Protein AF-A0A815JEE1-F1 (afdb_monomer_lite)

pLDDT: mean 70.82, std 14.49, range [29.64, 94.19]

Sequence (709 aa):
MFHNFFTNTNSFESLNITLLASMYLTELCFDNQILTMHIKNNGTNKLSLLDELDLLWNETSKVKKLLTSRVASWITDHLYMLNKLELSQVIQDVSQCLMIDKAGPLEGCKLLNYRTCEGFRFFAHYAALQLIIEGSDIADETEIIDEMLIVDTEFILKPIIEHLISSRLMNSTAVRHLLFALHKNANYCSKIYISIYSEDMLQLCLELEIERIKENVPRSFFSIVNDCSQELQSYLVKHLCTCIIDQIQLENFVKENYLIVIVQWMLMKCTRKATTDNFAVNLYKSILQFFDYHGRSAVQKAIVYVVNSIYIDIRSQAERISMQCARGPQMAKKLARLKESLTLQSDTITCLENVISSRNLYSDDVLVVSLLAYGNYLLVLDNLNMEKNVSDELRNALTILSAEASYSNLIAIRAAFCLNFIEYSNITHNTISSWYKHKSDLTAEMKYKILLQQTLYNTKIGFGLMFDNEVIDHLHKYSSDLMNTFINDLFNYLRSTANCNYLYEPAPDYIKIALAISRRKLNEFRDAVRQGKHGEIEFKRELYRCCMNNQNDNKSLVELYAMFAVFTMELVGMLKLLGYASFDNNESFMTLLKVFDRDIIDHVFDLCNTETYAQIANYVLPILEYFVKIQVVSFLEVHERVLTGKYLVNNFKQERGGNQVFHLLLKVSCFAKDFVETPERMLLFERDIEQEFKKVYKDSKRNDTILIF

Foldseek 3Di:
DVVVVVVPDDDDDPVVVVVVVVVVVVVVVVVVVVVVVVVVVVPPDPDDLVSVLVVVQVVPDPPARAAEPVSLVSCLVCVVVDDPVRLVVVLLSLLRHQYYPPCVLVSLVSLLVCCPPLSRVSSNLSSLLRCQLQVHDDPPLLVSLLVCVVNCPVCSNQVNLQSSLQGPHGDLVSNLSNLVSQLVDLVNLQVAAHEHEDPVSVVSLLVVQLVCVVVLPQDGSLSNYHYYDPVVLVVLLVVLLCLVVDPDPDDPSSSLLSLLVSLLSSLLNCLVDLPPDPSNLSSLVSLLVVLVVQVNQLSLLSNLVSLLVSLLVLLLQLVVLVPPPPPDPVSVVSLVSSVVSVVSCVVVLVSLLCCLLPVVSHDLSSLLSSLLSLLSVLSSCLSSVHQDDDDPSSLVSLVCQLPDPVHDLSSNLSSVSNNLSNPDHPDDPVSQVVVVVPPPDQDLVSVLVNLQVVQSNDDDPHHQPVSLVVNLVSCVVDDLVSLLVLLVVLQVVLQVLLSNRSSDDSGGPSLSSLLSNCVVPVPSNQVSQQVHPQHDVSSLVSLLSNLSRDLPPLPSSLLSSLSVQEQDPSSLVSLVSCQQPDPPDLVSNVSRDDYDDPVSVVSLLVLLQDQSNVRSCRHSLSNVLVCCVNQQDPLVRCVVSNVPRPNCVVCCVPVPNVVVVVVSSVVSVPDDPDDDDDDDDDHNDDPVVVVVVVVVVVVVVVVVPDDDD

Radius of gyration: 32.95 Å; chains: 1; bounding box: 76×97×89 Å

Organism: Adineta ricciae (NCBI:txid249248)

Secondary structure (DSSP, 8-state):
-HHHHHTT-----HHHHHHHHHHHHHHHHHHHHHHHHHHHHTTTT---HHHHHHHHHHHH-SSS--B-HHHHHHHHHHGGG--HHHHHHHHHHHHT---B-TTHHHHHHHHGGGGG-TTTHHHHHHHHHHHHHTT---TTHHHHHHHHHHH-TT-TTHHHHHHHHH-SS--HHHHHHHHHHHHH-HHHHTT--EEE--HHHHHHHHHHHHHHHHHT-SS-GGGTEEEE-HHHHHHHHHHHHHHHHS--SS-HHHHHHHHHHHHHHHHHHHHHS-S--HHHHHHHHHHHGGGG-TT-HHHHHHHHHHHHHHHHHHHHHHHHHHHS---SHHHHHHHHHHHHHHHTTHHHHHHHHHHHHTGGGS-HHHHHHHHHHHHHHHHHHHHTT------HHHHHHHHHHHH-TTS-HHHHHHHHHHHHHHH-SS--HHHHHHHHHTSTT--HHHHHHHHHHHGGG--TTTSHHHHHHHHHHHHHHSHHHHHHHHHHHHHHHHHHHHS--S-------HHHHHHHHHHHHHHHHHHHHHHSTTHHHHHHHHHHHHHHH-GGGHHHHHHHHHTT-EE-HHHHHHHHT-TT-----TTTGGG--EE--HHHHHHHHHHHTSTTHHHHHHHHHHHHHHHHHTTSS-HHHHHHHHHTSTTHHHHTTSHHHHHHHHHHHHHHHS--S-------------HHHHHHHHHHHHHHHHHTS----

Structure (mmCIF, N/CA/C/O backbone):
data_AF-A0A815JEE1-F1
#
_entry.id   AF-A0A815JEE1-F1
#
loop_
_atom_site.group_PDB
_atom_site.id
_atom_site.type_symbol
_atom_site.label_atom_id
_atom_site.label_alt_id
_atom_site.label_comp_id
_atom_site.label_asym_id
_atom_site.label_entity_id
_atom_site.label_seq_id
_atom_site.pdbx_PDB_ins_code
_atom_site.Cartn_x
_atom_site.Cartn_y
_atom_site.Cartn_z
_atom_site.occupancy
_atom_site.B_iso_or_equiv
_atom_site.auth_seq_id
_atom_site.auth_comp_id
_atom_site.auth_asym_id
_atom_site.auth_atom_id
_atom_site.pdbx_PDB_model_num
ATOM 1 N N . MET A 1 1 ? 42.641 -34.528 -50.702 1.00 42.34 1 MET A N 1
ATOM 2 C CA . MET A 1 1 ? 43.170 -35.914 -50.638 1.00 42.34 1 MET A CA 1
ATOM 3 C C . MET A 1 1 ? 42.162 -36.859 -49.976 1.00 42.34 1 MET A C 1
ATOM 5 O O . MET A 1 1 ? 41.790 -37.838 -50.606 1.00 42.34 1 MET A O 1
ATOM 9 N N . PHE A 1 2 ? 41.637 -36.516 -48.791 1.00 41.38 2 PHE A N 1
ATOM 10 C CA . PHE A 1 2 ? 40.634 -37.284 -48.029 1.00 41.38 2 PHE A CA 1
ATOM 11 C C . PHE A 1 2 ? 39.328 -37.582 -48.803 1.00 41.38 2 PHE A C 1
ATOM 13 O O . PHE A 1 2 ? 38.906 -38.731 -48.904 1.00 41.38 2 PHE A O 1
ATOM 20 N N . HIS A 1 3 ? 38.756 -36.580 -49.480 1.00 43.50 3 HIS A N 1
ATOM 21 C CA . HIS A 1 3 ? 37.556 -36.750 -50.318 1.00 43.50 3 HIS A CA 1
ATOM 22 C C . HIS A 1 3 ? 37.769 -37.713 -51.514 1.00 43.50 3 HIS A C 1
ATOM 24 O O . HIS A 1 3 ? 36.854 -38.440 -51.909 1.00 43.50 3 HIS A O 1
ATOM 30 N N . ASN A 1 4 ? 38.985 -37.765 -52.072 1.00 45.47 4 ASN A N 1
ATOM 31 C CA . ASN A 1 4 ? 39.331 -38.676 -53.175 1.00 45.47 4 ASN A CA 1
ATOM 32 C C . ASN A 1 4 ? 39.543 -40.122 -52.707 1.00 45.47 4 ASN A C 1
ATOM 34 O O . ASN A 1 4 ? 39.412 -41.050 -53.497 1.00 45.47 4 ASN A O 1
ATOM 38 N N . PHE A 1 5 ? 39.886 -40.319 -51.435 1.00 47.97 5 PHE A N 1
ATOM 39 C CA . PHE A 1 5 ? 40.011 -41.647 -50.842 1.00 47.97 5 PHE A CA 1
ATOM 40 C C . PHE A 1 5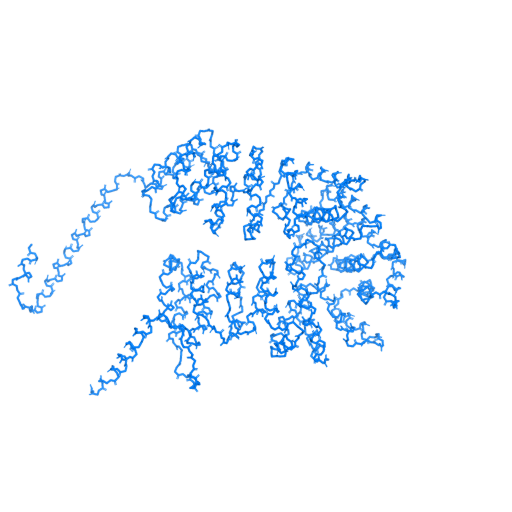 ? 38.622 -42.231 -50.531 1.00 47.97 5 PHE A C 1
ATOM 42 O O . PHE A 1 5 ? 38.343 -43.385 -50.840 1.00 47.97 5 PHE A O 1
ATOM 49 N N . PHE A 1 6 ? 37.700 -41.406 -50.025 1.00 47.56 6 PHE A N 1
ATOM 50 C CA . PHE A 1 6 ? 36.335 -41.825 -49.679 1.00 47.56 6 PHE A CA 1
ATOM 51 C C . PHE A 1 6 ? 35.484 -42.238 -50.887 1.00 47.56 6 PHE A C 1
ATOM 53 O O . PHE A 1 6 ? 34.664 -43.144 -50.802 1.00 47.56 6 PHE A O 1
ATOM 60 N N . THR A 1 7 ? 35.690 -41.581 -52.026 1.00 51.16 7 THR A N 1
ATOM 61 C CA . THR A 1 7 ? 34.935 -41.844 -53.260 1.00 51.16 7 THR A CA 1
ATOM 62 C C . THR A 1 7 ? 35.373 -43.120 -53.982 1.00 51.16 7 THR A C 1
ATOM 64 O O . THR A 1 7 ? 34.624 -43.621 -54.814 1.00 51.16 7 THR A O 1
ATOM 67 N N . ASN A 1 8 ? 36.551 -43.664 -53.653 1.00 48.34 8 ASN A N 1
ATOM 68 C CA . ASN A 1 8 ? 37.167 -44.778 -54.380 1.00 48.34 8 ASN A CA 1
ATOM 69 C C . ASN A 1 8 ? 37.290 -46.082 -53.567 1.00 48.34 8 ASN A C 1
ATOM 71 O O . ASN A 1 8 ? 37.860 -47.048 -54.074 1.00 48.34 8 ASN A O 1
ATOM 75 N N . THR A 1 9 ? 36.764 -46.150 -52.337 1.00 53.00 9 THR A N 1
ATOM 76 C CA . THR A 1 9 ? 36.928 -47.332 -51.466 1.00 53.00 9 THR A CA 1
ATOM 77 C C . THR A 1 9 ? 35.586 -47.787 -50.881 1.00 53.00 9 THR A C 1
ATOM 79 O O . THR A 1 9 ? 34.975 -47.061 -50.107 1.00 53.00 9 THR A O 1
ATOM 82 N N . ASN A 1 10 ? 35.132 -49.000 -51.233 1.00 49.03 10 ASN A N 1
ATOM 83 C CA . ASN A 1 10 ? 33.778 -49.503 -50.927 1.00 49.03 10 ASN A CA 1
ATOM 84 C C . ASN A 1 10 ? 33.700 -50.536 -49.780 1.00 49.03 10 ASN A C 1
ATOM 86 O O . ASN A 1 10 ? 32.643 -51.126 -49.562 1.00 49.03 10 ASN A O 1
ATOM 90 N N . SER A 1 11 ? 34.779 -50.775 -49.027 1.00 49.91 11 SER A N 1
ATOM 91 C CA . SER A 1 11 ? 34.738 -51.640 -47.837 1.00 49.91 11 SER A CA 1
ATOM 92 C C . SER A 1 11 ? 35.819 -51.268 -46.823 1.00 49.91 11 SER A C 1
ATOM 94 O O . SER A 1 11 ? 36.989 -51.135 -47.184 1.00 49.91 11 SER A O 1
ATOM 96 N N . PHE A 1 12 ? 35.438 -51.139 -45.550 1.00 52.53 12 PHE A N 1
ATOM 97 C CA . PHE A 1 12 ? 36.345 -50.817 -44.447 1.00 52.53 12 PHE A CA 1
ATOM 98 C C . PHE A 1 12 ? 36.624 -52.064 -43.596 1.00 52.53 12 PHE A C 1
ATOM 100 O O . PHE A 1 12 ? 35.725 -52.564 -42.925 1.00 52.53 12 PHE A O 1
ATOM 107 N N . GLU A 1 13 ? 37.868 -52.553 -43.583 1.00 54.09 13 GLU A N 1
ATOM 108 C CA . GLU A 1 13 ? 38.346 -53.445 -42.516 1.00 54.09 13 GLU A CA 1
ATOM 109 C C . GLU A 1 13 ? 38.659 -52.628 -41.251 1.00 54.09 13 GLU A C 1
ATOM 111 O O . GLU A 1 13 ? 39.020 -51.453 -41.337 1.00 54.09 13 GLU A O 1
ATOM 116 N N . SER A 1 14 ? 38.529 -53.233 -40.065 1.00 50.72 14 SER A N 1
ATOM 117 C CA . SER A 1 14 ? 38.623 -52.549 -38.760 1.00 50.72 14 SER A CA 1
ATOM 118 C C . SER A 1 14 ? 39.923 -51.760 -38.539 1.00 50.72 14 SER A C 1
ATOM 120 O O . SER A 1 14 ? 39.907 -50.760 -37.821 1.00 50.72 14 SER A O 1
ATOM 122 N N . LEU A 1 15 ? 41.022 -52.132 -39.208 1.00 48.62 15 LEU A N 1
ATOM 123 C CA . LEU A 1 15 ? 42.294 -51.399 -39.181 1.00 48.62 15 LEU A CA 1
ATOM 124 C C . LEU A 1 15 ? 42.211 -50.009 -39.850 1.00 48.62 15 LEU A C 1
ATOM 126 O O . LEU A 1 15 ? 42.940 -49.093 -39.468 1.00 48.62 15 LEU A O 1
ATOM 130 N N . ASN A 1 16 ? 41.287 -49.816 -40.799 1.00 52.59 16 ASN A N 1
ATOM 131 C CA . ASN A 1 16 ? 41.074 -48.536 -41.478 1.00 52.59 16 ASN A CA 1
ATOM 132 C C . ASN A 1 16 ? 40.320 -47.525 -40.608 1.00 52.59 16 ASN A C 1
ATOM 134 O O . ASN A 1 16 ? 40.483 -46.329 -40.821 1.00 52.59 16 ASN A O 1
ATOM 138 N N . ILE A 1 17 ? 39.548 -47.968 -39.606 1.00 53.41 17 ILE A N 1
ATOM 139 C CA . ILE A 1 17 ? 38.830 -47.069 -38.684 1.00 53.41 17 ILE A CA 1
ATOM 140 C C . ILE A 1 17 ? 39.820 -46.347 -37.766 1.00 53.41 17 ILE A C 1
ATOM 142 O O . ILE A 1 17 ? 39.670 -45.153 -37.526 1.00 53.41 17 ILE A O 1
ATOM 146 N N . THR A 1 18 ? 40.867 -47.030 -37.296 1.00 52.03 18 THR A N 1
ATOM 147 C CA . THR A 1 18 ? 41.909 -46.411 -36.462 1.00 52.03 18 THR A CA 1
ATOM 148 C C . THR A 1 18 ? 42.733 -45.396 -37.255 1.00 52.03 18 THR A C 1
ATOM 150 O O . THR A 1 18 ? 43.043 -44.326 -36.736 1.00 52.03 18 THR A O 1
ATOM 153 N N . LEU A 1 19 ? 43.026 -45.690 -38.528 1.00 53.19 19 LEU A N 1
ATOM 154 C CA . LEU A 1 19 ? 43.713 -44.765 -39.434 1.00 53.19 19 LEU A CA 1
ATOM 155 C C . LEU A 1 19 ? 42.831 -43.553 -39.790 1.00 53.19 19 LEU A C 1
ATOM 157 O O . LEU A 1 19 ? 43.312 -42.425 -39.807 1.00 53.19 19 LEU A O 1
ATOM 161 N N . LEU A 1 20 ? 41.527 -43.761 -40.010 1.00 54.75 20 LEU A N 1
ATOM 162 C CA . LEU A 1 20 ? 40.558 -42.681 -40.232 1.00 54.75 20 LEU A CA 1
ATOM 163 C C . LEU A 1 20 ? 40.385 -41.801 -38.995 1.00 54.75 20 LEU A C 1
ATOM 165 O O . LEU A 1 20 ? 40.380 -40.580 -39.115 1.00 54.75 20 LEU A O 1
ATOM 169 N N . ALA A 1 21 ? 40.291 -42.408 -37.812 1.00 55.00 21 ALA A N 1
ATOM 170 C CA . ALA A 1 21 ? 40.220 -41.683 -36.552 1.00 55.00 21 ALA A CA 1
ATOM 171 C C . ALA A 1 21 ? 41.504 -40.879 -36.306 1.00 55.00 21 ALA A C 1
ATOM 173 O O . ALA A 1 21 ? 41.421 -39.727 -35.888 1.00 55.00 21 ALA A O 1
ATOM 174 N N . SER A 1 22 ? 42.685 -41.433 -36.620 1.00 54.59 22 SER A N 1
ATOM 175 C CA . SER A 1 22 ? 43.944 -40.693 -36.487 1.00 54.59 22 SER A CA 1
ATOM 176 C C . SER A 1 22 ? 44.043 -39.557 -37.501 1.00 54.59 22 SER A C 1
ATOM 178 O O . SER A 1 22 ? 44.469 -38.466 -37.139 1.00 54.59 22 SER A O 1
ATOM 180 N N . MET A 1 23 ? 43.624 -39.770 -38.751 1.00 55.97 23 MET A N 1
ATOM 181 C CA . MET A 1 23 ? 43.599 -38.727 -39.780 1.00 55.97 23 MET A CA 1
ATOM 182 C C . MET A 1 23 ? 42.627 -37.597 -39.418 1.00 55.97 23 MET A C 1
ATOM 184 O O . MET A 1 23 ? 43.016 -36.437 -39.498 1.00 55.97 23 MET A O 1
ATOM 188 N N . TYR A 1 24 ? 41.428 -37.921 -38.928 1.00 59.12 24 TYR A N 1
ATOM 189 C CA . TYR A 1 24 ? 40.445 -36.937 -38.464 1.00 59.12 24 TYR A CA 1
ATOM 190 C C . TYR A 1 24 ? 40.926 -36.164 -37.227 1.00 59.12 24 TYR A C 1
ATOM 192 O O . TYR A 1 24 ? 40.809 -34.944 -37.172 1.00 59.12 24 TYR A O 1
ATOM 200 N N . LEU A 1 25 ? 41.554 -36.843 -36.259 1.00 57.44 25 LEU A N 1
ATOM 201 C CA . LEU A 1 25 ? 42.196 -36.186 -35.113 1.00 57.44 25 LEU A CA 1
ATOM 202 C C . LEU A 1 25 ? 43.354 -35.275 -35.541 1.00 57.44 25 LEU A C 1
ATOM 204 O O . LEU A 1 25 ? 43.586 -34.243 -34.918 1.00 57.44 25 LEU A O 1
ATOM 208 N N . THR A 1 26 ? 44.075 -35.637 -36.603 1.00 63.56 26 THR A N 1
ATOM 209 C CA . THR A 1 26 ? 45.165 -34.814 -37.141 1.00 63.56 26 THR A CA 1
ATOM 210 C C . THR A 1 26 ? 44.617 -33.570 -37.845 1.00 63.56 26 THR A C 1
ATOM 212 O O . THR A 1 26 ? 45.172 -32.490 -37.661 1.00 63.56 26 THR A O 1
ATOM 215 N N . GLU A 1 27 ? 43.510 -33.694 -38.583 1.00 61.34 27 GLU A N 1
ATOM 216 C CA . GLU A 1 27 ? 42.797 -32.557 -39.185 1.00 61.34 27 GLU A CA 1
ATOM 217 C C . GLU A 1 27 ? 42.233 -31.620 -38.107 1.00 61.34 27 GLU A C 1
ATOM 219 O O . GLU A 1 27 ? 42.514 -30.427 -38.139 1.00 61.34 27 GLU A O 1
ATOM 224 N N . LEU A 1 28 ? 41.584 -32.160 -37.068 1.00 59.97 28 LEU A N 1
ATOM 225 C CA . LEU A 1 28 ? 41.121 -31.386 -35.908 1.00 59.97 28 LEU A CA 1
ATOM 226 C C . LEU A 1 28 ? 42.264 -30.665 -35.179 1.00 59.97 28 LEU A C 1
ATOM 228 O O . LEU A 1 28 ? 42.102 -29.532 -34.730 1.00 59.97 28 LEU A O 1
ATOM 232 N N . CYS A 1 29 ? 43.434 -31.295 -35.057 1.00 58.34 29 CYS A N 1
ATOM 233 C CA . CYS A 1 29 ? 44.622 -30.648 -34.498 1.00 58.34 29 CYS A CA 1
ATOM 234 C C . CYS A 1 29 ? 45.138 -29.508 -35.391 1.00 58.34 29 CYS A C 1
ATOM 236 O O . CYS A 1 29 ? 45.575 -28.484 -34.862 1.00 58.34 29 CYS A O 1
ATOM 238 N N . PHE A 1 30 ? 45.077 -29.659 -36.717 1.00 59.22 30 PHE A N 1
ATOM 239 C CA . PHE A 1 30 ? 45.430 -28.604 -37.668 1.00 59.22 30 PHE A CA 1
ATOM 240 C C . PHE A 1 30 ? 44.434 -27.441 -37.624 1.00 59.22 30 PHE A C 1
ATOM 242 O O . PHE A 1 30 ? 44.861 -26.292 -37.531 1.00 59.22 30 PHE A O 1
ATOM 249 N N . ASP A 1 31 ? 43.132 -27.721 -37.591 1.00 57.25 31 ASP A N 1
ATOM 250 C CA . ASP A 1 31 ? 42.086 -26.704 -37.449 1.00 57.25 31 ASP A CA 1
ATOM 251 C C . ASP A 1 31 ? 42.215 -25.961 -36.117 1.00 57.25 31 ASP A C 1
ATOM 253 O O . ASP A 1 31 ? 42.142 -24.732 -36.072 1.00 57.25 31 ASP A O 1
ATOM 257 N N . ASN A 1 32 ? 42.511 -26.682 -35.032 1.00 51.97 32 ASN A N 1
ATOM 258 C CA . ASN A 1 32 ? 42.792 -26.071 -33.739 1.00 51.97 32 ASN A CA 1
ATOM 259 C C . ASN A 1 32 ? 44.054 -25.196 -33.800 1.00 51.97 32 ASN A C 1
ATOM 261 O O . ASN A 1 32 ? 44.051 -24.090 -33.271 1.00 51.97 32 ASN A O 1
ATOM 265 N N . GLN A 1 33 ? 45.122 -25.616 -34.486 1.00 56.91 33 GLN A N 1
ATOM 266 C CA . GLN A 1 33 ? 46.312 -24.778 -34.683 1.00 56.91 33 GLN A CA 1
ATOM 267 C C . GLN A 1 33 ? 46.029 -23.531 -35.529 1.00 56.91 33 GLN A C 1
ATOM 269 O O . GLN A 1 33 ? 46.534 -22.462 -35.188 1.00 56.91 33 GLN A O 1
ATOM 274 N N . ILE A 1 34 ? 45.203 -23.630 -36.574 1.00 58.09 34 ILE A N 1
ATOM 275 C CA . ILE A 1 34 ? 44.771 -22.488 -37.394 1.00 58.09 34 ILE A CA 1
ATOM 276 C C . ILE A 1 34 ? 43.926 -21.521 -36.555 1.00 58.09 34 ILE A C 1
ATOM 278 O O . ILE A 1 34 ? 44.178 -20.316 -36.573 1.00 58.09 34 ILE A O 1
ATOM 282 N N . LEU A 1 35 ? 42.995 -22.032 -35.745 1.00 49.78 35 LEU A N 1
ATOM 283 C CA . LEU A 1 35 ? 42.227 -21.239 -34.780 1.00 49.78 35 LEU A CA 1
ATOM 284 C C . LEU A 1 35 ? 43.143 -20.578 -33.743 1.00 49.78 35 LEU A C 1
ATOM 286 O O . LEU A 1 35 ? 43.008 -19.389 -33.469 1.00 49.78 35 LEU A O 1
ATOM 290 N N . THR A 1 36 ? 44.134 -21.304 -33.224 1.00 50.56 36 THR A N 1
ATOM 291 C CA . THR A 1 36 ? 45.111 -20.773 -32.261 1.00 50.56 36 THR A CA 1
ATOM 292 C C . THR A 1 36 ? 46.009 -19.706 -32.902 1.00 50.56 36 THR A C 1
ATOM 294 O O . THR A 1 36 ? 46.364 -18.724 -32.249 1.00 50.56 36 THR A O 1
ATOM 297 N N . MET A 1 37 ? 46.360 -19.853 -34.185 1.00 50.91 37 MET A N 1
ATOM 298 C CA . MET A 1 37 ? 47.068 -18.832 -34.964 1.00 50.91 37 MET A CA 1
ATOM 299 C C . MET A 1 37 ? 46.192 -17.606 -35.232 1.00 50.91 37 MET A C 1
ATOM 301 O O . MET A 1 37 ? 46.697 -16.494 -35.125 1.00 50.91 37 MET A O 1
ATOM 305 N N . HIS A 1 38 ? 44.895 -17.765 -35.506 1.00 50.03 38 HIS A N 1
ATOM 306 C CA . HIS A 1 38 ? 43.958 -16.641 -35.617 1.00 50.03 38 HIS A CA 1
ATOM 307 C C . HIS A 1 38 ? 43.781 -15.903 -34.285 1.00 50.03 38 HIS A C 1
ATOM 309 O O . HIS A 1 38 ? 43.798 -14.674 -34.261 1.00 50.03 38 HIS A O 1
ATOM 315 N N . ILE A 1 39 ? 43.706 -16.632 -33.169 1.00 50.19 39 ILE A N 1
ATOM 316 C CA . ILE A 1 39 ? 43.670 -16.058 -31.817 1.00 50.19 39 ILE A CA 1
ATOM 317 C C . ILE A 1 39 ? 44.971 -15.293 -31.520 1.00 50.19 39 ILE A C 1
ATOM 319 O O . ILE A 1 39 ? 44.925 -14.184 -30.994 1.00 50.19 39 ILE A O 1
ATOM 323 N N . LYS A 1 40 ? 46.137 -15.833 -31.908 1.00 46.38 40 LYS A N 1
ATOM 324 C CA . LYS A 1 40 ? 47.437 -15.155 -31.751 1.00 46.38 40 LYS A CA 1
ATOM 325 C C . LYS A 1 40 ? 47.618 -13.950 -32.679 1.00 46.38 40 LYS A C 1
ATOM 327 O O . LYS A 1 40 ? 48.191 -12.958 -32.242 1.00 46.38 40 LYS A O 1
ATOM 332 N N . ASN A 1 41 ? 47.119 -14.003 -33.913 1.00 45.31 41 ASN A N 1
ATOM 333 C CA . ASN A 1 41 ? 47.194 -12.890 -34.867 1.00 45.31 41 ASN A CA 1
ATOM 334 C C . ASN A 1 41 ? 46.205 -11.759 -34.538 1.00 45.31 41 ASN A C 1
ATOM 336 O O . ASN A 1 41 ? 46.494 -10.607 -34.842 1.00 45.31 41 ASN A O 1
ATOM 340 N N . ASN A 1 42 ? 45.101 -12.048 -33.842 1.00 46.38 42 ASN A N 1
ATOM 341 C CA . ASN A 1 42 ? 44.256 -11.025 -33.210 1.00 46.38 42 ASN A CA 1
ATOM 342 C C . ASN A 1 42 ? 44.865 -10.468 -31.903 1.00 46.38 42 ASN A C 1
ATOM 344 O O . ASN A 1 42 ? 44.364 -9.488 -31.361 1.00 46.38 42 ASN A O 1
ATOM 348 N N . GLY A 1 43 ? 45.956 -11.065 -31.408 1.00 44.34 43 GLY A N 1
ATOM 349 C CA . GLY A 1 43 ? 46.646 -10.700 -30.168 1.00 44.34 43 GLY A CA 1
ATOM 350 C C . GLY A 1 43 ? 47.646 -9.542 -30.275 1.00 44.34 43 GLY A C 1
ATOM 351 O O . GLY A 1 43 ? 48.319 -9.240 -29.293 1.00 44.34 43 GLY A O 1
ATOM 352 N N . THR A 1 44 ? 47.771 -8.865 -31.422 1.00 45.84 44 THR A N 1
ATOM 353 C CA . THR A 1 44 ? 48.476 -7.573 -31.486 1.00 45.84 44 THR A CA 1
ATOM 354 C C . THR A 1 44 ? 47.542 -6.454 -31.028 1.00 45.84 44 THR A C 1
ATOM 356 O O . THR A 1 44 ? 46.894 -5.835 -31.865 1.00 45.84 44 THR A O 1
ATOM 359 N N . ASN A 1 45 ? 47.459 -6.229 -29.710 1.00 48.03 45 ASN A N 1
ATOM 360 C CA . ASN A 1 45 ? 46.928 -5.032 -29.029 1.00 48.03 45 ASN A CA 1
ATOM 361 C C . ASN A 1 45 ? 45.809 -4.252 -29.756 1.00 48.03 45 ASN A C 1
ATOM 363 O O . ASN A 1 45 ? 45.882 -3.028 -29.865 1.00 48.03 45 ASN A O 1
ATOM 367 N N . LYS A 1 46 ? 44.759 -4.920 -30.237 1.00 48.53 46 LYS A N 1
ATOM 368 C CA . LYS A 1 46 ? 43.463 -4.253 -30.365 1.00 48.53 46 LYS A CA 1
ATOM 369 C C . LYS A 1 46 ? 42.778 -4.456 -29.028 1.00 48.53 46 LYS A C 1
ATOM 371 O O . LYS A 1 46 ? 42.475 -5.593 -28.673 1.00 48.53 46 LYS A O 1
ATOM 376 N N . LEU A 1 47 ? 42.633 -3.373 -28.266 1.00 54.50 47 LEU A N 1
ATOM 377 C CA . LEU A 1 47 ? 41.711 -3.364 -27.135 1.00 54.50 47 LEU A CA 1
ATOM 378 C C . LEU A 1 47 ? 40.363 -3.895 -27.635 1.00 54.50 47 LEU A C 1
ATOM 380 O O . LEU A 1 47 ? 39.987 -3.635 -28.783 1.00 54.50 47 LEU A O 1
ATOM 384 N N . SER A 1 48 ? 39.663 -4.693 -26.825 1.00 66.56 48 SER A N 1
ATOM 385 C CA . SER A 1 48 ? 38.292 -5.026 -27.200 1.00 66.56 48 SER A CA 1
ATOM 386 C C . SER A 1 48 ? 37.493 -3.722 -27.298 1.00 66.56 48 SER A C 1
ATOM 388 O O . SER A 1 48 ? 37.820 -2.745 -26.624 1.00 66.56 48 SER A O 1
ATOM 390 N N . LEU A 1 49 ? 36.458 -3.683 -28.141 1.00 66.44 49 LEU A N 1
ATOM 391 C CA . LEU A 1 49 ? 35.625 -2.483 -28.291 1.00 66.44 49 LEU A CA 1
ATOM 392 C C . LEU A 1 49 ? 35.094 -1.998 -26.926 1.00 66.44 49 LEU A C 1
ATOM 394 O O . LEU A 1 49 ? 35.046 -0.799 -26.670 1.00 66.44 49 LEU A O 1
ATOM 398 N N . LEU A 1 50 ? 34.778 -2.923 -26.014 1.00 71.06 50 LEU A N 1
ATOM 399 C CA . LEU A 1 50 ? 34.395 -2.582 -24.645 1.00 71.06 50 LEU A CA 1
ATOM 400 C C . LEU A 1 50 ? 35.549 -1.997 -23.825 1.00 71.06 50 LEU A C 1
ATOM 402 O O . LEU A 1 50 ? 35.329 -1.019 -23.120 1.00 71.06 50 LEU A O 1
ATOM 406 N N . ASP A 1 51 ? 36.770 -2.523 -23.943 1.00 73.75 51 ASP A N 1
ATOM 407 C CA . ASP A 1 51 ? 37.919 -1.960 -23.224 1.00 73.75 51 ASP A CA 1
ATOM 408 C C . ASP A 1 51 ? 38.267 -0.543 -23.725 1.00 73.75 51 ASP A C 1
ATOM 410 O O . ASP A 1 51 ? 38.686 0.309 -22.940 1.00 73.75 51 ASP A O 1
ATOM 414 N N . GLU A 1 52 ? 38.086 -0.259 -25.023 1.00 74.62 52 GLU A N 1
ATOM 415 C CA . GLU A 1 52 ? 38.236 1.096 -25.579 1.00 74.62 52 GLU A CA 1
ATOM 416 C C . GLU A 1 52 ? 37.209 2.065 -24.981 1.00 74.62 52 GLU A C 1
ATOM 418 O O . GLU A 1 52 ? 37.546 3.188 -24.596 1.00 74.62 52 GLU A O 1
ATOM 423 N N . LEU A 1 53 ? 35.960 1.619 -24.868 1.00 77.12 53 LEU A N 1
ATOM 424 C CA . LEU A 1 53 ? 34.878 2.400 -24.287 1.00 77.12 53 LEU A CA 1
ATOM 425 C C . LEU A 1 53 ? 35.062 2.605 -22.769 1.00 77.12 53 LEU A C 1
ATOM 427 O O . LEU A 1 53 ? 34.873 3.716 -22.266 1.00 77.12 53 LEU A O 1
ATOM 431 N N . ASP A 1 54 ? 35.515 1.580 -22.047 1.00 77.06 54 ASP A N 1
ATOM 432 C CA . ASP A 1 54 ? 35.846 1.659 -20.622 1.00 77.06 54 ASP A CA 1
ATOM 433 C C . ASP A 1 54 ? 37.006 2.621 -20.355 1.00 77.06 54 ASP A C 1
ATOM 435 O O . ASP A 1 54 ? 36.977 3.381 -19.382 1.00 77.06 54 ASP A O 1
ATOM 439 N N . LEU A 1 55 ? 38.019 2.653 -21.226 1.00 77.38 55 LEU A N 1
ATOM 440 C CA . LEU A 1 55 ? 39.075 3.662 -21.154 1.00 77.38 55 LEU A CA 1
ATOM 441 C C . LEU A 1 55 ? 38.508 5.077 -21.317 1.00 77.38 55 LEU A C 1
ATOM 443 O O . LEU A 1 55 ? 38.823 5.947 -20.504 1.00 77.38 55 LEU A O 1
ATOM 447 N N . LEU A 1 56 ? 37.625 5.307 -22.295 1.00 74.69 56 LEU A N 1
ATOM 448 C CA . LEU A 1 56 ? 36.993 6.616 -22.511 1.00 74.69 56 LEU A CA 1
ATOM 449 C C . LEU A 1 56 ? 36.150 7.069 -21.305 1.00 74.69 56 LEU A C 1
ATOM 451 O O . LEU A 1 56 ? 36.169 8.249 -20.933 1.00 74.69 56 LEU A O 1
ATOM 455 N N . TRP A 1 57 ? 35.437 6.151 -20.651 1.00 73.88 57 TRP A N 1
ATOM 456 C CA . TRP A 1 57 ? 34.712 6.465 -19.416 1.00 73.88 57 TRP A CA 1
ATOM 457 C C . TRP A 1 57 ? 35.649 6.770 -18.244 1.00 73.88 57 TRP A C 1
ATOM 459 O O . TRP A 1 57 ? 35.429 7.738 -17.513 1.00 73.88 57 TRP A O 1
ATOM 469 N N . ASN A 1 58 ? 36.726 6.001 -18.086 1.00 72.75 58 ASN A N 1
ATOM 470 C CA . ASN A 1 58 ? 37.692 6.190 -17.003 1.00 72.75 58 ASN A CA 1
ATOM 471 C C . ASN A 1 58 ? 38.552 7.458 -17.172 1.00 72.75 58 ASN A C 1
ATOM 473 O O . ASN A 1 58 ? 38.976 8.048 -16.175 1.00 72.75 58 ASN A O 1
ATOM 477 N N . GLU A 1 59 ? 38.778 7.910 -18.410 1.00 65.38 59 GLU A N 1
ATOM 478 C CA . GLU A 1 59 ? 39.434 9.190 -18.715 1.00 65.38 59 GLU A CA 1
ATOM 479 C C . GLU A 1 59 ? 38.584 10.400 -18.303 1.00 65.38 59 GLU A C 1
ATOM 481 O O . GLU A 1 59 ? 39.126 11.443 -17.933 1.00 65.38 59 GLU A O 1
ATOM 486 N N . THR A 1 60 ? 37.256 10.277 -18.361 1.00 58.06 60 THR A N 1
ATOM 487 C CA . THR A 1 60 ? 36.337 11.416 -18.221 1.00 58.06 60 THR A CA 1
ATOM 488 C C . THR A 1 60 ? 35.844 11.633 -16.791 1.00 58.06 60 THR A C 1
ATOM 490 O O . THR A 1 60 ? 35.565 12.774 -16.419 1.00 58.06 60 THR A O 1
ATOM 493 N N . SER A 1 61 ? 35.772 10.595 -15.948 1.00 53.75 61 SER A N 1
ATOM 494 C CA . SER A 1 61 ? 35.390 10.748 -14.537 1.00 53.75 61 SER A CA 1
ATOM 495 C C . SER A 1 61 ? 35.681 9.507 -13.690 1.00 53.75 61 SER A C 1
ATOM 497 O O . SER A 1 61 ? 35.241 8.407 -14.001 1.00 53.75 61 SER A O 1
ATOM 499 N N . LYS A 1 62 ? 36.336 9.695 -12.534 1.00 53.94 62 LYS A N 1
ATOM 500 C CA . LYS A 1 62 ? 36.591 8.620 -11.551 1.00 53.94 62 LYS A CA 1
ATOM 501 C C . LYS A 1 62 ? 35.414 8.331 -10.607 1.00 53.94 62 LYS A C 1
ATOM 503 O O . LYS A 1 62 ? 35.507 7.404 -9.810 1.00 53.94 62 LYS A O 1
ATOM 508 N N . VAL A 1 63 ? 34.356 9.155 -10.617 1.00 50.47 63 VAL A N 1
ATOM 509 C CA . VAL A 1 63 ? 33.323 9.155 -9.552 1.00 50.47 63 VAL A CA 1
ATOM 510 C C . VAL A 1 63 ? 31.883 9.071 -10.085 1.00 50.47 63 VAL A C 1
ATOM 512 O O . VAL A 1 63 ? 31.026 8.518 -9.402 1.00 50.47 63 VAL A O 1
ATOM 515 N N . LYS A 1 64 ? 31.592 9.584 -11.291 1.00 59.94 64 LYS A N 1
ATOM 516 C CA . LYS A 1 64 ? 30.258 9.531 -11.939 1.00 59.94 64 LYS A CA 1
ATOM 517 C C . LYS A 1 64 ? 30.367 9.443 -13.464 1.00 59.94 64 LYS A C 1
ATOM 519 O O . LYS A 1 64 ? 31.025 10.301 -14.044 1.00 59.94 64 LYS A O 1
ATOM 524 N N . LYS A 1 65 ? 29.702 8.479 -14.111 1.00 67.56 65 LYS A N 1
ATOM 525 C CA . LYS A 1 65 ? 29.691 8.352 -15.581 1.00 67.56 65 LYS A CA 1
ATOM 526 C C . LYS A 1 65 ? 29.009 9.580 -16.215 1.00 67.56 65 LYS A C 1
ATOM 528 O O . LYS A 1 65 ? 27.869 9.895 -15.884 1.00 67.56 65 LYS A O 1
ATOM 533 N N . LEU A 1 66 ? 29.740 10.298 -17.069 1.00 72.88 66 LEU A N 1
ATOM 534 C CA . LEU A 1 66 ? 29.284 11.477 -17.817 1.00 72.88 66 LEU A CA 1
ATOM 535 C C . LEU A 1 66 ? 29.247 11.111 -19.302 1.00 72.88 66 LEU A C 1
ATOM 537 O O . LEU A 1 66 ? 30.244 10.602 -19.821 1.00 72.88 66 LEU A O 1
ATOM 541 N N . LEU A 1 67 ? 28.143 11.396 -20.000 1.00 74.69 67 LEU A N 1
ATOM 542 C CA . LEU A 1 67 ? 28.093 11.179 -21.445 1.00 74.69 67 LEU A CA 1
ATOM 543 C C . LEU A 1 67 ? 28.752 12.363 -22.164 1.00 74.69 67 LEU A C 1
ATOM 545 O O . LEU A 1 67 ? 28.150 13.416 -22.373 1.00 74.69 67 LEU A O 1
ATOM 549 N N . THR A 1 68 ? 30.023 12.199 -22.521 1.00 76.25 68 THR A N 1
ATOM 550 C CA . THR A 1 68 ? 30.766 13.191 -23.310 1.00 76.25 68 THR A CA 1
ATOM 551 C C . THR A 1 68 ? 30.519 13.003 -24.804 1.00 76.25 68 THR A C 1
ATOM 553 O O . THR A 1 68 ? 30.128 11.922 -25.244 1.00 76.25 68 THR A O 1
ATOM 556 N N . SER A 1 69 ? 30.810 14.025 -25.613 1.00 73.94 69 SER A N 1
ATOM 557 C CA . SER A 1 69 ? 30.717 13.928 -27.079 1.00 73.94 69 SER A CA 1
ATOM 558 C C . SER A 1 69 ? 31.587 12.806 -27.660 1.00 73.94 69 SER A C 1
ATOM 560 O O . SER A 1 69 ? 31.183 12.156 -28.618 1.00 73.94 69 SER A O 1
ATOM 562 N N . ARG A 1 70 ? 32.748 12.516 -27.050 1.00 74.88 70 ARG A N 1
ATOM 563 C CA . ARG A 1 70 ? 33.638 11.414 -27.461 1.00 74.88 70 ARG A CA 1
ATOM 564 C C . ARG A 1 70 ? 33.007 10.045 -27.211 1.00 74.88 70 ARG A C 1
ATOM 566 O O . ARG A 1 70 ? 33.070 9.188 -28.084 1.00 74.88 70 ARG A O 1
ATOM 573 N N . VAL A 1 71 ? 32.375 9.860 -26.050 1.00 77.56 71 VAL A N 1
ATOM 574 C CA . VAL A 1 71 ? 31.657 8.618 -25.717 1.00 77.56 71 VAL A CA 1
ATOM 575 C C . VAL A 1 71 ? 30.414 8.467 -26.600 1.00 77.56 71 VAL A C 1
ATOM 577 O O . VAL A 1 71 ? 30.186 7.398 -27.153 1.00 77.56 71 VAL A O 1
ATOM 580 N N . ALA A 1 72 ? 29.640 9.540 -26.795 1.00 76.56 72 ALA A N 1
ATOM 581 C CA . ALA A 1 72 ? 28.452 9.523 -27.650 1.00 76.56 72 ALA A CA 1
ATOM 582 C C . ALA A 1 72 ? 28.785 9.223 -29.124 1.00 76.56 72 ALA A C 1
ATOM 584 O O . ALA A 1 72 ? 28.096 8.415 -29.749 1.00 76.56 72 ALA A O 1
ATOM 585 N N . SER A 1 73 ? 29.857 9.816 -29.665 1.00 78.94 73 SER A N 1
ATOM 586 C CA . SER A 1 73 ? 30.348 9.508 -31.018 1.00 78.94 73 SER A CA 1
ATOM 587 C C . SER A 1 73 ? 30.772 8.050 -31.111 1.00 78.94 73 SER A C 1
ATOM 589 O O . SER A 1 73 ? 30.321 7.347 -32.005 1.00 78.94 73 SER A O 1
ATOM 591 N N . TRP A 1 74 ? 31.554 7.562 -30.140 1.00 83.31 74 TRP A N 1
ATOM 592 C CA . TRP A 1 74 ? 31.985 6.167 -30.131 1.00 83.31 74 TRP A CA 1
ATOM 593 C C . TRP A 1 74 ? 30.791 5.207 -30.163 1.00 83.31 74 TRP A C 1
ATOM 595 O O . TRP A 1 74 ? 30.768 4.300 -30.990 1.00 83.31 74 TRP A O 1
ATOM 605 N N . ILE A 1 75 ? 29.777 5.441 -29.320 1.00 79.88 75 ILE A N 1
ATOM 606 C CA . ILE A 1 75 ? 28.553 4.626 -29.296 1.00 79.88 75 ILE A CA 1
ATOM 607 C C . ILE A 1 75 ? 27.887 4.672 -30.673 1.00 79.88 75 ILE A C 1
ATOM 609 O O . ILE A 1 75 ? 27.639 3.631 -31.275 1.00 79.88 75 ILE A O 1
ATOM 613 N N . THR A 1 76 ? 27.663 5.870 -31.209 1.00 78.81 76 THR A N 1
ATOM 614 C CA . THR A 1 76 ? 27.007 6.056 -32.510 1.00 78.81 76 THR A CA 1
ATOM 615 C C . THR A 1 76 ? 27.727 5.311 -33.638 1.00 78.81 76 THR A C 1
ATOM 617 O O . THR A 1 76 ? 27.061 4.712 -34.481 1.00 78.81 76 THR A O 1
ATOM 620 N N . ASP A 1 77 ? 29.060 5.297 -33.621 1.00 80.56 77 ASP A N 1
ATOM 621 C CA . ASP A 1 77 ? 29.895 4.712 -34.673 1.00 80.56 77 ASP A CA 1
ATOM 622 C C . ASP A 1 77 ? 30.015 3.176 -34.577 1.00 80.56 77 ASP A C 1
ATOM 624 O O . ASP A 1 77 ? 30.220 2.512 -35.596 1.00 80.56 77 ASP A O 1
ATOM 628 N N . HIS A 1 78 ? 29.859 2.589 -33.381 1.00 78.94 78 HIS A N 1
ATOM 629 C CA . HIS A 1 78 ? 30.157 1.168 -33.133 1.00 78.94 78 HIS A CA 1
ATOM 630 C C . HIS A 1 78 ? 28.944 0.308 -32.743 1.00 78.94 78 HIS A C 1
ATOM 632 O O . HIS A 1 78 ? 29.074 -0.915 -32.686 1.00 78.94 78 HIS A O 1
ATOM 638 N N . LEU A 1 79 ? 27.754 0.890 -32.536 1.00 77.19 79 LEU A N 1
ATOM 639 C CA . LEU A 1 79 ? 26.541 0.177 -32.090 1.00 77.19 79 LEU A CA 1
ATOM 640 C C . LEU A 1 79 ? 26.196 -1.072 -32.917 1.00 77.19 79 LEU A C 1
ATOM 642 O O . LEU A 1 79 ? 25.834 -2.105 -32.357 1.00 77.19 79 LEU A O 1
ATOM 646 N N . TYR A 1 80 ? 26.338 -1.001 -34.241 1.00 76.88 80 TYR A N 1
ATOM 647 C CA . TYR A 1 80 ? 26.033 -2.11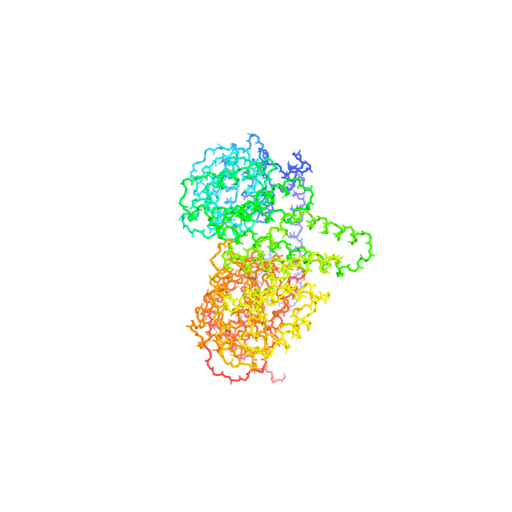7 -35.146 1.00 76.88 80 TYR A CA 1
ATOM 648 C C . TYR A 1 80 ? 27.056 -3.261 -35.096 1.00 76.88 80 TYR A C 1
ATOM 650 O O . TYR A 1 80 ? 26.785 -4.337 -35.627 1.00 76.88 80 TYR A O 1
ATOM 658 N N . MET A 1 81 ? 28.228 -3.035 -34.497 1.00 75.56 81 MET A N 1
ATOM 659 C CA . MET A 1 81 ? 29.297 -4.033 -34.383 1.00 75.56 81 MET A CA 1
ATOM 660 C C . MET A 1 81 ? 29.258 -4.802 -33.058 1.00 75.56 81 MET A C 1
ATOM 662 O O . MET A 1 81 ? 29.963 -5.801 -32.926 1.00 75.56 81 MET A O 1
ATOM 666 N N . LEU A 1 82 ? 28.446 -4.357 -32.095 1.00 73.62 82 LEU A N 1
ATOM 667 C CA . LEU A 1 82 ? 28.325 -4.986 -30.783 1.00 73.62 82 LEU A CA 1
ATOM 668 C C . LEU A 1 82 ? 27.420 -6.217 -30.844 1.00 73.62 82 LEU A C 1
ATOM 670 O O . LEU A 1 82 ? 26.354 -6.211 -31.464 1.00 73.62 82 LEU A O 1
ATOM 674 N N . ASN A 1 83 ? 27.818 -7.276 -30.144 1.00 72.44 83 ASN A N 1
ATOM 675 C CA . ASN A 1 83 ? 26.932 -8.405 -29.906 1.00 72.44 83 ASN A CA 1
ATOM 676 C C . ASN A 1 83 ? 25.892 -8.063 -28.823 1.00 72.44 83 ASN A C 1
ATOM 678 O O . ASN A 1 83 ? 25.979 -7.057 -28.123 1.00 72.44 83 ASN A O 1
ATOM 682 N N . LYS A 1 84 ? 24.890 -8.930 -28.654 1.00 64.81 84 LYS A N 1
ATOM 683 C CA . LYS A 1 84 ? 23.770 -8.668 -27.742 1.00 64.81 84 LYS A CA 1
ATOM 684 C C . LYS A 1 84 ? 24.194 -8.454 -26.277 1.00 64.81 84 LYS A C 1
ATOM 686 O O . LYS A 1 84 ? 23.589 -7.632 -25.603 1.00 64.81 84 LYS A O 1
ATOM 691 N N . LEU A 1 85 ? 25.204 -9.179 -25.785 1.00 66.44 85 LEU A N 1
ATOM 692 C CA . LEU A 1 85 ? 25.687 -9.043 -24.403 1.00 66.44 85 LEU A CA 1
ATOM 693 C C . LEU A 1 85 ? 26.429 -7.718 -24.206 1.00 66.44 85 LEU A C 1
ATOM 695 O O . LEU A 1 85 ? 26.201 -7.023 -23.220 1.00 66.44 85 LEU A O 1
ATOM 699 N N . GLU A 1 86 ? 27.277 -7.358 -25.167 1.00 72.44 86 GLU A N 1
ATOM 700 C CA . GLU A 1 86 ? 28.005 -6.086 -25.174 1.00 72.44 86 GLU A CA 1
ATOM 701 C C . GLU A 1 86 ? 27.032 -4.907 -25.258 1.00 72.44 86 GLU A C 1
ATOM 703 O O . GLU A 1 86 ? 27.164 -3.932 -24.525 1.00 72.44 86 GLU A O 1
ATOM 708 N N . LEU A 1 87 ? 25.994 -5.028 -26.087 1.00 76.38 87 LEU A N 1
ATOM 709 C CA . LEU A 1 87 ? 24.947 -4.023 -26.215 1.00 76.38 87 LEU A CA 1
ATOM 710 C C . LEU A 1 87 ? 24.181 -3.816 -24.901 1.00 76.38 87 LEU A C 1
ATOM 712 O O . LEU A 1 87 ? 23.966 -2.674 -24.500 1.00 76.38 87 LEU A O 1
ATOM 716 N N . SER A 1 88 ? 23.805 -4.894 -24.205 1.00 73.25 88 SER A N 1
ATOM 717 C CA . SER A 1 88 ? 23.162 -4.805 -22.887 1.00 73.25 88 SER A CA 1
ATOM 718 C C . SER A 1 88 ? 24.051 -4.103 -21.857 1.00 73.25 88 SER A C 1
ATOM 720 O O . SER A 1 88 ? 23.553 -3.282 -21.088 1.00 73.25 88 SER A O 1
ATOM 722 N N . GLN A 1 89 ? 25.360 -4.371 -21.872 1.00 75.25 89 GLN A N 1
ATOM 723 C CA . GLN A 1 89 ? 26.322 -3.702 -20.995 1.00 75.25 89 GLN A CA 1
ATOM 724 C C . GLN A 1 89 ? 26.385 -2.193 -21.285 1.00 75.25 89 GLN A C 1
ATOM 726 O O . GLN A 1 89 ? 26.249 -1.381 -20.371 1.00 75.25 89 GLN A O 1
ATOM 731 N N . VAL A 1 90 ? 26.482 -1.807 -22.562 1.00 80.12 90 VAL A N 1
ATOM 732 C CA . VAL A 1 90 ? 26.484 -0.393 -22.974 1.00 80.12 90 VAL A CA 1
ATOM 733 C C . VAL A 1 90 ? 25.172 0.304 -22.603 1.00 80.12 90 VAL A C 1
ATOM 735 O O . VAL A 1 90 ? 25.205 1.425 -22.103 1.00 80.12 90 VAL A O 1
ATOM 738 N N . ILE A 1 91 ? 24.017 -0.345 -22.790 1.00 79.88 91 ILE A N 1
ATOM 739 C CA . ILE A 1 91 ? 22.708 0.188 -22.372 1.00 79.88 91 ILE A CA 1
ATOM 740 C C . ILE A 1 91 ? 22.688 0.439 -20.861 1.00 79.88 91 ILE A C 1
ATOM 742 O O . ILE A 1 91 ? 22.287 1.517 -20.419 1.00 79.88 91 ILE A O 1
ATOM 746 N N . GLN A 1 92 ? 23.157 -0.525 -20.065 1.00 77.75 92 GLN A N 1
ATOM 747 C CA . GLN A 1 92 ? 23.221 -0.387 -18.614 1.00 77.75 92 GLN A CA 1
ATOM 748 C C . GLN A 1 92 ? 24.130 0.777 -18.204 1.00 77.75 92 GLN A C 1
ATOM 750 O O . GLN A 1 92 ? 23.764 1.570 -17.336 1.00 77.75 92 GLN A O 1
ATOM 755 N N . ASP A 1 93 ? 25.276 0.928 -18.858 1.00 77.50 93 ASP A N 1
ATOM 756 C CA . ASP A 1 93 ? 26.225 1.997 -18.567 1.00 77.50 93 ASP A CA 1
ATOM 757 C C . ASP A 1 93 ? 25.693 3.378 -18.959 1.00 77.50 93 ASP A C 1
ATOM 759 O O . ASP A 1 93 ? 25.816 4.329 -18.184 1.00 77.50 93 ASP A O 1
ATOM 763 N N . VAL A 1 94 ? 25.026 3.482 -20.110 1.00 80.94 94 VAL A N 1
ATOM 764 C CA . VAL A 1 94 ? 24.374 4.715 -20.568 1.00 80.94 94 VAL A CA 1
ATOM 765 C C . VAL A 1 94 ? 23.179 5.077 -19.688 1.00 80.94 94 VAL A C 1
ATOM 767 O O . VAL A 1 94 ? 23.008 6.248 -19.368 1.00 80.94 94 VAL A O 1
ATOM 770 N N . SER A 1 95 ? 22.400 4.106 -19.203 1.00 78.12 95 SER A N 1
ATOM 771 C CA . SER A 1 95 ? 21.260 4.367 -18.305 1.00 78.12 95 SER A CA 1
ATOM 772 C C . SER A 1 95 ? 21.651 5.063 -16.991 1.00 78.12 95 SER A C 1
ATOM 774 O O . SER A 1 95 ? 20.827 5.727 -16.363 1.00 78.12 95 SER A O 1
ATOM 776 N N . GLN A 1 96 ? 22.918 4.941 -16.580 1.00 78.56 96 GLN A N 1
ATOM 777 C CA . GLN A 1 96 ? 23.467 5.574 -15.377 1.00 78.56 96 GLN A CA 1
ATOM 778 C C . GLN A 1 96 ? 24.066 6.964 -15.640 1.00 78.56 96 GLN A C 1
ATOM 780 O O . GLN A 1 96 ? 24.414 7.675 -14.692 1.00 78.56 96 GLN A O 1
ATOM 785 N N . CYS A 1 97 ? 24.188 7.373 -16.904 1.00 78.62 97 CYS A N 1
ATOM 786 C CA . CYS A 1 97 ? 24.654 8.699 -17.284 1.00 78.62 97 CYS A CA 1
ATOM 787 C C . CYS A 1 97 ? 23.521 9.715 -17.093 1.00 78.62 97 CYS A C 1
ATOM 789 O O . CYS A 1 97 ? 22.629 9.848 -17.923 1.00 78.62 97 CYS A O 1
ATOM 791 N N . LEU A 1 98 ? 23.553 10.448 -15.978 1.00 72.50 98 LEU A N 1
ATOM 792 C CA . LEU A 1 98 ? 22.532 11.463 -15.688 1.00 72.50 98 LEU A CA 1
ATOM 793 C C . LEU A 1 98 ? 22.803 12.800 -16.384 1.00 72.50 98 LEU A C 1
ATOM 795 O O . LEU A 1 98 ? 21.865 13.538 -16.637 1.00 72.50 98 LEU A O 1
ATOM 799 N N . MET A 1 99 ? 24.065 13.098 -16.704 1.00 70.62 99 MET A N 1
ATOM 800 C CA . MET A 1 99 ? 24.491 14.380 -17.271 1.00 70.62 99 MET A CA 1
ATOM 801 C C . MET A 1 99 ? 25.144 14.177 -18.643 1.00 70.62 99 MET A C 1
ATOM 803 O O . MET A 1 99 ? 25.879 13.201 -18.849 1.00 70.62 99 MET A O 1
ATOM 807 N N . ILE A 1 100 ? 24.939 15.139 -19.542 1.00 71.25 100 ILE A N 1
ATOM 808 C CA . ILE A 1 100 ? 25.620 15.241 -20.836 1.00 71.25 100 ILE A CA 1
ATOM 809 C C . ILE A 1 100 ? 26.524 16.487 -20.832 1.00 71.25 100 ILE A C 1
ATOM 811 O O . ILE A 1 100 ? 26.208 17.501 -20.215 1.00 71.25 100 ILE A O 1
ATOM 815 N N . ASP A 1 101 ? 27.687 16.412 -21.480 1.00 70.12 101 ASP A N 1
ATOM 816 C CA . ASP A 1 101 ? 28.547 17.588 -21.701 1.00 70.12 101 ASP A CA 1
ATOM 817 C C . ASP A 1 101 ? 27.929 18.565 -22.730 1.00 70.12 101 ASP A C 1
ATOM 819 O O . ASP A 1 101 ? 27.147 18.160 -23.581 1.00 70.12 101 ASP A O 1
ATOM 823 N N . LYS A 1 102 ? 28.325 19.844 -22.739 1.00 61.41 102 LYS A N 1
ATOM 824 C CA . LYS A 1 102 ? 27.758 20.917 -23.588 1.00 61.41 102 LYS A CA 1
ATOM 825 C C . LYS A 1 102 ? 27.745 20.622 -25.096 1.00 61.41 102 LYS A C 1
ATOM 827 O O . LYS A 1 102 ? 26.955 21.216 -25.821 1.00 61.41 102 LYS A O 1
ATOM 832 N N . ALA A 1 103 ? 28.624 19.743 -25.580 1.00 59.91 103 ALA A N 1
ATOM 833 C CA . ALA A 1 103 ? 28.675 19.312 -26.982 1.00 59.91 103 ALA A CA 1
ATOM 834 C C . ALA A 1 103 ? 27.902 18.006 -27.263 1.00 59.91 103 ALA A C 1
ATOM 836 O O . ALA A 1 103 ? 27.749 17.621 -28.419 1.00 59.91 103 ALA A O 1
ATOM 837 N N . GLY A 1 104 ? 27.433 17.303 -26.231 1.00 57.69 104 GLY A N 1
ATOM 838 C CA . GLY A 1 104 ? 26.721 16.034 -26.358 1.00 57.69 104 GLY A CA 1
ATOM 839 C C . GLY A 1 104 ? 25.268 16.123 -26.855 1.00 57.69 104 GLY A C 1
ATOM 840 O O . GLY A 1 104 ? 24.871 15.187 -27.544 1.00 57.69 104 GLY A O 1
ATOM 841 N N . PRO A 1 105 ? 24.491 17.209 -26.643 1.00 58.59 105 PRO A N 1
ATOM 842 C CA . PRO A 1 105 ? 23.162 17.363 -27.253 1.00 58.59 105 PRO A CA 1
ATOM 843 C C . PRO A 1 105 ? 23.171 17.277 -28.789 1.00 58.59 105 PRO A C 1
ATOM 845 O O . PRO A 1 105 ? 22.296 16.651 -29.380 1.00 58.59 105 PRO A O 1
ATOM 848 N N . LEU A 1 106 ? 24.207 17.826 -29.441 1.00 62.78 106 LEU A N 1
ATOM 849 C CA . LEU A 1 106 ? 24.384 17.780 -30.902 1.00 62.78 106 LEU A CA 1
ATOM 850 C C . LEU A 1 106 ? 24.576 16.349 -31.436 1.00 62.78 106 LEU A C 1
ATOM 852 O O . LEU A 1 106 ? 24.081 16.019 -32.511 1.00 62.78 106 LEU A O 1
ATOM 856 N N . GLU A 1 107 ? 25.273 15.496 -30.683 1.00 63.44 107 GLU A N 1
ATOM 857 C CA . GLU A 1 107 ? 25.443 14.073 -31.011 1.00 63.44 107 GLU A CA 1
ATOM 858 C C . GLU A 1 107 ? 24.224 13.238 -30.578 1.00 63.44 107 GLU A C 1
ATOM 860 O O . GLU A 1 107 ? 23.839 12.299 -31.272 1.00 63.44 107 GLU A O 1
ATOM 865 N N . GLY A 1 108 ? 23.539 13.628 -29.497 1.00 62.72 108 GLY A N 1
ATOM 866 C CA . GLY A 1 108 ? 22.273 13.036 -29.052 1.00 62.72 108 GLY A CA 1
ATOM 867 C C . GLY A 1 108 ? 21.173 13.101 -30.118 1.00 62.72 108 GLY A C 1
ATOM 868 O O . GLY A 1 108 ? 20.443 12.130 -30.301 1.00 62.72 108 GLY A O 1
ATOM 869 N N . CYS A 1 109 ? 21.122 14.170 -30.919 1.00 66.75 109 CYS A N 1
ATOM 870 C CA . CYS A 1 109 ? 20.220 14.251 -32.072 1.00 66.75 109 CYS A CA 1
ATOM 871 C C . CYS A 1 109 ? 20.439 13.124 -33.095 1.00 66.75 109 CYS A C 1
ATOM 873 O O . CYS A 1 109 ? 19.486 12.689 -33.737 1.00 66.75 109 CYS A O 1
ATOM 875 N N . LYS A 1 110 ? 21.667 12.609 -33.250 1.00 73.31 110 LYS A N 1
ATOM 876 C CA . LYS A 1 110 ? 21.926 11.471 -34.148 1.00 73.31 110 LYS A CA 1
ATOM 877 C C . LYS A 1 110 ? 21.385 10.167 -33.574 1.00 73.31 110 LYS A C 1
ATOM 879 O O . LYS A 1 110 ? 20.951 9.311 -34.342 1.00 73.31 110 LYS A O 1
ATOM 884 N N . LEU A 1 111 ? 21.368 10.035 -32.245 1.00 74.94 111 LEU A N 1
ATOM 885 C CA . LEU A 1 111 ? 20.813 8.868 -31.563 1.00 74.94 111 LEU A CA 1
ATOM 886 C C . LEU A 1 111 ? 19.283 8.781 -31.697 1.00 74.94 111 LEU A C 1
ATOM 888 O O . LEU A 1 111 ? 18.746 7.675 -31.685 1.00 74.94 111 LEU A O 1
ATOM 892 N N . LEU A 1 112 ? 18.580 9.904 -31.908 1.00 77.56 112 LEU A N 1
ATOM 893 C CA . LEU A 1 112 ? 17.132 9.906 -32.183 1.00 77.56 112 LEU A CA 1
ATOM 894 C C . LEU A 1 112 ? 16.764 9.082 -33.429 1.00 77.56 112 LEU A C 1
ATOM 896 O O . LEU A 1 112 ? 15.696 8.470 -33.470 1.00 77.56 112 LEU A O 1
ATOM 900 N N . ASN A 1 113 ? 17.666 8.984 -34.413 1.00 78.69 113 ASN A N 1
ATOM 901 C CA . ASN A 1 113 ? 17.440 8.210 -35.639 1.00 78.69 113 ASN A CA 1
ATOM 902 C C . ASN A 1 113 ? 17.256 6.703 -35.381 1.00 78.69 113 ASN A C 1
ATOM 904 O O . ASN A 1 113 ? 16.751 5.990 -36.246 1.00 78.69 113 ASN A O 1
ATOM 908 N N . TYR A 1 114 ? 17.628 6.203 -34.198 1.00 78.88 114 TYR A N 1
ATOM 909 C CA . TYR A 1 114 ? 17.461 4.797 -33.831 1.00 78.88 114 TYR A CA 1
ATOM 910 C C . TYR A 1 114 ? 16.034 4.426 -33.379 1.00 78.88 114 TYR A C 1
ATOM 912 O O . TYR A 1 114 ? 15.794 3.256 -33.077 1.00 78.88 114 TYR A O 1
ATOM 920 N N . ARG A 1 115 ? 15.066 5.364 -33.379 1.00 74.88 115 ARG A N 1
ATOM 921 C CA . ARG A 1 115 ? 13.657 5.141 -32.968 1.00 74.88 115 ARG A CA 1
ATOM 922 C C . ARG A 1 115 ? 13.001 3.941 -33.672 1.00 74.88 115 ARG A C 1
ATOM 924 O O . ARG A 1 115 ? 12.281 3.164 -33.048 1.00 74.88 115 ARG A O 1
ATOM 931 N N . THR A 1 116 ? 13.294 3.710 -34.953 1.00 75.50 116 THR A N 1
ATOM 932 C CA . THR A 1 116 ? 12.697 2.602 -35.725 1.00 75.50 116 THR A CA 1
ATOM 933 C C . THR A 1 116 ? 13.405 1.253 -35.547 1.00 75.50 116 THR A C 1
ATOM 935 O O . THR A 1 116 ? 12.850 0.223 -35.926 1.00 75.50 116 THR A O 1
ATOM 938 N N . CYS A 1 117 ? 14.602 1.216 -34.955 1.00 74.62 117 CYS A N 1
ATOM 939 C CA . CYS A 1 117 ? 15.420 0.006 -34.849 1.00 74.62 117 CYS A CA 1
ATOM 940 C C . CYS A 1 117 ? 15.152 -0.732 -33.528 1.00 74.62 117 CYS A C 1
ATOM 942 O O . CYS A 1 117 ? 15.625 -0.289 -32.485 1.00 74.62 117 CYS A O 1
ATOM 944 N N . GLU A 1 118 ? 14.452 -1.877 -33.558 1.00 68.56 118 GLU A N 1
ATOM 945 C CA . GLU A 1 118 ? 14.011 -2.619 -32.353 1.00 68.56 118 GLU A CA 1
ATOM 946 C C . GLU A 1 118 ? 15.112 -2.867 -31.305 1.00 68.56 118 GLU A C 1
ATOM 948 O O . GLU A 1 118 ? 14.841 -2.764 -30.113 1.00 68.56 118 GLU A O 1
ATOM 953 N N . GLY A 1 119 ? 16.355 -3.130 -31.724 1.00 67.81 119 GLY A N 1
ATOM 954 C CA . GLY A 1 119 ? 17.485 -3.358 -30.811 1.00 67.81 119 GLY A CA 1
ATOM 955 C C . GLY A 1 119 ? 18.141 -2.095 -30.236 1.00 67.81 119 GLY A C 1
ATOM 956 O O . GLY A 1 119 ? 18.914 -2.197 -29.291 1.00 67.81 119 GLY A O 1
ATOM 957 N N . PHE A 1 120 ? 17.848 -0.911 -30.783 1.00 76.00 120 PHE A N 1
ATOM 958 C CA . PHE A 1 120 ? 18.541 0.343 -30.454 1.00 76.00 120 PHE A CA 1
ATOM 959 C C . PHE A 1 120 ? 17.603 1.468 -29.990 1.00 76.00 120 PHE A C 1
ATOM 961 O O . PHE A 1 120 ? 18.081 2.553 -29.657 1.00 76.00 120 PHE A O 1
ATOM 968 N N . ARG A 1 121 ? 16.285 1.216 -29.904 1.00 80.69 121 ARG A N 1
ATOM 969 C CA . ARG A 1 121 ? 15.279 2.212 -29.478 1.00 80.69 121 ARG A CA 1
ATOM 970 C C . ARG A 1 121 ? 15.617 2.883 -28.146 1.00 80.69 121 ARG A C 1
ATOM 972 O O . ARG A 1 121 ? 15.351 4.069 -27.979 1.00 80.69 121 ARG A O 1
ATOM 979 N N . PHE A 1 122 ? 16.261 2.154 -27.230 1.00 80.75 122 PHE A N 1
ATOM 980 C CA . PHE A 1 122 ? 16.740 2.692 -25.954 1.00 80.75 122 PHE A CA 1
ATOM 981 C C . PHE A 1 122 ? 17.556 3.983 -26.123 1.00 80.75 122 PHE A C 1
ATOM 983 O O . PHE A 1 122 ? 17.310 4.951 -25.411 1.00 80.75 122 PHE A O 1
ATOM 990 N N . PHE A 1 123 ? 18.490 4.026 -27.079 1.00 80.62 123 PHE A N 1
ATOM 991 C CA . PHE A 1 123 ? 19.363 5.187 -27.277 1.00 80.62 123 PHE A CA 1
ATOM 992 C C . PHE A 1 123 ? 18.595 6.404 -27.796 1.00 80.62 123 PHE A C 1
ATOM 994 O O . PHE A 1 123 ? 18.910 7.528 -27.407 1.00 80.62 123 PHE A O 1
ATOM 1001 N N . ALA A 1 124 ? 17.559 6.185 -28.612 1.00 81.19 124 ALA A N 1
ATOM 1002 C CA . ALA A 1 124 ? 16.671 7.249 -29.068 1.00 81.19 124 ALA A CA 1
ATOM 1003 C C . ALA A 1 124 ? 15.844 7.818 -27.905 1.00 81.19 124 ALA A C 1
ATOM 1005 O O . ALA A 1 124 ? 15.798 9.032 -27.725 1.00 81.19 124 ALA A O 1
ATOM 1006 N N . HIS A 1 125 ? 15.259 6.959 -27.064 1.00 85.12 125 HIS A N 1
ATOM 1007 C CA . HIS A 1 125 ? 14.498 7.399 -25.889 1.00 85.12 125 HIS A CA 1
ATOM 1008 C C . HIS A 1 125 ? 15.386 8.108 -24.852 1.00 85.12 125 HIS A C 1
ATOM 1010 O O . HIS A 1 125 ? 15.010 9.151 -24.322 1.00 85.12 125 HIS A O 1
ATOM 1016 N N . TYR A 1 126 ? 16.591 7.581 -24.603 1.00 83.44 126 TYR A N 1
ATOM 1017 C CA . TYR A 1 126 ? 17.598 8.216 -23.749 1.00 83.44 126 TYR A CA 1
ATOM 1018 C C . TYR A 1 126 ? 17.939 9.624 -24.251 1.00 83.44 126 TYR A C 1
ATOM 1020 O O . TYR A 1 126 ? 17.924 10.584 -23.480 1.00 83.44 126 TYR A O 1
ATOM 1028 N N . ALA A 1 127 ? 18.237 9.749 -25.548 1.00 81.50 127 ALA A N 1
ATOM 1029 C CA . ALA A 1 127 ? 18.607 11.021 -26.151 1.00 81.50 127 ALA A CA 1
ATOM 1030 C C . ALA A 1 127 ? 17.460 12.030 -26.099 1.00 81.50 127 ALA A C 1
ATOM 1032 O O . ALA A 1 127 ? 17.704 13.190 -25.777 1.00 81.50 127 ALA A O 1
ATOM 1033 N N . ALA A 1 128 ? 16.224 11.583 -26.343 1.00 82.75 128 ALA A N 1
ATOM 1034 C CA . ALA A 1 128 ? 15.046 12.423 -26.208 1.00 82.75 128 ALA A CA 1
ATOM 1035 C C . ALA A 1 128 ? 14.961 13.005 -24.795 1.00 82.75 128 ALA A C 1
ATOM 1037 O O . ALA A 1 128 ? 15.071 14.215 -24.661 1.00 82.75 128 ALA A O 1
ATOM 1038 N N . LEU A 1 129 ? 14.902 12.175 -23.743 1.00 82.94 129 LEU A N 1
ATOM 1039 C CA . LEU A 1 129 ? 14.804 12.650 -22.353 1.00 82.94 129 LEU A CA 1
ATOM 1040 C C . LEU A 1 129 ? 15.894 13.666 -21.982 1.00 82.94 129 LEU A C 1
ATOM 1042 O O . LEU A 1 129 ? 15.617 14.645 -21.296 1.00 82.94 129 LEU A O 1
ATOM 1046 N N . GLN A 1 130 ? 17.123 13.453 -22.446 1.00 81.62 130 GLN A N 1
ATOM 1047 C CA . GLN A 1 130 ? 18.240 14.355 -22.174 1.00 81.62 130 GLN A CA 1
ATOM 1048 C C . GLN A 1 130 ? 18.123 15.698 -22.908 1.00 81.62 130 GLN A C 1
ATOM 1050 O O . GLN A 1 130 ? 18.446 16.741 -22.347 1.00 81.62 130 GLN A O 1
ATOM 1055 N N . LEU A 1 131 ? 17.597 15.706 -24.132 1.00 78.75 131 LEU A N 1
ATOM 1056 C CA . LEU A 1 131 ? 17.278 16.944 -24.846 1.00 78.75 131 LEU A CA 1
ATOM 1057 C C . LEU A 1 131 ? 16.143 17.731 -24.156 1.00 78.75 131 LEU A C 1
ATOM 1059 O O . LEU A 1 131 ? 16.214 18.961 -24.103 1.00 78.75 131 LEU A O 1
ATOM 1063 N N . ILE A 1 132 ? 15.160 17.041 -23.556 1.00 77.81 132 ILE A N 1
ATOM 1064 C CA . ILE A 1 132 ? 14.100 17.664 -22.732 1.00 77.81 132 ILE A CA 1
ATOM 1065 C C . ILE A 1 132 ? 14.696 18.331 -21.483 1.00 77.81 132 ILE A C 1
ATOM 1067 O O . ILE A 1 132 ? 14.304 19.447 -21.132 1.00 77.81 132 ILE A O 1
ATOM 1071 N N . ILE A 1 133 ? 15.659 17.670 -20.822 1.00 77.62 133 ILE A N 1
ATOM 1072 C CA . ILE A 1 133 ? 16.389 18.215 -19.660 1.00 77.62 133 ILE A CA 1
ATOM 1073 C C . ILE A 1 133 ? 17.108 19.518 -20.026 1.00 77.62 133 ILE A C 1
ATOM 1075 O O . ILE A 1 133 ? 17.102 20.474 -19.257 1.00 77.62 133 ILE A O 1
ATOM 1079 N N . GLU A 1 134 ? 17.707 19.591 -21.210 1.00 75.75 134 GLU A N 1
ATOM 1080 C CA . GLU A 1 134 ? 18.397 20.800 -21.674 1.00 75.75 134 GLU A CA 1
ATOM 1081 C C . GLU A 1 134 ? 17.430 21.893 -22.181 1.00 75.75 134 GLU A C 1
ATOM 1083 O O . GLU A 1 134 ? 17.865 22.985 -22.545 1.00 75.75 134 GLU A O 1
ATOM 1088 N N . GLY A 1 135 ? 16.116 21.631 -22.198 1.00 72.31 135 GLY A N 1
ATOM 1089 C CA . GLY A 1 135 ? 15.091 22.573 -22.658 1.00 72.31 135 GLY A CA 1
ATOM 1090 C C . GLY A 1 135 ? 15.065 22.768 -24.177 1.00 72.31 135 GLY A C 1
ATOM 1091 O O . GLY A 1 135 ? 14.673 23.835 -24.646 1.00 72.31 135 GLY A O 1
ATOM 1092 N N . SER A 1 136 ? 15.516 21.772 -24.945 1.00 74.81 136 SER A N 1
ATOM 1093 C CA . SER A 1 136 ? 15.464 21.802 -26.411 1.00 74.81 136 SER A CA 1
ATOM 1094 C C . SER A 1 136 ? 14.071 21.422 -26.920 1.00 74.81 136 SER A C 1
ATOM 1096 O O . SER A 1 136 ? 13.472 20.480 -26.410 1.00 74.81 136 SER A O 1
ATOM 1098 N N . ASP A 1 137 ? 13.580 22.104 -27.958 1.00 68.62 137 ASP A N 1
ATOM 1099 C CA . ASP A 1 137 ? 12.351 21.705 -28.656 1.00 68.62 137 ASP A CA 1
ATOM 1100 C C . ASP A 1 137 ? 12.634 20.513 -29.580 1.00 68.62 137 ASP A C 1
ATOM 1102 O O . ASP A 1 137 ? 13.447 20.601 -30.506 1.00 68.62 137 ASP A O 1
ATOM 1106 N N . ILE A 1 138 ? 11.946 19.397 -29.338 1.00 72.06 138 ILE A N 1
ATOM 1107 C CA . ILE A 1 138 ? 12.050 18.169 -30.130 1.00 72.06 138 ILE A CA 1
ATOM 1108 C C . ILE A 1 138 ? 10.746 17.992 -30.914 1.00 72.06 138 ILE A C 1
ATOM 1110 O O . ILE A 1 138 ? 9.656 18.084 -30.353 1.00 72.06 138 ILE A O 1
ATOM 1114 N N . ALA A 1 139 ? 10.837 17.713 -32.217 1.00 67.62 139 ALA A N 1
ATOM 1115 C CA . ALA A 1 139 ? 9.667 17.305 -32.994 1.00 67.62 139 ALA A CA 1
ATOM 1116 C C . ALA A 1 139 ? 9.152 15.940 -32.497 1.00 67.62 139 ALA A C 1
ATOM 1118 O O . ALA A 1 139 ? 9.947 15.040 -32.234 1.00 67.62 139 ALA A O 1
ATOM 1119 N N . ASP A 1 140 ? 7.832 15.791 -32.371 1.00 73.38 140 ASP A N 1
ATOM 1120 C CA . ASP A 1 140 ? 7.154 14.558 -31.930 1.00 73.38 140 ASP A CA 1
ATOM 1121 C C . ASP A 1 140 ? 7.500 14.096 -30.497 1.00 73.38 140 ASP A C 1
ATOM 1123 O O . ASP A 1 140 ? 7.373 12.921 -30.155 1.00 73.38 140 ASP A O 1
ATOM 1127 N N . GLU A 1 141 ? 7.905 15.026 -29.626 1.00 74.06 141 GLU A N 1
ATOM 1128 C CA . GLU A 1 141 ? 8.295 14.768 -28.230 1.00 74.06 141 GLU A CA 1
ATOM 1129 C C . GLU A 1 141 ? 7.268 13.932 -27.445 1.00 74.06 141 GLU A C 1
ATOM 1131 O O . GLU A 1 141 ? 7.634 13.002 -26.725 1.00 74.06 141 GLU A O 1
ATOM 1136 N N . THR A 1 142 ? 5.973 14.210 -27.620 1.00 74.94 142 THR A N 1
ATOM 1137 C CA . THR A 1 142 ? 4.890 13.470 -26.956 1.00 74.94 142 THR A CA 1
ATOM 1138 C C . THR A 1 142 ? 4.794 12.023 -27.433 1.00 74.94 142 THR A C 1
ATOM 1140 O O . THR A 1 142 ? 4.616 11.123 -26.618 1.00 74.94 142 THR A O 1
ATOM 1143 N N . GLU A 1 143 ? 4.973 11.775 -28.734 1.00 78.12 143 GLU A N 1
ATOM 1144 C CA . GLU A 1 143 ? 4.943 10.414 -29.281 1.00 78.12 143 GLU A CA 1
ATOM 1145 C C . GLU A 1 143 ? 6.126 9.584 -28.780 1.00 78.12 143 GLU A C 1
ATOM 1147 O O . GLU A 1 143 ? 5.964 8.411 -28.452 1.00 78.12 143 GLU A O 1
ATOM 1152 N N . ILE A 1 144 ? 7.309 10.198 -28.674 1.00 75.69 144 ILE A N 1
ATOM 1153 C CA . ILE A 1 144 ? 8.506 9.524 -28.159 1.00 75.69 144 ILE A CA 1
ATOM 1154 C C . ILE A 1 144 ? 8.315 9.137 -26.684 1.00 75.69 144 ILE A C 1
ATOM 1156 O O . ILE A 1 144 ? 8.709 8.042 -26.279 1.00 75.69 144 ILE A O 1
ATOM 1160 N N . ILE A 1 145 ? 7.689 10.004 -25.879 1.00 76.06 145 ILE A N 1
ATOM 1161 C CA . ILE A 1 145 ? 7.364 9.715 -24.473 1.00 76.06 145 ILE A CA 1
ATOM 1162 C C . ILE A 1 145 ? 6.371 8.548 -24.361 1.00 76.06 145 ILE A C 1
ATOM 1164 O O . ILE A 1 145 ? 6.567 7.656 -23.530 1.00 76.06 145 ILE A O 1
ATOM 1168 N N . ASP A 1 146 ? 5.329 8.527 -25.194 1.00 77.56 146 ASP A N 1
ATOM 1169 C CA . ASP A 1 146 ? 4.336 7.449 -25.196 1.00 77.56 146 ASP A CA 1
ATOM 1170 C C . ASP A 1 146 ? 4.950 6.108 -25.641 1.00 77.56 146 ASP A C 1
ATOM 1172 O O . ASP A 1 146 ? 4.763 5.082 -24.978 1.00 77.56 146 ASP A O 1
ATOM 1176 N N . GLU A 1 147 ? 5.747 6.107 -26.716 1.00 77.69 147 GLU A N 1
ATOM 1177 C CA . GLU A 1 147 ? 6.462 4.920 -27.205 1.00 77.69 147 GLU A CA 1
ATOM 1178 C C . GLU A 1 147 ? 7.431 4.356 -26.164 1.00 77.69 147 GLU A C 1
ATOM 1180 O O . GLU A 1 147 ? 7.489 3.139 -25.958 1.00 77.69 147 GLU A O 1
ATOM 1185 N N . MET A 1 148 ? 8.157 5.229 -25.464 1.00 76.06 148 MET A N 1
ATOM 1186 C CA . MET A 1 148 ? 9.098 4.843 -24.418 1.00 76.06 148 MET A CA 1
ATOM 1187 C C . MET A 1 148 ? 8.432 3.973 -23.349 1.00 76.06 148 MET A C 1
ATOM 1189 O O . MET A 1 148 ? 8.977 2.936 -22.974 1.00 76.06 148 MET A O 1
ATOM 1193 N N . LEU A 1 149 ? 7.244 4.356 -22.876 1.00 69.81 149 LEU A N 1
ATOM 1194 C CA . LEU A 1 149 ? 6.547 3.635 -21.807 1.00 69.81 149 LEU A CA 1
ATOM 1195 C C . LEU A 1 149 ? 5.915 2.320 -22.286 1.00 69.81 149 LEU A C 1
ATOM 1197 O O . LEU A 1 149 ? 5.703 1.409 -21.481 1.00 69.81 149 LEU A O 1
ATOM 1201 N N . ILE A 1 150 ? 5.642 2.191 -23.584 1.00 67.25 150 ILE A N 1
ATOM 1202 C CA . ILE A 1 150 ? 5.164 0.942 -24.190 1.00 67.25 150 ILE A CA 1
ATOM 1203 C C . ILE A 1 150 ? 6.318 -0.058 -24.357 1.00 67.25 150 ILE A C 1
ATOM 1205 O O . ILE A 1 150 ? 6.124 -1.255 -24.149 1.00 67.25 150 ILE A O 1
ATOM 1209 N N . VAL A 1 151 ? 7.512 0.421 -24.720 1.00 62.34 151 VAL A N 1
ATOM 1210 C CA . VAL A 1 151 ? 8.664 -0.425 -25.078 1.00 62.34 151 VAL A CA 1
ATOM 1211 C C . VAL A 1 151 ? 9.545 -0.782 -23.871 1.00 62.34 151 VAL A C 1
ATOM 1213 O O . VAL A 1 151 ? 10.079 -1.888 -23.824 1.00 62.34 151 VAL A O 1
ATOM 1216 N N . ASP A 1 152 ? 9.700 0.105 -22.882 1.00 64.19 152 ASP A N 1
ATOM 1217 C CA . ASP A 1 152 ? 10.599 -0.092 -21.729 1.00 64.19 152 ASP A CA 1
ATOM 1218 C C . ASP A 1 152 ? 9.954 -0.902 -20.587 1.00 64.19 152 ASP A C 1
ATOM 1220 O O . ASP A 1 152 ? 9.731 -0.399 -19.485 1.00 64.19 152 ASP A O 1
ATOM 1224 N N . THR A 1 153 ? 9.670 -2.187 -20.827 1.00 59.62 153 THR A N 1
ATOM 1225 C CA . THR A 1 153 ? 9.013 -3.078 -19.846 1.00 59.62 153 THR A CA 1
ATOM 1226 C C . THR A 1 153 ? 9.764 -3.215 -18.515 1.00 59.62 153 THR A C 1
ATOM 1228 O O . THR A 1 153 ? 9.163 -3.542 -17.486 1.00 59.62 153 THR A O 1
ATOM 1231 N N . GLU A 1 154 ? 11.074 -2.971 -18.519 1.00 61.16 154 GLU A N 1
ATOM 1232 C CA . GLU A 1 154 ? 11.964 -3.101 -17.359 1.00 61.16 154 GLU A CA 1
ATOM 1233 C C . GLU A 1 154 ? 12.176 -1.793 -16.603 1.00 61.16 154 GLU A C 1
ATOM 1235 O O . GLU A 1 154 ? 12.643 -1.807 -15.462 1.00 61.16 154 GLU A O 1
ATOM 1240 N N . PHE A 1 155 ? 11.730 -0.681 -17.185 1.00 71.44 155 PHE A N 1
ATOM 1241 C CA . PHE A 1 155 ? 11.864 0.654 -16.633 1.00 71.44 155 PHE A CA 1
ATOM 1242 C C . PHE A 1 155 ? 13.332 1.083 -16.459 1.00 71.44 155 PHE A C 1
ATOM 1244 O O . PHE A 1 155 ? 13.717 1.672 -15.445 1.00 71.44 155 PHE A O 1
ATOM 1251 N N . ILE A 1 156 ? 14.160 0.770 -17.461 1.00 72.69 156 ILE A N 1
ATOM 1252 C CA . ILE A 1 156 ? 15.604 1.044 -17.506 1.00 72.69 156 ILE A CA 1
ATOM 1253 C C . ILE A 1 156 ? 15.873 2.554 -17.498 1.00 72.69 156 ILE A C 1
ATOM 1255 O O . ILE A 1 156 ? 16.836 3.011 -16.882 1.00 72.69 156 ILE A O 1
ATOM 1259 N N . LEU A 1 157 ? 15.002 3.356 -18.119 1.00 80.19 157 LEU A N 1
ATOM 1260 C CA . LEU A 1 157 ? 15.151 4.817 -18.197 1.00 80.19 157 LEU A CA 1
ATOM 1261 C C . LEU A 1 157 ? 14.768 5.553 -16.904 1.00 80.19 157 LEU A C 1
ATOM 1263 O O . LEU A 1 157 ? 14.894 6.779 -16.828 1.00 80.19 157 LEU A O 1
ATOM 1267 N N . LYS A 1 158 ? 14.357 4.821 -15.860 1.00 82.88 158 LYS A N 1
ATOM 1268 C CA . LYS A 1 158 ? 13.997 5.371 -14.548 1.00 82.88 158 LYS A CA 1
ATOM 1269 C C . LYS A 1 158 ? 14.974 6.438 -14.023 1.00 82.88 158 LYS A C 1
ATOM 1271 O O . LYS A 1 158 ? 14.481 7.495 -13.631 1.00 82.88 158 LYS A O 1
ATOM 1276 N N . PRO A 1 159 ? 16.308 6.223 -13.987 1.00 81.50 159 PRO A N 1
ATOM 1277 C CA . PRO A 1 159 ? 17.224 7.189 -13.374 1.00 81.50 159 PRO A CA 1
ATOM 1278 C C . PRO A 1 159 ? 17.203 8.551 -14.075 1.00 81.50 159 PRO A C 1
ATOM 1280 O O . PRO A 1 159 ? 17.317 9.589 -13.426 1.00 81.50 159 PRO A O 1
ATOM 1283 N N . ILE A 1 160 ? 17.020 8.552 -15.396 1.00 82.81 160 ILE A N 1
ATOM 1284 C CA . ILE A 1 160 ? 16.997 9.766 -16.216 1.00 82.81 160 ILE A CA 1
ATOM 1285 C C . ILE A 1 160 ? 15.651 10.468 -16.079 1.00 82.81 160 ILE A C 1
ATOM 1287 O O . ILE A 1 160 ? 15.622 11.685 -15.971 1.00 82.81 160 ILE A O 1
ATOM 1291 N N . ILE A 1 161 ? 14.547 9.719 -16.008 1.00 83.38 161 ILE A N 1
ATOM 1292 C CA . ILE A 1 161 ? 13.217 10.272 -15.710 1.00 83.38 161 ILE A CA 1
ATOM 1293 C C . ILE A 1 161 ? 13.216 10.953 -14.333 1.00 83.38 161 ILE A C 1
ATOM 1295 O O . ILE A 1 161 ? 12.724 12.072 -14.197 1.00 83.38 161 ILE A O 1
ATOM 1299 N N . GLU A 1 162 ? 13.798 10.313 -13.314 1.00 83.38 162 GLU A N 1
ATOM 1300 C CA . GLU A 1 162 ? 13.946 10.909 -11.980 1.00 83.38 162 GLU A CA 1
ATOM 1301 C C . GLU A 1 162 ? 14.817 12.171 -12.021 1.00 83.38 162 GLU A C 1
ATOM 1303 O O . GLU A 1 162 ? 14.475 13.174 -11.395 1.00 83.38 162 GLU A O 1
ATOM 1308 N N . HIS A 1 163 ? 15.908 12.150 -12.792 1.00 82.31 163 HIS A N 1
ATOM 1309 C CA . HIS A 1 163 ? 16.764 13.317 -12.970 1.00 82.31 163 HIS A CA 1
ATOM 1310 C C . HIS A 1 163 ? 16.062 14.462 -13.705 1.00 82.31 163 HIS A C 1
ATOM 1312 O O . HIS A 1 163 ? 16.158 15.601 -13.248 1.00 82.31 163 HIS A O 1
ATOM 1318 N N . LEU A 1 164 ? 15.319 14.158 -14.775 1.00 81.44 164 LEU A N 1
ATOM 1319 C CA . LEU A 1 164 ? 14.527 15.120 -15.530 1.00 81.44 164 LEU A CA 1
ATOM 1320 C C . LEU A 1 164 ? 13.594 15.856 -14.592 1.00 81.44 164 LEU A C 1
ATOM 1322 O O . LEU A 1 164 ? 13.721 17.061 -14.484 1.00 81.44 164 LEU A O 1
ATOM 1326 N N . ILE A 1 165 ? 12.766 15.151 -13.823 1.00 77.12 165 ILE A N 1
ATOM 1327 C CA . ILE A 1 165 ? 11.778 15.778 -12.935 1.00 77.12 165 ILE A CA 1
ATOM 1328 C C . ILE A 1 165 ? 12.430 16.571 -11.775 1.00 77.12 165 ILE A C 1
ATOM 1330 O O . ILE A 1 165 ? 11.804 17.453 -11.184 1.00 77.12 165 ILE A O 1
ATOM 1334 N N . SER A 1 166 ? 13.694 16.295 -11.444 1.00 75.44 166 SER A N 1
ATOM 1335 C CA . SER A 1 166 ? 14.469 17.036 -10.437 1.00 75.44 166 SER A CA 1
ATOM 1336 C C . SER A 1 166 ? 15.352 18.159 -11.014 1.00 75.44 166 SER A C 1
ATOM 1338 O O . SER A 1 166 ? 15.973 18.885 -10.233 1.00 75.44 166 SER A O 1
ATOM 1340 N N . SER A 1 167 ? 15.434 18.308 -12.340 1.00 74.25 167 SER A N 1
ATOM 1341 C CA . SER A 1 167 ? 16.214 19.349 -13.027 1.00 74.25 167 SER A CA 1
ATOM 1342 C C . SER A 1 167 ? 15.678 20.771 -12.766 1.00 74.25 167 SER A C 1
ATOM 1344 O O . SER A 1 167 ? 14.572 20.983 -12.275 1.00 74.25 167 SER A O 1
ATOM 1346 N N . ARG A 1 168 ? 16.489 21.786 -13.076 1.00 67.75 168 ARG A N 1
ATOM 1347 C CA . ARG A 1 168 ? 16.092 23.205 -13.024 1.00 67.75 168 ARG A CA 1
ATOM 1348 C C . ARG A 1 168 ? 15.731 23.766 -14.401 1.00 67.75 168 ARG A C 1
ATOM 1350 O O . ARG A 1 168 ? 14.947 24.703 -14.484 1.00 67.75 168 ARG A O 1
ATOM 1357 N N . LEU A 1 169 ? 16.330 23.218 -15.454 1.00 63.75 169 LEU A N 1
ATOM 1358 C CA . LEU A 1 169 ? 16.031 23.532 -16.848 1.00 63.75 169 LEU A CA 1
ATOM 1359 C C . LEU A 1 169 ? 15.105 22.422 -17.342 1.00 63.75 169 LEU A C 1
ATOM 1361 O O . LEU A 1 169 ? 15.459 21.254 -17.207 1.00 63.75 169 LEU A O 1
ATOM 1365 N N . MET A 1 170 ? 13.896 22.762 -17.789 1.00 67.88 170 MET A N 1
ATOM 1366 C CA . MET A 1 170 ? 12.930 21.787 -18.298 1.00 67.88 170 MET A CA 1
ATOM 1367 C C . MET A 1 170 ? 11.911 22.435 -19.231 1.00 67.88 170 MET A C 1
ATOM 1369 O O . MET A 1 170 ? 11.455 23.552 -18.979 1.00 67.88 170 MET A O 1
ATOM 1373 N N . ASN A 1 171 ? 11.476 21.684 -20.243 1.00 71.56 171 ASN A N 1
ATOM 1374 C CA . ASN A 1 171 ? 10.255 21.975 -20.991 1.00 71.56 171 ASN A CA 1
ATOM 1375 C C . ASN A 1 171 ? 9.021 21.544 -20.167 1.00 71.56 171 ASN A C 1
ATOM 1377 O O . ASN A 1 171 ? 8.757 20.352 -19.992 1.00 71.56 171 ASN A O 1
ATOM 1381 N N . SER A 1 172 ? 8.254 22.507 -19.644 1.00 72.12 172 SER A N 1
ATOM 1382 C CA . SER A 1 172 ? 7.103 22.241 -18.763 1.00 72.12 172 SER A CA 1
ATOM 1383 C C . SER A 1 172 ? 5.993 21.426 -19.438 1.00 72.12 172 SER A C 1
ATOM 1385 O O . SER A 1 172 ? 5.345 20.613 -18.777 1.00 72.12 172 SER A O 1
ATOM 1387 N N . THR A 1 173 ? 5.803 21.581 -20.751 1.00 79.50 173 THR A N 1
ATOM 1388 C CA . THR A 1 173 ? 4.792 20.845 -21.528 1.00 79.50 173 THR A CA 1
ATOM 1389 C C . THR A 1 173 ? 5.148 19.366 -21.626 1.00 79.50 173 THR A C 1
ATOM 1391 O O . THR A 1 173 ? 4.305 18.496 -21.392 1.00 79.50 173 THR A O 1
ATOM 1394 N N . ALA A 1 174 ? 6.416 19.081 -21.906 1.00 76.00 174 ALA A N 1
ATOM 1395 C CA . ALA A 1 174 ? 6.940 17.731 -22.021 1.00 76.00 174 ALA A CA 1
ATOM 1396 C C . ALA A 1 174 ? 6.897 16.976 -20.695 1.00 76.00 174 ALA A C 1
ATOM 1398 O O . ALA A 1 174 ? 6.429 15.841 -20.620 1.00 76.00 174 ALA A O 1
ATOM 1399 N N . VAL A 1 175 ? 7.324 17.639 -19.619 1.00 79.94 175 VAL A N 1
ATOM 1400 C CA . VAL A 1 175 ? 7.313 17.075 -18.266 1.00 79.94 175 VAL A CA 1
ATOM 1401 C C . VAL A 1 175 ? 5.888 16.806 -17.810 1.00 79.94 175 VAL A C 1
ATOM 1403 O O . VAL A 1 175 ? 5.610 15.750 -17.246 1.00 79.94 175 VAL A O 1
ATOM 1406 N N . ARG A 1 176 ? 4.958 17.717 -18.105 1.00 85.69 176 ARG A N 1
ATOM 1407 C CA . ARG A 1 176 ? 3.533 17.502 -17.865 1.00 85.69 176 ARG A CA 1
ATOM 1408 C C . ARG A 1 176 ? 3.029 16.250 -18.588 1.00 85.69 176 ARG A C 1
ATOM 1410 O O . ARG A 1 176 ? 2.389 15.410 -17.958 1.00 85.69 176 ARG A O 1
ATOM 1417 N N . HIS A 1 177 ? 3.342 16.096 -19.874 1.00 84.25 177 HIS A N 1
ATOM 1418 C CA . HIS A 1 177 ? 2.945 14.922 -20.654 1.00 84.25 177 HIS A CA 1
ATOM 1419 C C . HIS A 1 177 ? 3.556 13.625 -20.100 1.00 84.25 177 HIS A C 1
ATOM 1421 O O . HIS A 1 177 ? 2.841 12.646 -19.893 1.00 84.25 177 HIS A O 1
ATOM 1427 N N . LEU A 1 178 ? 4.845 13.649 -19.750 1.00 83.25 178 LEU A N 1
ATOM 1428 C CA . LEU A 1 178 ? 5.543 12.536 -19.108 1.00 83.25 178 LEU A CA 1
ATOM 1429 C C . LEU A 1 178 ? 4.894 12.142 -17.779 1.00 83.25 178 LEU A C 1
ATOM 1431 O O . LEU A 1 178 ? 4.662 10.959 -17.542 1.00 83.25 178 LEU A O 1
ATOM 1435 N N . LEU A 1 179 ? 4.558 13.110 -16.921 1.00 81.81 179 LEU A N 1
ATOM 1436 C CA . LEU A 1 179 ? 3.878 12.843 -15.654 1.00 81.81 179 LEU A CA 1
ATOM 1437 C C . LEU A 1 179 ? 2.517 12.178 -15.884 1.00 81.81 179 LEU A C 1
ATOM 1439 O O . LEU A 1 179 ? 2.213 11.203 -15.201 1.00 81.81 179 LEU A O 1
ATOM 1443 N N . PHE A 1 180 ? 1.726 12.632 -16.862 1.00 81.62 180 PHE A N 1
ATOM 1444 C CA . PHE A 1 180 ? 0.467 11.973 -17.234 1.00 81.62 180 PHE A CA 1
ATOM 1445 C C . PHE A 1 180 ? 0.675 10.547 -17.750 1.00 81.62 180 PHE A C 1
ATOM 1447 O O . PHE A 1 180 ? -0.055 9.634 -17.358 1.00 81.62 180 PHE A O 1
ATOM 1454 N N . ALA A 1 181 ? 1.659 10.342 -18.621 1.00 79.06 181 ALA A N 1
ATOM 1455 C CA . ALA A 1 181 ? 1.924 9.044 -19.222 1.00 79.06 181 ALA A CA 1
ATOM 1456 C C . ALA A 1 181 ? 2.410 8.030 -18.164 1.00 79.06 181 ALA A C 1
ATOM 1458 O O . ALA A 1 181 ? 1.918 6.900 -18.090 1.00 79.06 181 ALA A O 1
ATOM 1459 N N . LEU A 1 182 ? 3.278 8.470 -17.246 1.00 77.56 182 LEU A N 1
ATOM 1460 C CA . LEU A 1 182 ? 3.688 7.706 -16.067 1.00 77.56 182 LEU A CA 1
ATOM 1461 C C . LEU A 1 182 ? 2.511 7.395 -15.146 1.00 77.56 182 LEU A C 1
ATOM 1463 O O . LEU A 1 182 ? 2.380 6.272 -14.666 1.00 77.56 182 LEU A O 1
ATOM 1467 N N . HIS A 1 183 ? 1.654 8.382 -14.898 1.00 76.56 183 HIS A N 1
ATOM 1468 C CA . HIS A 1 183 ? 0.496 8.259 -14.021 1.00 76.56 183 HIS A CA 1
ATOM 1469 C C . HIS A 1 183 ? -0.525 7.233 -14.521 1.00 76.56 183 HIS A C 1
ATOM 1471 O O . HIS A 1 183 ? -1.006 6.416 -13.731 1.00 76.56 183 HIS A O 1
ATOM 1477 N N . LYS A 1 184 ? -0.774 7.202 -15.837 1.00 74.00 184 LYS A N 1
ATOM 1478 C CA . LYS A 1 184 ? -1.609 6.185 -16.493 1.00 74.00 184 LYS A CA 1
ATOM 1479 C C . LYS A 1 184 ? -1.041 4.771 -16.347 1.00 74.00 184 LYS A C 1
ATOM 1481 O O . LYS A 1 184 ? -1.807 3.808 -16.332 1.00 74.00 184 LYS A O 1
ATOM 1486 N N . ASN A 1 185 ? 0.279 4.621 -16.215 1.00 71.81 185 ASN A N 1
ATOM 1487 C CA . ASN A 1 185 ? 0.918 3.319 -16.068 1.00 71.81 185 ASN A CA 1
ATOM 1488 C C . ASN A 1 185 ? 1.191 2.970 -14.594 1.00 71.81 185 ASN A C 1
ATOM 1490 O O . ASN A 1 185 ? 2.182 3.382 -13.980 1.00 71.81 185 ASN A O 1
ATOM 1494 N N . ALA A 1 186 ? 0.315 2.135 -14.026 1.00 64.44 186 ALA A N 1
ATOM 1495 C CA . ALA A 1 186 ? 0.337 1.802 -12.607 1.00 64.44 186 ALA A CA 1
ATOM 1496 C C . ALA A 1 186 ? 1.680 1.222 -12.112 1.00 64.44 186 ALA A C 1
ATOM 1498 O O . ALA A 1 186 ? 2.061 1.495 -10.970 1.00 64.44 186 ALA A O 1
ATOM 1499 N N . ASN A 1 187 ? 2.380 0.462 -12.962 1.00 66.12 187 ASN A N 1
ATOM 1500 C CA . ASN A 1 187 ? 3.637 -0.227 -12.659 1.00 66.12 187 ASN A CA 1
ATOM 1501 C C . ASN A 1 187 ? 4.837 0.735 -12.601 1.00 66.12 187 ASN A C 1
ATOM 1503 O O . ASN A 1 187 ? 5.669 0.634 -11.698 1.00 66.12 187 ASN A O 1
ATOM 1507 N N . TYR A 1 188 ? 4.927 1.698 -13.524 1.00 70.44 188 TYR A N 1
ATOM 1508 C CA . TYR A 1 188 ? 6.033 2.665 -13.521 1.00 70.44 188 TYR A CA 1
ATOM 1509 C C . TYR A 1 188 ? 5.875 3.700 -12.417 1.00 70.44 188 TYR A C 1
ATOM 1511 O O . TYR A 1 188 ? 6.815 3.950 -11.668 1.00 70.44 188 TYR A O 1
ATOM 1519 N N . CYS A 1 189 ? 4.672 4.246 -12.239 1.00 68.88 189 CYS A N 1
ATOM 1520 C CA . CYS A 1 189 ? 4.433 5.274 -11.230 1.00 68.88 189 CYS A CA 1
ATOM 1521 C C . CYS A 1 189 ? 4.702 4.782 -9.790 1.00 68.88 189 CYS A C 1
ATOM 1523 O O . CYS A 1 189 ? 5.144 5.564 -8.956 1.00 68.88 189 CYS A O 1
ATOM 1525 N N . SER A 1 190 ? 4.555 3.485 -9.493 1.00 65.06 190 SER A N 1
ATOM 1526 C CA . SER A 1 190 ? 4.969 2.922 -8.194 1.00 65.06 190 SER A CA 1
ATOM 1527 C C . SER A 1 190 ? 6.482 2.789 -8.003 1.00 65.06 190 SER A C 1
ATOM 1529 O O . SER A 1 190 ? 6.940 2.621 -6.877 1.00 65.06 190 SER A O 1
ATOM 1531 N N . LYS A 1 191 ? 7.264 2.808 -9.085 1.00 71.56 191 LYS A N 1
ATOM 1532 C CA . LYS A 1 191 ? 8.718 2.607 -9.044 1.00 71.56 191 LYS A CA 1
ATOM 1533 C C . LYS A 1 191 ? 9.497 3.919 -8.962 1.00 71.56 191 LYS A C 1
ATOM 1535 O O . LYS A 1 191 ? 10.692 3.856 -8.678 1.00 71.56 191 LYS A O 1
ATOM 1540 N N . ILE A 1 192 ? 8.859 5.062 -9.215 1.00 73.88 192 ILE A N 1
ATOM 1541 C CA . ILE A 1 192 ? 9.489 6.390 -9.273 1.00 73.88 192 ILE A CA 1
ATOM 1542 C C . ILE A 1 192 ? 9.359 7.104 -7.934 1.00 73.88 192 ILE A C 1
ATOM 1544 O O . ILE A 1 192 ? 8.261 7.198 -7.386 1.00 73.88 192 ILE A O 1
ATOM 1548 N N . TYR A 1 193 ? 10.468 7.668 -7.455 1.00 76.38 193 TYR A N 1
ATOM 1549 C CA . TYR A 1 193 ? 10.489 8.473 -6.238 1.00 76.38 193 TYR A CA 1
ATOM 1550 C C . TYR A 1 193 ? 11.373 9.709 -6.425 1.00 76.38 193 TYR A C 1
ATOM 1552 O O . TYR A 1 193 ? 12.594 9.632 -6.325 1.00 76.38 193 TYR A O 1
ATOM 1560 N N . ILE A 1 194 ? 10.749 10.862 -6.660 1.00 78.62 194 ILE A N 1
ATOM 1561 C CA . ILE A 1 194 ? 11.439 12.115 -7.013 1.00 78.62 194 ILE A CA 1
ATOM 1562 C C . ILE A 1 194 ? 11.596 13.055 -5.819 1.00 78.62 194 ILE A C 1
ATOM 1564 O O . ILE A 1 194 ? 10.737 13.117 -4.939 1.00 78.62 194 ILE A O 1
ATOM 1568 N N . SER A 1 195 ? 12.668 13.841 -5.817 1.00 79.81 195 SER A N 1
ATOM 1569 C CA . SER A 1 195 ? 12.833 14.967 -4.894 1.00 79.81 195 SER A CA 1
ATOM 1570 C C . SER A 1 195 ? 12.640 16.275 -5.655 1.00 79.81 195 SER A C 1
ATOM 1572 O O . SER A 1 195 ? 13.308 16.510 -6.662 1.00 79.81 195 SER A O 1
ATOM 1574 N N . ILE A 1 196 ? 11.728 17.124 -5.185 1.00 79.88 196 ILE A N 1
ATOM 1575 C CA . ILE A 1 196 ? 11.420 18.406 -5.823 1.00 79.88 196 ILE A CA 1
ATOM 1576 C C . ILE A 1 196 ? 12.272 19.509 -5.194 1.00 79.88 196 ILE A C 1
ATOM 1578 O O . ILE A 1 196 ? 12.201 19.773 -3.992 1.00 79.88 196 ILE A O 1
ATOM 1582 N N . TYR A 1 197 ? 13.056 20.180 -6.032 1.00 79.38 197 TYR A N 1
ATOM 1583 C CA . TYR A 1 197 ? 13.900 21.307 -5.629 1.00 79.38 197 TYR A CA 1
ATOM 1584 C C . TYR A 1 197 ? 13.475 22.637 -6.266 1.00 79.38 197 TYR A C 1
ATOM 1586 O O . TYR A 1 197 ? 13.935 23.683 -5.818 1.00 79.38 197 TYR A O 1
ATOM 1594 N N . SER A 1 198 ? 12.603 22.602 -7.279 1.00 80.19 198 SER A N 1
ATOM 1595 C CA . SER A 1 198 ? 12.106 23.781 -7.997 1.00 80.19 198 SER A CA 1
ATOM 1596 C C . SER A 1 198 ? 10.671 24.122 -7.587 1.00 80.19 198 SER A C 1
ATOM 1598 O O . SER A 1 198 ? 9.836 23.225 -7.453 1.00 80.19 198 SER A O 1
ATOM 1600 N N . GLU A 1 199 ? 10.382 25.415 -7.418 1.00 82.56 199 GLU A N 1
ATOM 1601 C CA . GLU A 1 199 ? 9.028 25.923 -7.164 1.00 82.56 199 GLU A CA 1
ATOM 1602 C C . GLU A 1 199 ? 8.095 25.644 -8.348 1.00 82.56 199 GLU A C 1
ATOM 1604 O O . GLU A 1 199 ? 6.988 25.160 -8.135 1.00 82.56 199 GLU A O 1
ATOM 1609 N N . ASP A 1 200 ? 8.571 25.815 -9.586 1.00 82.00 200 ASP A N 1
ATOM 1610 C CA . ASP A 1 200 ? 7.780 25.577 -10.803 1.00 82.00 200 ASP A CA 1
ATOM 1611 C C . ASP A 1 200 ? 7.283 24.126 -10.888 1.00 82.00 200 ASP A C 1
ATOM 1613 O O . ASP A 1 200 ? 6.132 23.856 -11.228 1.00 82.00 200 ASP A O 1
ATOM 1617 N N . MET A 1 201 ? 8.140 23.173 -10.511 1.00 81.69 201 MET A N 1
ATOM 1618 C CA . MET A 1 201 ? 7.787 21.752 -10.482 1.00 81.69 201 MET A CA 1
ATOM 1619 C C . MET A 1 201 ? 6.789 21.421 -9.377 1.00 81.69 201 MET A C 1
ATOM 1621 O O . MET A 1 201 ? 5.906 20.583 -9.571 1.00 81.69 201 MET A O 1
ATOM 1625 N N . LEU A 1 202 ? 6.917 22.072 -8.217 1.00 84.62 202 LEU A N 1
ATOM 1626 C CA . LEU A 1 202 ? 5.943 21.926 -7.144 1.00 84.62 202 LEU A CA 1
ATOM 1627 C C . LEU A 1 202 ? 4.582 22.485 -7.573 1.00 84.62 202 LEU A C 1
ATOM 1629 O O . LEU A 1 202 ? 3.566 21.823 -7.370 1.00 84.62 202 LEU A O 1
ATOM 1633 N N . GLN A 1 203 ? 4.572 23.660 -8.197 1.00 85.12 203 GLN A N 1
ATOM 1634 C CA . GLN A 1 203 ? 3.370 24.310 -8.703 1.00 85.12 203 GLN A CA 1
ATOM 1635 C C . GLN A 1 203 ? 2.677 23.454 -9.772 1.00 85.12 203 GLN A C 1
ATOM 1637 O O . GLN A 1 203 ? 1.475 23.213 -9.668 1.00 85.12 203 GLN A O 1
ATOM 1642 N N . LEU A 1 204 ? 3.438 22.883 -10.712 1.00 86.38 204 LEU A N 1
ATOM 1643 C CA . LEU A 1 204 ? 2.917 21.933 -11.698 1.00 86.38 204 LEU A CA 1
ATOM 1644 C C . LEU A 1 204 ? 2.260 20.715 -11.026 1.00 86.38 204 LEU A C 1
ATOM 1646 O O . LEU A 1 204 ? 1.176 20.301 -11.431 1.00 86.38 204 LEU A O 1
ATOM 1650 N N . CYS A 1 205 ? 2.874 20.150 -9.979 1.00 86.44 205 CYS A N 1
ATOM 1651 C CA . CYS A 1 205 ? 2.277 19.035 -9.234 1.00 86.44 205 CYS A CA 1
ATOM 1652 C C . CYS A 1 205 ? 0.964 19.436 -8.541 1.00 86.44 205 CYS A C 1
ATOM 1654 O O . CYS A 1 205 ? 0.014 18.653 -8.538 1.00 86.44 205 CYS A O 1
ATOM 1656 N N . LEU A 1 206 ? 0.894 20.642 -7.964 1.00 86.75 206 LEU A N 1
ATOM 1657 C CA . LEU A 1 206 ? -0.322 21.164 -7.329 1.00 86.75 206 LEU A CA 1
ATOM 1658 C C . LEU A 1 206 ? -1.449 21.367 -8.357 1.00 86.75 206 LEU A C 1
ATOM 1660 O O . LEU A 1 206 ? -2.595 21.010 -8.085 1.00 86.75 206 LEU A O 1
ATOM 1664 N N . GLU A 1 207 ? -1.135 21.887 -9.544 1.00 87.69 207 GLU A N 1
ATOM 1665 C CA . GLU A 1 207 ? -2.095 22.093 -10.638 1.00 87.69 207 GLU A CA 1
ATOM 1666 C C . GLU A 1 207 ? -2.628 20.771 -11.199 1.00 87.69 207 GLU A C 1
ATOM 1668 O O . GLU A 1 207 ? -3.843 20.581 -11.303 1.00 87.69 207 GLU A O 1
ATOM 1673 N N . LEU A 1 208 ? -1.727 19.826 -11.479 1.00 87.69 208 LEU A N 1
ATOM 1674 C CA . LEU A 1 208 ? -2.080 18.484 -11.940 1.00 87.69 208 LEU A CA 1
ATOM 1675 C C . LEU A 1 208 ? -2.968 17.741 -10.941 1.00 87.69 208 LEU A C 1
ATOM 1677 O O . LEU A 1 208 ? -3.864 16.994 -11.332 1.00 87.69 208 LEU A O 1
ATOM 1681 N N . GLU A 1 209 ? -2.764 17.965 -9.644 1.00 86.94 209 GLU A N 1
ATOM 1682 C CA . GLU A 1 209 ? -3.595 17.365 -8.608 1.00 86.94 209 GLU A CA 1
ATOM 1683 C C . GLU A 1 209 ? -5.033 17.906 -8.628 1.00 86.94 209 GLU A C 1
ATOM 1685 O O . GLU A 1 209 ? -5.982 17.141 -8.452 1.00 86.94 209 GLU A O 1
ATOM 1690 N N . ILE A 1 210 ? -5.222 19.201 -8.898 1.00 86.25 210 ILE A N 1
ATOM 1691 C CA . ILE A 1 210 ? -6.557 19.799 -9.048 1.00 86.25 210 ILE A CA 1
ATOM 1692 C C . ILE A 1 210 ? -7.272 19.218 -10.271 1.00 86.25 210 ILE A C 1
ATOM 1694 O O . ILE A 1 210 ? -8.450 18.864 -10.185 1.00 86.25 210 ILE A O 1
ATOM 1698 N N . GLU A 1 211 ? -6.579 19.122 -11.405 1.00 86.75 211 GLU A N 1
ATOM 1699 C CA . GLU A 1 211 ? -7.131 18.540 -12.632 1.00 86.75 211 GLU A CA 1
ATOM 1700 C C . GLU A 1 211 ? -7.526 17.079 -12.430 1.00 86.75 211 GLU A C 1
ATOM 1702 O O . GLU A 1 211 ? -8.656 16.697 -12.730 1.00 86.75 211 GLU A O 1
ATOM 1707 N N . ARG A 1 212 ? -6.647 16.290 -11.804 1.00 85.69 212 ARG A N 1
ATOM 1708 C CA . ARG A 1 212 ? -6.925 14.899 -11.446 1.00 85.69 212 ARG A CA 1
ATOM 1709 C C . ARG A 1 212 ? -8.210 14.757 -10.633 1.00 85.69 212 ARG A C 1
ATOM 1711 O O . ARG A 1 212 ? -9.021 13.873 -10.912 1.00 85.69 212 ARG A O 1
ATOM 1718 N N . ILE A 1 213 ? -8.386 15.596 -9.611 1.00 82.19 213 ILE A N 1
ATOM 1719 C CA . ILE A 1 213 ? -9.566 15.551 -8.737 1.00 82.19 213 ILE A CA 1
ATOM 1720 C C . ILE A 1 213 ? -10.835 15.871 -9.530 1.00 82.19 213 ILE A C 1
ATOM 1722 O O . ILE A 1 213 ? -11.851 15.206 -9.332 1.00 82.19 213 ILE A O 1
ATOM 1726 N N . LYS A 1 214 ? -10.779 16.843 -10.449 1.00 83.06 214 LYS A N 1
ATOM 1727 C CA . LYS A 1 214 ? -11.905 17.175 -11.338 1.00 83.06 214 LYS A CA 1
ATOM 1728 C C . LYS A 1 214 ? -12.256 16.021 -12.279 1.00 83.06 214 LYS A C 1
ATOM 1730 O O . LYS A 1 214 ? -13.431 15.764 -12.510 1.00 83.06 214 LYS A O 1
ATOM 1735 N N . GLU A 1 215 ? -11.251 15.310 -12.781 1.00 81.62 215 GLU A N 1
ATOM 1736 C CA . GLU A 1 215 ? -11.421 14.152 -13.666 1.00 81.62 215 GLU A CA 1
ATOM 1737 C C . GLU A 1 215 ? -11.727 12.840 -12.916 1.00 81.62 215 GLU A C 1
ATOM 1739 O O . GLU A 1 215 ? -11.974 11.811 -13.543 1.00 81.62 215 GLU A O 1
ATOM 1744 N N . ASN A 1 216 ? -11.744 12.862 -11.576 1.00 72.31 216 ASN A N 1
ATOM 1745 C CA . ASN A 1 216 ? -11.974 11.703 -10.706 1.00 72.31 216 ASN A CA 1
ATOM 1746 C C . ASN A 1 216 ? -11.027 10.516 -10.993 1.00 72.31 216 ASN A C 1
ATOM 1748 O O . ASN A 1 216 ? -11.404 9.346 -10.888 1.00 72.31 216 ASN A O 1
ATOM 1752 N N . VAL A 1 217 ? -9.779 10.813 -11.363 1.00 71.38 217 VAL A N 1
ATOM 1753 C CA . VAL A 1 217 ? -8.746 9.791 -11.580 1.00 71.38 217 VAL A CA 1
ATOM 1754 C C . VAL A 1 217 ? -8.157 9.399 -10.220 1.00 71.38 217 VAL A C 1
ATOM 1756 O O . VAL A 1 217 ? -7.760 10.287 -9.474 1.00 71.38 217 VAL A O 1
ATOM 1759 N N . PRO A 1 218 ? -8.060 8.110 -9.845 1.00 63.88 218 PRO A N 1
ATOM 1760 C CA . PRO A 1 218 ? -7.850 7.721 -8.443 1.00 63.88 218 PRO A CA 1
ATOM 1761 C C . PRO A 1 218 ? -6.467 8.085 -7.864 1.00 63.88 218 PRO A C 1
ATOM 1763 O O . PRO A 1 218 ? -6.368 8.630 -6.769 1.00 63.88 218 PRO A O 1
ATOM 1766 N N . ARG A 1 219 ? -5.373 7.826 -8.585 1.00 70.88 219 ARG A N 1
ATOM 1767 C CA . ARG A 1 219 ? -4.000 7.945 -8.050 1.00 70.88 219 ARG A CA 1
ATOM 1768 C C . ARG A 1 219 ? -3.540 9.407 -7.983 1.00 70.88 219 ARG A C 1
ATOM 1770 O O . ARG A 1 219 ? -3.762 10.106 -8.945 1.00 70.88 219 ARG A O 1
ATOM 1777 N N . SER A 1 220 ? -2.857 9.891 -6.944 1.00 78.25 220 SER A N 1
ATOM 1778 C CA . SER A 1 220 ? -2.389 11.296 -6.878 1.00 78.25 220 SER A CA 1
ATOM 1779 C C . SER A 1 220 ? -1.023 11.458 -7.535 1.00 78.25 220 SER A C 1
ATOM 1781 O O . SER A 1 220 ? -0.192 10.554 -7.467 1.00 78.25 220 SER A O 1
ATOM 1783 N N . PHE A 1 221 ? -0.747 12.635 -8.095 1.00 79.31 221 PHE A N 1
ATOM 1784 C CA . PHE A 1 221 ? 0.600 12.993 -8.544 1.00 79.31 221 PHE A CA 1
ATOM 1785 C C . PHE A 1 221 ? 1.588 13.134 -7.376 1.00 79.31 221 PHE A C 1
ATOM 1787 O O . PHE A 1 221 ? 2.787 12.950 -7.553 1.00 79.31 221 PHE A O 1
ATOM 1794 N N . PHE A 1 222 ? 1.117 13.342 -6.145 1.00 79.38 222 PHE A N 1
ATOM 1795 C CA . PHE A 1 222 ? 1.974 13.365 -4.961 1.00 79.38 222 PHE A CA 1
ATOM 1796 C C . PHE A 1 222 ? 2.475 11.971 -4.525 1.00 79.38 222 PHE A C 1
ATOM 1798 O O . PHE A 1 222 ? 3.362 11.907 -3.671 1.00 79.38 222 PHE A O 1
ATOM 1805 N N . SER A 1 223 ? 2.010 10.843 -5.105 1.00 74.56 223 SER A N 1
ATOM 1806 C CA . SER A 1 223 ? 2.597 9.515 -4.790 1.00 74.56 223 SER A CA 1
ATOM 1807 C C . SER A 1 223 ? 4.053 9.385 -5.210 1.00 74.56 223 SER A C 1
ATOM 1809 O O . SER A 1 223 ? 4.825 8.724 -4.519 1.00 74.56 223 SER A O 1
ATOM 1811 N N . ILE A 1 224 ? 4.408 9.976 -6.351 1.00 75.12 224 ILE A N 1
ATOM 1812 C CA . ILE A 1 224 ? 5.763 9.918 -6.910 1.00 75.12 224 ILE A CA 1
ATOM 1813 C C . ILE A 1 224 ? 6.705 10.874 -6.176 1.00 75.12 224 ILE A C 1
ATOM 1815 O O . ILE A 1 224 ? 7.911 10.642 -6.139 1.00 75.12 224 ILE A O 1
ATOM 1819 N N . VAL A 1 225 ? 6.176 11.907 -5.511 1.00 77.75 225 VAL A N 1
ATOM 1820 C CA . VAL A 1 225 ? 6.987 12.890 -4.787 1.00 77.75 225 VAL A CA 1
ATOM 1821 C C . VAL A 1 225 ? 7.476 12.328 -3.451 1.00 77.75 225 VAL A C 1
ATOM 1823 O O . VAL A 1 225 ? 6.721 12.116 -2.492 1.00 77.75 225 VAL A O 1
ATOM 1826 N N . ASN A 1 226 ? 8.784 12.106 -3.355 1.00 74.12 226 ASN A N 1
ATOM 1827 C CA . ASN A 1 226 ? 9.436 11.586 -2.167 1.00 74.12 226 ASN A CA 1
ATOM 1828 C C . ASN A 1 226 ? 9.878 12.665 -1.168 1.00 74.12 226 ASN A C 1
ATOM 1830 O O . ASN A 1 226 ? 9.767 12.443 0.035 1.00 74.12 226 ASN A O 1
ATOM 1834 N N . ASP A 1 227 ? 10.364 13.810 -1.625 1.00 71.69 227 ASP A N 1
ATOM 1835 C CA . ASP A 1 227 ? 10.806 14.892 -0.739 1.00 71.69 227 ASP A CA 1
ATOM 1836 C C . ASP A 1 227 ? 10.731 16.242 -1.454 1.00 71.69 227 ASP A C 1
ATOM 1838 O O . ASP A 1 227 ? 10.673 16.296 -2.682 1.00 71.69 227 ASP A O 1
ATOM 1842 N N . CYS A 1 228 ? 10.758 17.330 -0.691 1.00 76.81 228 CYS A N 1
ATOM 1843 C CA . CYS A 1 228 ? 10.978 18.669 -1.227 1.00 76.81 228 CYS A CA 1
ATOM 1844 C C . CYS A 1 228 ? 11.949 19.461 -0.345 1.00 76.81 228 CYS A C 1
ATOM 1846 O O . CYS A 1 228 ? 12.145 19.129 0.829 1.00 76.81 228 CYS A O 1
ATOM 1848 N N . SER A 1 229 ? 12.594 20.484 -0.911 1.00 77.56 229 SER A N 1
ATOM 1849 C CA . SER A 1 229 ? 13.520 21.347 -0.165 1.00 77.56 229 SER A CA 1
ATOM 1850 C C . SER A 1 229 ? 12.828 22.041 1.021 1.00 77.56 229 SER A C 1
ATOM 1852 O O . SER A 1 229 ? 11.619 22.268 1.007 1.00 77.56 229 SER A O 1
ATOM 1854 N N . GLN A 1 230 ? 13.585 22.408 2.061 1.00 76.12 230 GLN A N 1
ATOM 1855 C CA . GLN A 1 230 ? 13.032 23.035 3.274 1.00 76.12 230 GLN A CA 1
ATOM 1856 C C . GLN A 1 230 ? 12.318 24.375 2.991 1.00 76.12 230 GLN A C 1
ATOM 1858 O O . GLN A 1 230 ? 11.343 24.735 3.658 1.00 76.12 230 GLN A O 1
ATOM 1863 N N . GLU A 1 231 ? 12.774 25.103 1.971 1.00 78.44 231 GLU A N 1
ATOM 1864 C CA . GLU A 1 231 ? 12.139 26.334 1.491 1.00 78.44 231 GLU A CA 1
ATOM 1865 C C . GLU A 1 231 ? 10.749 26.045 0.907 1.00 78.44 231 GLU A C 1
ATOM 1867 O O . GLU A 1 231 ? 9.763 26.661 1.314 1.00 78.44 231 GLU A O 1
ATOM 1872 N N . LEU A 1 232 ? 10.644 25.032 0.040 1.00 80.69 232 LEU A N 1
ATOM 1873 C CA . LEU A 1 232 ? 9.381 24.603 -0.566 1.00 80.69 232 LEU A CA 1
ATOM 1874 C C . LEU A 1 232 ? 8.419 23.985 0.454 1.00 80.69 232 LEU A C 1
ATOM 1876 O O . LEU A 1 232 ? 7.209 24.176 0.378 1.00 80.69 232 LEU A O 1
ATOM 1880 N N . GLN A 1 233 ? 8.948 23.287 1.454 1.00 76.62 233 GLN A N 1
ATOM 1881 C CA . GLN A 1 233 ? 8.177 22.805 2.596 1.00 76.62 233 GLN A CA 1
ATOM 1882 C C . GLN A 1 233 ? 7.510 23.964 3.355 1.00 76.62 233 GLN A C 1
ATOM 1884 O O . GLN A 1 233 ? 6.318 23.912 3.662 1.00 76.62 233 GLN A O 1
ATOM 1889 N N . SER A 1 234 ? 8.259 25.040 3.613 1.00 77.69 234 SER A N 1
ATOM 1890 C CA . SER A 1 234 ? 7.737 26.246 4.270 1.00 77.69 234 SER A CA 1
ATOM 1891 C C . SER A 1 234 ? 6.706 26.970 3.397 1.00 77.69 234 SER A C 1
ATOM 1893 O O . SER A 1 234 ? 5.678 27.430 3.901 1.00 77.69 234 SER A O 1
ATOM 1895 N N . TYR A 1 235 ? 6.945 27.016 2.083 1.00 82.75 235 TYR A N 1
ATOM 1896 C CA . TYR A 1 235 ? 5.986 27.516 1.100 1.00 82.75 235 TYR A CA 1
ATOM 1897 C C . TYR A 1 235 ? 4.668 26.731 1.141 1.00 82.75 235 TYR A C 1
ATOM 1899 O O . TYR A 1 235 ? 3.607 27.341 1.243 1.00 82.75 235 TYR A O 1
ATOM 1907 N N . LEU A 1 236 ? 4.715 25.394 1.162 1.00 81.06 236 LEU A N 1
ATOM 1908 C CA . LEU A 1 236 ? 3.519 24.546 1.232 1.00 81.06 236 LEU A CA 1
ATOM 1909 C C . LEU A 1 236 ? 2.704 24.765 2.504 1.00 81.06 236 LEU A C 1
ATOM 1911 O O . LEU A 1 236 ? 1.479 24.818 2.433 1.00 81.06 236 LEU A O 1
ATOM 1915 N N . VAL A 1 237 ? 3.357 24.932 3.659 1.00 77.94 237 VAL A N 1
ATOM 1916 C CA . VAL A 1 237 ? 2.653 25.260 4.911 1.00 77.94 237 VAL A CA 1
ATOM 1917 C C . VAL A 1 237 ? 1.912 26.586 4.769 1.00 77.94 237 VAL A C 1
ATOM 1919 O O . VAL A 1 237 ? 0.733 26.677 5.109 1.00 77.94 237 VAL A O 1
ATOM 1922 N N . LYS A 1 238 ? 2.570 27.613 4.219 1.00 80.81 238 LYS A N 1
ATOM 1923 C CA . LYS A 1 238 ? 1.942 28.917 3.982 1.00 80.81 238 LYS A CA 1
ATOM 1924 C C . LYS A 1 238 ? 0.795 28.817 2.973 1.00 80.81 238 LYS A C 1
ATOM 1926 O O . LYS A 1 238 ? -0.259 29.413 3.197 1.00 80.81 238 LYS A O 1
ATOM 1931 N N . HIS A 1 239 ? 0.976 28.043 1.904 1.00 80.69 239 HIS A N 1
ATOM 1932 C CA . HIS A 1 239 ? -0.052 27.767 0.902 1.00 80.69 239 HIS A CA 1
ATOM 1933 C C . HIS A 1 239 ? -1.271 27.095 1.530 1.00 80.69 239 HIS A C 1
ATOM 1935 O O . HIS A 1 239 ? -2.385 27.573 1.349 1.00 80.69 239 HIS A O 1
ATOM 1941 N N . LEU A 1 240 ? -1.072 26.060 2.352 1.00 77.56 240 LEU A N 1
ATOM 1942 C CA . LEU A 1 240 ? -2.145 25.395 3.094 1.00 77.56 240 LEU A CA 1
ATOM 1943 C C . LEU A 1 240 ? -2.882 26.366 4.018 1.00 77.56 240 LEU A C 1
ATOM 1945 O O . LEU A 1 240 ? -4.104 26.447 3.942 1.00 77.56 240 LEU A O 1
ATOM 1949 N N . CYS A 1 241 ? -2.164 27.144 4.834 1.00 73.81 241 CYS A N 1
ATOM 1950 C CA . CYS A 1 241 ? -2.774 28.161 5.698 1.00 73.81 241 CYS A CA 1
ATOM 1951 C C . CYS A 1 241 ? -3.611 29.167 4.894 1.00 73.81 241 CYS A C 1
ATOM 1953 O O . CYS A 1 241 ? -4.716 29.522 5.298 1.00 73.81 241 CYS A O 1
ATOM 1955 N N . THR A 1 242 ? -3.127 29.576 3.722 1.00 77.12 242 THR A N 1
ATOM 1956 C CA . THR A 1 242 ? -3.861 30.469 2.816 1.00 77.12 242 THR A CA 1
ATOM 1957 C C . THR A 1 242 ? -5.095 29.770 2.241 1.00 77.12 242 THR A C 1
ATOM 1959 O O . THR A 1 242 ? -6.179 30.330 2.265 1.00 77.12 242 THR A O 1
ATOM 1962 N N . CYS A 1 243 ? -4.998 28.501 1.831 1.00 71.81 243 CYS A N 1
ATOM 1963 C CA . CYS A 1 243 ? -6.146 27.709 1.371 1.00 71.81 243 CYS A CA 1
ATOM 1964 C C . CYS A 1 243 ? -7.230 27.520 2.455 1.00 71.81 243 CYS A C 1
ATOM 1966 O O . CYS A 1 243 ? -8.408 27.298 2.137 1.00 71.81 243 CYS A O 1
ATOM 1968 N N . ILE A 1 244 ? -6.831 27.548 3.730 1.00 65.56 244 ILE A N 1
ATOM 1969 C CA . ILE A 1 244 ? -7.719 27.465 4.895 1.00 65.56 244 ILE A CA 1
ATOM 1970 C C . ILE A 1 244 ? -8.455 28.787 5.095 1.00 65.56 244 ILE A C 1
ATOM 1972 O O . ILE A 1 244 ? -9.688 28.773 5.133 1.00 65.56 244 ILE A O 1
ATOM 1976 N N . ILE A 1 245 ? -7.691 29.879 5.214 1.00 64.81 245 ILE A N 1
ATOM 1977 C CA . ILE A 1 245 ? -8.163 31.227 5.558 1.00 64.81 245 ILE A CA 1
ATOM 1978 C C . ILE A 1 245 ? -8.928 31.849 4.387 1.00 64.81 245 ILE A C 1
ATOM 1980 O O . ILE A 1 245 ? -10.029 32.367 4.573 1.00 64.81 245 ILE A O 1
ATOM 1984 N N . ASP A 1 246 ? -8.386 31.744 3.177 1.00 58.00 246 ASP A N 1
ATOM 1985 C CA . ASP A 1 246 ? -8.984 32.323 1.986 1.00 58.00 246 ASP A CA 1
ATOM 1986 C C . ASP A 1 246 ? -9.990 31.359 1.348 1.00 58.00 246 ASP A C 1
ATOM 1988 O O . ASP A 1 246 ? -9.780 30.148 1.157 1.00 58.00 246 ASP A O 1
ATOM 1992 N N . GLN A 1 247 ? -11.130 31.926 0.961 1.00 54.12 247 GLN A N 1
ATOM 1993 C CA . GLN A 1 247 ? -12.108 31.287 0.093 1.00 54.12 247 GLN A CA 1
ATOM 1994 C C . GLN A 1 247 ? -11.534 31.176 -1.326 1.00 54.12 247 GLN A C 1
ATOM 1996 O O . GLN A 1 247 ? -11.969 31.875 -2.235 1.00 54.12 247 GLN A O 1
ATOM 2001 N N . ILE A 1 248 ? -10.549 30.293 -1.537 1.00 55.69 248 ILE A N 1
ATOM 2002 C CA . ILE A 1 248 ? -10.190 29.859 -2.892 1.00 55.69 248 ILE A CA 1
ATOM 2003 C C . ILE A 1 248 ? -11.489 29.493 -3.616 1.00 55.69 248 ILE A C 1
ATOM 2005 O O . ILE A 1 248 ? -12.260 28.682 -3.094 1.00 55.69 248 ILE A O 1
ATOM 2009 N N . GLN A 1 249 ? -11.708 30.098 -4.787 1.00 55.88 249 GLN A N 1
ATOM 2010 C CA . GLN A 1 249 ? -12.859 29.888 -5.671 1.00 55.88 249 GLN A CA 1
ATOM 2011 C C . GLN A 1 249 ? -12.783 28.515 -6.362 1.00 55.88 249 GLN A C 1
ATOM 2013 O O . GLN A 1 249 ? -12.755 28.403 -7.583 1.00 55.88 249 GLN A O 1
ATOM 2018 N N . LEU A 1 250 ? -12.683 27.452 -5.573 1.00 59.47 250 LEU A N 1
ATOM 2019 C CA . LEU A 1 250 ? -12.836 26.076 -6.023 1.00 59.47 250 LEU A CA 1
ATOM 2020 C C . LEU A 1 250 ? -14.181 25.566 -5.517 1.00 59.47 250 LEU A C 1
ATOM 2022 O O . LEU A 1 250 ? -14.618 25.931 -4.425 1.00 59.47 250 LEU A O 1
ATOM 2026 N N . GLU A 1 251 ? -14.820 24.694 -6.292 1.00 63.22 251 GLU A N 1
ATOM 2027 C CA . GLU A 1 251 ? -15.973 23.937 -5.810 1.00 63.22 251 GLU A CA 1
ATOM 2028 C C . GLU A 1 251 ? -15.605 23.218 -4.503 1.00 63.22 251 GLU A C 1
ATOM 2030 O O . GLU A 1 251 ? -14.520 22.635 -4.395 1.00 63.22 251 GLU A O 1
ATOM 2035 N N . ASN A 1 252 ? -16.502 23.256 -3.511 1.00 70.31 252 ASN A N 1
ATOM 2036 C CA . ASN A 1 252 ? -16.219 22.772 -2.153 1.00 70.31 252 ASN A CA 1
ATOM 2037 C C . ASN A 1 252 ? -15.654 21.339 -2.139 1.00 70.31 252 ASN A C 1
ATOM 2039 O O . ASN A 1 252 ? -14.689 21.073 -1.430 1.00 70.31 252 ASN A O 1
ATOM 2043 N N . PHE A 1 253 ? -16.180 20.451 -2.989 1.00 72.56 253 PHE A N 1
ATOM 2044 C CA . PHE A 1 253 ? -15.710 19.068 -3.110 1.00 72.56 253 PHE A CA 1
ATOM 2045 C C . PHE A 1 253 ? -14.259 18.954 -3.612 1.00 72.56 253 PHE A C 1
ATOM 2047 O O . PHE A 1 253 ? -13.463 18.191 -3.065 1.00 72.56 253 PHE A O 1
ATOM 2054 N N . VAL A 1 254 ? -13.888 19.730 -4.637 1.00 76.75 254 VAL A N 1
ATOM 2055 C CA . VAL A 1 254 ? -12.522 19.733 -5.187 1.00 76.75 254 VAL A CA 1
ATOM 2056 C C . VAL A 1 254 ? -11.546 20.284 -4.151 1.00 76.75 254 VAL A C 1
ATOM 2058 O O . VAL A 1 254 ? -10.482 19.707 -3.933 1.00 76.75 254 VAL A O 1
ATOM 2061 N N . LYS A 1 255 ? -11.936 21.366 -3.466 1.00 76.19 255 LYS A N 1
ATOM 2062 C CA . LYS A 1 255 ? -11.129 21.998 -2.417 1.00 76.19 255 LYS A CA 1
ATOM 2063 C C . LYS A 1 255 ? -10.857 21.044 -1.253 1.00 76.19 255 LYS A C 1
ATOM 2065 O O . LYS A 1 255 ? -9.725 20.977 -0.781 1.00 76.19 255 LYS A O 1
ATOM 2070 N N . GLU A 1 256 ? -11.863 20.302 -0.796 1.00 75.56 256 GLU A N 1
ATOM 2071 C CA . GLU A 1 256 ? -11.706 19.344 0.303 1.00 75.56 256 GLU A CA 1
ATOM 2072 C C . GLU A 1 256 ? -10.769 18.192 -0.063 1.00 75.56 256 GLU A C 1
ATOM 2074 O O . GLU A 1 256 ? -9.809 17.941 0.667 1.00 75.56 256 GLU A O 1
ATOM 2079 N N . ASN A 1 257 ? -10.979 17.542 -1.212 1.00 77.75 257 ASN A N 1
ATOM 2080 C CA . ASN A 1 257 ? -10.120 16.440 -1.659 1.00 77.75 257 ASN A CA 1
ATOM 2081 C C . ASN A 1 257 ? -8.672 16.886 -1.891 1.00 77.75 257 ASN A C 1
ATOM 2083 O O . ASN A 1 257 ? -7.737 16.159 -1.560 1.00 77.75 257 ASN A O 1
ATOM 2087 N N . TYR A 1 258 ? -8.483 18.093 -2.420 1.00 82.44 258 TYR A N 1
ATOM 2088 C CA . TYR A 1 258 ? -7.160 18.670 -2.633 1.00 82.44 258 TYR A CA 1
ATOM 2089 C C . TYR A 1 258 ? -6.424 18.888 -1.304 1.00 82.44 258 TYR A C 1
ATOM 2091 O O . TYR A 1 258 ? -5.275 18.470 -1.149 1.00 82.44 258 TYR A O 1
ATOM 2099 N N . LEU A 1 259 ? -7.106 19.475 -0.313 1.00 79.44 259 LEU A N 1
ATOM 2100 C CA . LEU A 1 259 ? -6.546 19.675 1.026 1.00 79.44 259 LEU A CA 1
ATOM 2101 C C . LEU A 1 259 ? -6.178 18.349 1.691 1.00 79.44 259 LEU A C 1
ATOM 2103 O O . LEU A 1 259 ? -5.093 18.232 2.255 1.00 79.44 259 LEU A O 1
ATOM 2107 N N . ILE A 1 260 ? -7.057 17.352 1.590 1.00 80.12 260 ILE A N 1
ATOM 2108 C CA . ILE A 1 260 ? -6.824 16.000 2.099 1.00 80.12 260 ILE A CA 1
ATOM 2109 C C . ILE A 1 260 ? -5.514 15.432 1.545 1.00 80.12 260 ILE A C 1
ATOM 2111 O O . ILE A 1 260 ? -4.649 15.043 2.327 1.00 80.12 260 ILE A O 1
ATOM 2115 N N . VAL A 1 261 ? -5.335 15.425 0.220 1.00 80.69 261 VAL A N 1
ATOM 2116 C CA . VAL A 1 261 ? -4.159 14.817 -0.423 1.00 80.69 261 VAL A CA 1
ATOM 2117 C C . VAL A 1 261 ? -2.862 15.474 0.044 1.00 80.69 261 VAL A C 1
ATOM 2119 O O . VAL A 1 261 ? -1.922 14.776 0.431 1.00 80.69 261 VAL A O 1
ATOM 2122 N N . ILE A 1 262 ? -2.810 16.808 0.056 1.00 81.06 262 ILE A N 1
ATOM 2123 C CA . ILE A 1 262 ? -1.591 17.540 0.426 1.00 81.06 262 ILE A CA 1
ATOM 2124 C C . ILE A 1 262 ? -1.269 17.346 1.904 1.00 81.06 262 ILE A C 1
ATOM 2126 O O . ILE A 1 262 ? -0.128 17.037 2.247 1.00 81.06 262 ILE A O 1
ATOM 2130 N N . VAL A 1 263 ? -2.265 17.489 2.782 1.00 78.75 263 VAL A N 1
ATOM 2131 C CA . VAL A 1 263 ? -2.082 17.316 4.227 1.00 78.75 263 VAL A CA 1
ATOM 2132 C C . VAL A 1 263 ? -1.593 15.905 4.540 1.00 78.75 263 VAL A C 1
ATOM 2134 O O . VAL A 1 263 ? -0.645 15.737 5.310 1.00 78.75 263 VAL A O 1
ATOM 2137 N N . GLN A 1 264 ? -2.177 14.889 3.901 1.00 78.69 264 GLN A N 1
ATOM 2138 C CA . GLN A 1 264 ? -1.750 13.507 4.083 1.00 78.69 264 GLN A CA 1
ATOM 2139 C C . GLN A 1 264 ? -0.333 13.263 3.577 1.00 78.69 264 GLN A C 1
ATOM 2141 O O . GLN A 1 264 ? 0.467 12.649 4.285 1.00 78.69 264 GLN A O 1
ATOM 2146 N N . TRP A 1 265 ? 0.002 13.771 2.390 1.00 79.31 265 TRP A N 1
ATOM 2147 C CA . TRP A 1 265 ? 1.351 13.664 1.850 1.00 79.31 265 TRP A CA 1
ATOM 2148 C C . TRP A 1 265 ? 2.379 14.308 2.792 1.00 79.31 265 TRP A C 1
ATOM 2150 O O . TRP A 1 265 ? 3.353 13.649 3.163 1.00 79.31 265 TRP A O 1
ATOM 2160 N N . MET A 1 266 ? 2.134 15.537 3.257 1.00 76.31 266 MET A N 1
ATOM 2161 C CA . MET A 1 266 ? 3.044 16.262 4.152 1.00 76.31 266 MET A CA 1
ATOM 2162 C C . MET A 1 266 ? 3.224 15.563 5.505 1.00 76.31 266 MET A C 1
ATOM 2164 O O . MET A 1 266 ? 4.356 15.360 5.948 1.00 76.31 266 MET A O 1
ATOM 2168 N N . LEU A 1 267 ? 2.132 15.135 6.146 1.00 74.56 267 LEU A N 1
ATOM 2169 C CA . LEU A 1 267 ? 2.200 14.425 7.426 1.00 74.56 267 LEU A CA 1
ATOM 2170 C C . LEU A 1 267 ? 2.925 13.078 7.297 1.00 74.56 267 LEU A C 1
ATOM 2172 O O . LEU A 1 267 ? 3.772 12.751 8.129 1.00 74.56 267 LEU A O 1
ATOM 2176 N N . MET A 1 268 ? 2.671 12.319 6.223 1.00 70.25 268 MET A N 1
ATOM 2177 C CA . MET A 1 268 ? 3.382 11.064 5.959 1.00 70.25 268 MET A CA 1
ATOM 2178 C C . MET A 1 268 ? 4.892 11.279 5.778 1.00 70.25 268 MET A C 1
ATOM 2180 O O . MET A 1 268 ? 5.670 10.397 6.140 1.00 70.25 268 MET A O 1
ATOM 2184 N N . LYS A 1 269 ? 5.355 12.439 5.290 1.00 68.06 269 LYS A N 1
ATOM 2185 C CA . LYS A 1 269 ? 6.797 12.761 5.259 1.00 68.06 269 LYS A CA 1
ATOM 2186 C C . LYS A 1 269 ? 7.380 12.987 6.643 1.00 68.06 269 LYS A C 1
ATOM 2188 O O . LYS A 1 269 ? 8.466 12.475 6.925 1.00 68.06 269 LYS A O 1
ATOM 2193 N N . CYS A 1 270 ? 6.658 13.682 7.516 1.00 62.56 270 CYS A N 1
ATOM 2194 C CA . CYS A 1 270 ? 7.104 13.924 8.886 1.00 62.56 270 CYS A CA 1
ATOM 2195 C C . CYS A 1 270 ? 7.301 12.631 9.693 1.00 62.56 270 CYS A C 1
ATOM 2197 O O . CYS A 1 270 ? 8.124 12.624 10.602 1.00 62.56 270 CYS A O 1
ATOM 2199 N N . THR A 1 271 ? 6.642 11.523 9.329 1.00 57.66 271 THR A N 1
ATOM 2200 C CA . THR A 1 271 ? 6.876 10.206 9.960 1.00 57.66 271 THR A CA 1
ATOM 2201 C C . THR A 1 271 ? 8.226 9.571 9.615 1.00 57.66 271 THR A C 1
ATOM 2203 O O . THR A 1 271 ? 8.779 8.823 10.417 1.00 57.66 271 THR A O 1
ATOM 2206 N N . ARG A 1 272 ? 8.779 9.852 8.425 1.00 52.28 272 ARG A N 1
ATOM 2207 C CA . ARG A 1 272 ? 9.967 9.157 7.891 1.00 52.28 272 ARG A CA 1
ATOM 2208 C C . ARG A 1 272 ? 11.291 9.832 8.254 1.00 52.28 272 ARG A C 1
ATOM 2210 O O . ARG A 1 272 ? 12.332 9.176 8.219 1.00 52.28 272 ARG A O 1
ATOM 2217 N N . LYS A 1 273 ? 11.278 11.125 8.592 1.00 51.44 273 LYS A N 1
ATOM 2218 C CA . LYS A 1 273 ? 12.464 11.882 9.026 1.00 51.44 273 LYS A CA 1
ATOM 2219 C C . LYS A 1 273 ? 12.478 11.961 10.552 1.00 51.44 273 LYS A C 1
ATOM 2221 O O . LYS A 1 273 ? 11.491 12.364 11.152 1.00 51.44 273 LYS A O 1
ATOM 2226 N N . ALA A 1 274 ? 13.590 11.564 11.178 1.00 46.44 274 ALA A N 1
ATOM 2227 C CA . ALA A 1 274 ? 13.754 11.620 12.631 1.00 46.44 274 ALA A CA 1
ATOM 2228 C C . ALA A 1 274 ? 13.450 13.041 13.133 1.00 46.44 274 ALA A C 1
ATOM 2230 O O . ALA A 1 274 ? 14.135 13.999 12.779 1.00 46.44 274 ALA A O 1
ATOM 2231 N N . THR A 1 275 ? 12.373 13.165 13.902 1.00 51.25 275 THR A N 1
ATOM 2232 C CA . THR A 1 275 ? 11.772 14.428 14.325 1.00 51.25 275 THR A CA 1
ATOM 2233 C C . THR A 1 275 ? 12.666 15.152 15.326 1.00 51.25 275 THR A C 1
ATOM 2235 O O . THR A 1 275 ? 12.594 14.895 16.522 1.00 51.25 275 THR A O 1
ATOM 2238 N N . THR A 1 276 ? 13.486 16.067 14.817 1.00 50.66 276 THR A N 1
ATOM 2239 C CA . THR A 1 276 ? 14.028 17.231 15.544 1.00 50.66 276 THR A CA 1
ATOM 2240 C C . THR A 1 276 ? 13.979 18.495 14.671 1.00 50.66 276 THR A C 1
ATOM 2242 O O . THR A 1 276 ? 14.652 19.478 14.963 1.00 50.66 276 THR A O 1
ATOM 2245 N N . ASP A 1 277 ? 13.235 18.467 13.560 1.00 62.28 277 ASP A N 1
ATOM 2246 C CA . ASP A 1 277 ? 13.173 19.566 12.595 1.00 62.28 277 ASP A CA 1
ATOM 2247 C C . ASP A 1 277 ? 12.038 20.540 12.959 1.00 62.28 277 ASP A C 1
ATOM 2249 O O . ASP A 1 277 ? 10.888 20.124 13.134 1.00 62.28 277 ASP A O 1
ATOM 2253 N N . ASN A 1 278 ? 12.352 21.838 13.041 1.00 66.00 278 ASN A N 1
ATOM 2254 C CA . ASN A 1 278 ? 11.387 22.919 13.289 1.00 66.00 278 ASN A CA 1
ATOM 2255 C C . ASN A 1 278 ? 10.217 22.888 12.293 1.00 66.00 278 ASN A C 1
ATOM 2257 O O . ASN A 1 278 ? 9.109 23.317 12.618 1.00 66.00 278 ASN A O 1
ATOM 2261 N N . PHE A 1 279 ? 10.450 22.350 11.093 1.00 69.38 279 PHE A N 1
ATOM 2262 C CA . PHE A 1 279 ? 9.414 22.153 10.091 1.00 69.38 279 PHE A CA 1
ATOM 2263 C C . PHE A 1 279 ? 8.253 21.278 10.589 1.00 69.38 279 PHE A C 1
ATOM 2265 O O . PHE A 1 279 ? 7.097 21.669 10.446 1.00 69.38 279 PHE A O 1
ATOM 2272 N N . ALA A 1 280 ? 8.539 20.130 11.214 1.00 68.56 280 ALA A N 1
ATOM 2273 C CA . ALA A 1 280 ? 7.498 19.201 11.654 1.00 68.56 280 ALA A CA 1
ATOM 2274 C C . ALA A 1 280 ? 6.606 19.834 12.732 1.00 68.56 280 ALA A C 1
ATOM 2276 O O . ALA A 1 280 ? 5.385 19.732 12.662 1.00 68.56 280 ALA A O 1
ATOM 2277 N N . VAL A 1 281 ? 7.210 20.550 13.686 1.00 70.19 281 VAL A N 1
ATOM 2278 C CA . VAL A 1 281 ? 6.478 21.262 14.747 1.00 70.19 281 VAL A CA 1
ATOM 2279 C C . VAL A 1 281 ? 5.546 22.322 14.155 1.00 70.19 281 VAL A C 1
ATOM 2281 O O . VAL A 1 281 ? 4.377 22.395 14.531 1.00 70.19 281 VAL A O 1
ATOM 2284 N N . ASN A 1 282 ? 6.039 23.119 13.203 1.00 71.81 282 ASN A N 1
ATOM 2285 C CA . ASN A 1 282 ? 5.227 24.136 12.535 1.00 71.81 282 ASN A CA 1
ATOM 2286 C C . ASN A 1 282 ? 4.097 23.511 11.709 1.00 71.81 282 ASN A C 1
ATOM 2288 O O . ASN A 1 282 ? 2.970 23.997 11.760 1.00 71.81 282 ASN A O 1
ATOM 2292 N N . LEU A 1 283 ? 4.376 22.410 11.005 1.00 75.19 283 LEU A N 1
ATOM 2293 C CA . LEU A 1 283 ? 3.373 21.680 10.241 1.00 75.19 283 LEU A CA 1
ATOM 2294 C C . LEU A 1 283 ? 2.247 21.163 11.142 1.00 75.19 283 LEU A C 1
ATOM 2296 O O . LEU A 1 283 ? 1.081 21.398 10.830 1.00 75.19 283 LEU A O 1
ATOM 2300 N N . TYR A 1 284 ? 2.576 20.496 12.256 1.00 74.31 284 TYR A N 1
ATOM 2301 C CA . TYR A 1 284 ? 1.562 20.013 13.195 1.00 74.31 284 TYR A CA 1
ATOM 2302 C C . TYR A 1 284 ? 0.695 21.173 13.684 1.00 74.31 284 TYR A C 1
ATOM 2304 O O . TYR A 1 284 ? -0.520 21.103 13.546 1.00 74.31 284 TYR A O 1
ATOM 2312 N N . LYS A 1 285 ? 1.290 22.284 14.136 1.00 75.19 285 LYS A N 1
ATOM 2313 C CA . LYS A 1 285 ? 0.530 23.467 14.581 1.00 75.19 285 LYS A CA 1
ATOM 2314 C C . LYS A 1 285 ? -0.415 24.012 13.510 1.00 75.19 285 LYS A C 1
ATOM 2316 O O . LYS A 1 285 ? -1.569 24.295 13.816 1.00 75.19 285 LYS A O 1
ATOM 2321 N N . SER A 1 286 ? 0.048 24.137 12.268 1.00 75.31 286 SER A N 1
ATOM 2322 C CA . SER A 1 286 ? -0.790 24.584 11.149 1.00 75.31 286 SER A CA 1
ATOM 2323 C C . SER A 1 286 ? -1.935 23.617 10.858 1.00 75.31 286 SER A C 1
ATOM 2325 O O . SER A 1 286 ? -3.047 24.048 10.571 1.00 75.31 286 SER A O 1
ATOM 2327 N N . ILE A 1 287 ? -1.690 22.312 10.960 1.00 75.81 287 ILE A N 1
ATOM 2328 C CA . ILE A 1 287 ? -2.706 21.291 10.709 1.00 75.81 287 ILE A CA 1
ATOM 2329 C C . ILE A 1 287 ? -3.742 21.228 11.837 1.00 75.81 287 ILE A C 1
ATOM 2331 O O . ILE A 1 287 ? -4.920 21.003 11.568 1.00 75.81 287 ILE A O 1
ATOM 2335 N N . LEU A 1 288 ? -3.351 21.469 13.090 1.00 76.75 288 LEU A N 1
ATOM 2336 C CA . LEU A 1 288 ? -4.294 21.455 14.213 1.00 76.75 288 LEU A CA 1
ATOM 2337 C C . LEU A 1 288 ? -5.392 22.518 14.080 1.00 76.75 288 LEU A C 1
ATOM 2339 O O . LEU A 1 288 ? -6.510 22.278 14.524 1.00 76.75 288 LEU A O 1
ATOM 2343 N N . GLN A 1 289 ? -5.131 23.618 13.366 1.00 76.69 289 GLN A N 1
ATOM 2344 C CA . GLN A 1 289 ? -6.146 24.636 13.069 1.00 76.69 289 GLN A CA 1
ATOM 2345 C C . GLN A 1 289 ? -7.362 24.065 12.321 1.00 76.69 289 GLN A C 1
ATOM 2347 O O . GLN A 1 289 ? -8.455 24.608 12.435 1.00 76.69 289 GLN A O 1
ATOM 2352 N N . PHE A 1 290 ? -7.227 22.957 11.577 1.00 75.06 290 PHE A N 1
ATOM 2353 C CA . PHE A 1 290 ? -8.367 22.322 10.904 1.00 75.06 290 PHE A CA 1
ATOM 2354 C C . PHE A 1 290 ? -9.414 21.757 11.877 1.00 75.06 290 PHE A C 1
ATOM 2356 O O . PHE A 1 290 ? -10.576 21.619 11.489 1.00 75.06 290 PHE A O 1
ATOM 2363 N N . PHE A 1 291 ? -9.050 21.449 13.126 1.00 76.62 291 PHE A N 1
ATOM 2364 C CA . PHE A 1 291 ? -10.003 20.958 14.129 1.00 76.62 291 PHE A CA 1
ATOM 2365 C C . PHE A 1 291 ? -10.913 22.054 14.689 1.00 76.62 291 PHE A C 1
ATOM 2367 O O . PHE A 1 291 ? -11.993 21.729 15.182 1.00 76.62 291 PHE A O 1
ATOM 2374 N N . ASP A 1 292 ? -10.539 23.326 14.540 1.00 77.31 292 ASP A N 1
ATOM 2375 C CA . ASP A 1 292 ? -11.367 24.466 14.951 1.00 77.31 292 ASP A CA 1
ATOM 2376 C C . ASP A 1 292 ? -12.489 24.759 13.930 1.00 77.31 292 ASP A C 1
ATOM 2378 O O . ASP A 1 292 ? -13.498 25.392 14.242 1.00 77.31 292 ASP A O 1
ATOM 2382 N N . TYR A 1 293 ? -12.360 24.260 12.694 1.00 73.25 293 TYR A N 1
ATOM 2383 C CA . TYR A 1 293 ? -13.357 24.427 11.631 1.00 73.25 293 TYR A CA 1
ATOM 2384 C C . TYR A 1 293 ? -14.324 23.237 11.568 1.00 73.25 293 TYR A C 1
ATOM 2386 O O . TYR A 1 293 ? -14.219 22.379 10.690 1.00 73.25 293 TYR A O 1
ATOM 2394 N N . HIS A 1 294 ? -15.321 23.215 12.458 1.00 68.69 294 HIS A N 1
ATOM 2395 C CA . HIS A 1 294 ? -16.318 22.135 12.603 1.00 68.69 294 HIS A CA 1
ATOM 2396 C C . HIS A 1 294 ? -17.096 21.741 11.321 1.00 68.69 294 HIS A C 1
ATOM 2398 O O . HIS A 1 294 ? -17.741 20.698 11.291 1.00 68.69 294 HIS A O 1
ATOM 2404 N N . GLY A 1 295 ? -17.031 22.535 10.245 1.00 67.56 295 GLY A N 1
ATOM 2405 C CA . GLY A 1 295 ? -17.678 22.251 8.957 1.00 67.56 295 GLY A CA 1
ATOM 2406 C C . GLY A 1 295 ? -16.862 21.418 7.958 1.00 67.56 295 GLY A C 1
ATOM 2407 O O . GLY A 1 295 ? -17.360 21.172 6.866 1.00 67.56 295 GLY A O 1
ATOM 2408 N N . ARG A 1 296 ? -15.623 21.010 8.277 1.00 75.62 296 ARG A N 1
ATOM 2409 C CA . ARG A 1 296 ? -14.732 20.272 7.351 1.00 75.62 296 ARG A CA 1
ATOM 2410 C C . ARG A 1 296 ? -14.375 18.872 7.862 1.00 75.62 296 ARG A C 1
ATOM 2412 O O . ARG A 1 296 ? -13.197 18.524 7.984 1.00 75.62 296 ARG A O 1
ATOM 2419 N N . SER A 1 297 ? -15.390 18.058 8.146 1.00 79.25 297 SER A N 1
ATOM 2420 C CA . SER A 1 297 ? -15.228 16.721 8.742 1.00 79.25 297 SER A CA 1
ATOM 2421 C C . SER A 1 297 ? -14.333 15.787 7.920 1.00 79.25 297 SER A C 1
ATOM 2423 O O . SER A 1 297 ? -13.527 15.062 8.494 1.00 79.25 297 SER A O 1
ATOM 2425 N N . ALA A 1 298 ? -14.397 15.836 6.586 1.00 77.88 298 ALA A N 1
ATOM 2426 C CA . ALA A 1 298 ? -13.568 14.999 5.715 1.00 77.88 298 ALA A CA 1
ATOM 2427 C C . ALA A 1 298 ? -12.062 15.300 5.854 1.00 77.88 298 ALA A C 1
ATOM 2429 O O . ALA A 1 298 ? -11.243 14.382 5.928 1.00 77.88 298 ALA A O 1
ATOM 2430 N N . VAL A 1 299 ? -11.695 16.583 5.957 1.00 78.75 299 VAL A N 1
ATOM 2431 C CA . VAL A 1 299 ? -10.298 17.009 6.151 1.00 78.75 299 VAL A CA 1
ATOM 2432 C C . VAL A 1 299 ? -9.816 16.633 7.552 1.00 78.75 299 VAL A C 1
ATOM 2434 O O . VAL A 1 299 ? -8.734 16.068 7.699 1.00 78.75 299 VAL A O 1
ATOM 2437 N N . GLN A 1 300 ? -10.641 16.876 8.576 1.00 83.38 300 GLN A N 1
ATOM 2438 C CA . GLN A 1 300 ? -10.356 16.471 9.957 1.00 83.38 300 GLN A CA 1
ATOM 2439 C C . GLN A 1 300 ? -10.129 14.956 10.049 1.00 83.38 300 GLN A C 1
ATOM 2441 O O . GLN A 1 300 ? -9.114 14.510 10.578 1.00 83.38 300 GLN A O 1
ATOM 2446 N N . LYS A 1 301 ? -11.018 14.160 9.449 1.00 83.69 301 LYS A N 1
ATOM 2447 C CA . LYS A 1 301 ? -10.923 12.696 9.372 1.00 83.69 301 LYS A CA 1
ATOM 2448 C C . LYS A 1 301 ? -9.597 12.251 8.737 1.00 83.69 301 LYS A C 1
ATOM 2450 O O . LYS A 1 301 ? -8.892 11.418 9.305 1.00 83.69 301 LYS A O 1
ATOM 2455 N N . ALA A 1 302 ? -9.211 12.856 7.611 1.00 78.81 302 ALA A N 1
ATOM 2456 C CA . ALA A 1 302 ? -7.952 12.559 6.927 1.00 78.81 302 ALA A CA 1
ATOM 2457 C C . ALA A 1 302 ? -6.709 12.873 7.776 1.00 78.81 302 ALA A C 1
ATOM 2459 O O . ALA A 1 302 ? -5.762 12.085 7.782 1.00 78.81 302 ALA A O 1
ATOM 2460 N N . ILE A 1 303 ? -6.721 13.984 8.518 1.00 79.81 303 ILE A N 1
ATOM 2461 C CA . ILE A 1 303 ? -5.641 14.346 9.446 1.00 79.81 303 ILE A CA 1
ATOM 2462 C C . ILE A 1 303 ? -5.485 13.274 10.520 1.00 79.81 303 ILE A C 1
ATOM 2464 O O . ILE A 1 303 ? -4.387 12.744 10.708 1.00 79.81 303 ILE A O 1
ATOM 2468 N N . VAL A 1 304 ? -6.584 12.919 11.194 1.00 85.00 304 VAL A N 1
ATOM 2469 C CA . VAL A 1 304 ? -6.546 11.923 12.269 1.00 85.00 304 VAL A CA 1
ATOM 2470 C C . VAL A 1 304 ? -6.075 10.564 11.739 1.00 85.00 304 VAL A C 1
ATOM 2472 O O . VAL A 1 304 ? -5.332 9.867 12.428 1.00 85.00 304 VAL A O 1
ATOM 2475 N N . TYR A 1 305 ? -6.417 10.187 10.502 1.00 80.69 305 TYR A N 1
ATOM 2476 C CA . TYR A 1 305 ? -5.907 8.950 9.899 1.00 80.69 305 TYR A CA 1
ATOM 2477 C C . TYR A 1 305 ? -4.400 8.902 9.759 1.00 80.69 305 TYR A C 1
ATOM 2479 O O . TYR A 1 305 ? -3.782 7.867 10.041 1.00 80.69 305 TYR A O 1
ATOM 2487 N N . VAL A 1 306 ? -3.798 10.006 9.335 1.00 76.50 306 VAL A N 1
ATOM 2488 C CA . VAL A 1 306 ? -2.347 10.040 9.211 1.00 76.50 306 VAL A CA 1
ATOM 2489 C C . VAL A 1 306 ? -1.725 9.994 10.590 1.00 76.50 306 VAL A C 1
ATOM 2491 O O . VAL A 1 306 ? -0.852 9.161 10.801 1.00 76.50 306 VAL A O 1
ATOM 2494 N N . VAL A 1 307 ? -2.237 10.787 11.539 1.00 80.25 307 VAL A N 1
ATOM 2495 C CA . VAL A 1 307 ? -1.814 10.772 12.949 1.00 80.25 307 VAL A CA 1
ATOM 2496 C C . VAL A 1 307 ? -1.870 9.352 13.532 1.00 80.25 307 VAL A C 1
ATOM 2498 O O . VAL A 1 307 ? -0.887 8.875 14.097 1.00 80.25 307 VAL A O 1
ATOM 2501 N N . ASN A 1 308 ? -2.962 8.618 13.308 1.00 84.31 308 ASN A N 1
ATOM 2502 C CA . ASN A 1 308 ? -3.087 7.217 13.711 1.00 84.31 308 ASN A CA 1
ATOM 2503 C C . ASN A 1 308 ? -1.997 6.327 13.086 1.00 84.31 308 ASN A C 1
ATOM 2505 O O . ASN A 1 308 ? -1.413 5.485 13.768 1.00 84.31 308 ASN A O 1
ATOM 2509 N N . SER A 1 309 ? -1.691 6.530 11.802 1.00 77.12 309 SER A N 1
ATOM 2510 C CA . SER A 1 309 ? -0.631 5.794 11.098 1.00 77.12 309 SER A CA 1
ATOM 2511 C C . SER A 1 309 ? 0.755 6.062 11.698 1.00 77.12 309 SER A C 1
ATOM 2513 O O . SER A 1 309 ? 1.565 5.138 11.783 1.00 77.12 309 SER A O 1
ATOM 2515 N N . ILE A 1 310 ? 1.008 7.285 12.183 1.00 77.56 310 ILE A N 1
ATOM 2516 C CA . ILE A 1 310 ? 2.239 7.633 12.915 1.00 77.56 310 ILE A CA 1
ATOM 2517 C C . ILE A 1 310 ? 2.353 6.795 14.190 1.00 77.56 310 ILE A C 1
ATOM 2519 O O . ILE A 1 310 ? 3.395 6.191 14.440 1.00 77.56 310 ILE A O 1
ATOM 2523 N N . TYR A 1 311 ? 1.281 6.710 14.984 1.00 83.06 311 TYR A N 1
ATOM 2524 C CA . TYR A 1 311 ? 1.290 5.927 16.223 1.00 83.06 311 TYR A CA 1
ATOM 2525 C C . TYR A 1 311 ? 1.497 4.433 15.964 1.00 83.06 311 TYR A C 1
ATOM 2527 O O . TYR A 1 311 ? 2.270 3.792 16.677 1.00 83.06 311 TYR A O 1
ATOM 2535 N N . ILE A 1 312 ? 0.880 3.880 14.915 1.00 79.19 312 ILE A N 1
ATOM 2536 C CA . ILE A 1 312 ? 1.095 2.484 14.504 1.00 79.19 312 ILE A CA 1
ATOM 2537 C C . ILE A 1 312 ? 2.564 2.236 14.128 1.00 79.19 312 ILE A C 1
ATOM 2539 O O . ILE A 1 312 ? 3.135 1.210 14.519 1.00 79.19 312 ILE A O 1
ATOM 2543 N N . ASP A 1 313 ? 3.196 3.160 13.399 1.00 77.44 313 ASP A N 1
ATOM 2544 C CA . ASP A 1 313 ? 4.602 3.037 13.010 1.00 77.44 313 ASP A CA 1
ATOM 2545 C C . ASP A 1 313 ? 5.542 3.139 14.221 1.00 77.44 313 ASP A C 1
ATOM 2547 O O . ASP A 1 313 ? 6.357 2.240 14.435 1.00 77.44 313 ASP A O 1
ATOM 2551 N N . ILE A 1 314 ? 5.366 4.149 15.085 1.00 78.69 314 ILE A N 1
ATOM 2552 C CA . ILE A 1 314 ? 6.137 4.298 16.335 1.00 78.69 314 ILE A CA 1
ATOM 2553 C C . ILE A 1 314 ? 6.026 3.030 17.184 1.00 78.69 314 ILE A C 1
ATOM 2555 O O . ILE A 1 314 ? 7.037 2.505 17.659 1.00 78.69 314 ILE A O 1
ATOM 2559 N N . ARG A 1 315 ? 4.809 2.500 17.344 1.00 79.69 315 ARG A N 1
ATOM 2560 C CA . ARG A 1 315 ? 4.564 1.263 18.088 1.00 79.69 315 ARG A CA 1
ATOM 2561 C C . ARG A 1 315 ? 5.312 0.079 17.479 1.00 79.69 315 ARG A C 1
ATOM 2563 O O . ARG A 1 315 ? 5.997 -0.651 18.194 1.00 79.69 315 ARG A O 1
ATOM 2570 N N . SER A 1 316 ? 5.219 -0.084 16.161 1.00 77.06 316 SER A N 1
ATOM 2571 C CA . SER A 1 316 ? 5.897 -1.153 15.421 1.00 77.06 316 SER A CA 1
ATOM 2572 C C . SER A 1 316 ? 7.420 -1.056 15.548 1.00 77.06 316 SER A C 1
ATOM 2574 O O . SER A 1 316 ? 8.104 -2.073 15.685 1.00 77.06 316 SER A O 1
ATOM 2576 N N . GLN A 1 317 ? 7.974 0.160 15.527 1.00 78.50 317 GLN A N 1
ATOM 2577 C CA . GLN A 1 317 ? 9.397 0.398 15.755 1.00 78.50 317 GLN A CA 1
ATOM 2578 C C . GLN A 1 317 ? 9.807 0.050 17.191 1.00 78.50 317 GLN A C 1
ATOM 2580 O O . GLN A 1 317 ? 10.810 -0.641 17.377 1.00 78.50 317 GLN A O 1
ATOM 2585 N N . ALA A 1 318 ? 9.027 0.471 18.191 1.00 78.31 318 ALA A N 1
ATOM 2586 C CA . ALA A 1 318 ? 9.278 0.165 19.598 1.00 78.31 318 ALA A CA 1
ATOM 2587 C C . ALA A 1 318 ? 9.337 -1.351 19.846 1.00 78.31 318 ALA A C 1
ATOM 2589 O O . ALA A 1 318 ? 10.283 -1.843 20.457 1.00 78.31 318 ALA A O 1
ATOM 2590 N N . GLU A 1 319 ? 8.395 -2.113 19.291 1.00 75.56 319 GLU A N 1
ATOM 2591 C CA . GLU A 1 319 ? 8.364 -3.575 19.420 1.00 75.56 319 GLU A CA 1
ATOM 2592 C C . GLU A 1 319 ? 9.550 -4.258 18.732 1.00 75.56 319 GLU A C 1
ATOM 2594 O O . GLU A 1 319 ? 10.180 -5.145 19.311 1.00 75.56 319 GLU A O 1
ATOM 2599 N N . ARG A 1 320 ? 9.910 -3.821 17.516 1.00 76.25 320 ARG A N 1
ATOM 2600 C CA . ARG A 1 320 ? 11.105 -4.322 16.811 1.00 76.25 320 ARG A CA 1
ATOM 2601 C C . ARG A 1 320 ? 12.376 -4.085 17.621 1.00 76.25 320 ARG A C 1
ATOM 2603 O O . ARG A 1 320 ? 13.229 -4.968 17.676 1.00 76.25 320 ARG A O 1
ATOM 2610 N N . ILE A 1 321 ? 12.501 -2.914 18.246 1.00 76.50 321 ILE A N 1
ATOM 2611 C CA . ILE A 1 321 ? 13.638 -2.588 19.113 1.00 76.50 321 ILE A CA 1
ATOM 2612 C C . ILE A 1 321 ? 13.650 -3.499 20.345 1.00 76.50 321 ILE A C 1
ATOM 2614 O O . ILE A 1 321 ? 14.713 -3.996 20.705 1.00 76.50 321 ILE A O 1
ATOM 2618 N N . SER A 1 322 ? 12.490 -3.766 20.950 1.00 71.62 322 SER A N 1
ATOM 2619 C CA . SER A 1 322 ? 12.365 -4.661 22.107 1.00 71.62 322 SER A CA 1
ATOM 2620 C C . SER A 1 322 ? 12.761 -6.113 21.811 1.00 71.62 322 SER A C 1
ATOM 2622 O O . SER A 1 322 ? 13.250 -6.797 22.708 1.00 71.62 322 SER A O 1
ATOM 2624 N N . MET A 1 323 ? 12.597 -6.588 20.571 1.00 68.50 323 MET A N 1
ATOM 2625 C CA . MET A 1 323 ? 12.956 -7.961 20.178 1.00 68.50 323 MET A CA 1
ATOM 2626 C C . MET A 1 323 ? 14.386 -8.142 19.678 1.00 68.50 323 MET A C 1
ATOM 2628 O O . MET A 1 323 ? 14.922 -9.246 19.753 1.00 68.50 323 MET A O 1
ATOM 2632 N N . GLN A 1 324 ? 15.015 -7.099 19.137 1.00 68.81 324 GLN A N 1
ATOM 2633 C CA . GLN A 1 324 ? 16.421 -7.178 18.755 1.00 68.81 324 GLN A CA 1
ATOM 2634 C C . GLN A 1 324 ? 17.255 -7.279 20.040 1.00 68.81 324 GLN A C 1
ATOM 2636 O O . GLN A 1 324 ? 17.476 -6.281 20.717 1.00 68.81 324 GLN A O 1
ATOM 2641 N N . CYS A 1 325 ? 17.713 -8.492 20.373 1.00 49.88 325 CYS A N 1
ATOM 2642 C CA . CYS A 1 325 ? 18.407 -8.900 21.607 1.00 49.88 325 CYS A CA 1
ATOM 2643 C C . CYS A 1 325 ? 19.694 -8.126 21.993 1.00 49.88 325 CYS A C 1
ATOM 2645 O O . CYS A 1 325 ? 20.432 -8.565 22.875 1.00 49.88 325 CYS A O 1
ATOM 2647 N N . ALA A 1 326 ? 19.997 -6.978 21.387 1.00 53.34 326 ALA A N 1
ATOM 2648 C CA . ALA A 1 326 ? 21.099 -6.113 21.783 1.00 53.34 326 ALA A CA 1
ATOM 2649 C C . ALA A 1 326 ? 20.715 -5.281 23.022 1.00 53.34 326 ALA A C 1
ATOM 2651 O O . ALA A 1 326 ? 20.445 -4.082 22.930 1.00 53.34 326 ALA A O 1
ATOM 2652 N N . ARG A 1 327 ? 20.715 -5.907 24.207 1.00 58.38 327 ARG A N 1
ATOM 2653 C CA . ARG A 1 327 ? 20.722 -5.174 25.484 1.00 58.38 327 ARG A CA 1
ATOM 2654 C C . ARG A 1 327 ? 22.006 -4.341 25.546 1.00 58.38 327 ARG A C 1
ATOM 2656 O O . ARG A 1 327 ? 23.081 -4.868 25.813 1.00 58.38 327 ARG A O 1
ATOM 2663 N N . GLY A 1 328 ? 21.905 -3.048 25.247 1.00 68.19 328 GLY A N 1
ATOM 2664 C CA . GLY A 1 328 ? 23.050 -2.142 25.234 1.00 68.19 328 GLY A CA 1
ATOM 2665 C C . GLY A 1 328 ? 22.676 -0.673 24.995 1.00 68.19 328 GLY A C 1
ATOM 2666 O O . GLY A 1 328 ? 21.511 -0.356 24.736 1.00 68.19 328 GLY A O 1
ATOM 2667 N N . PRO A 1 329 ? 23.663 0.243 25.031 1.00 70.88 329 PRO A N 1
ATOM 2668 C CA . PRO A 1 329 ? 23.454 1.693 24.920 1.00 70.88 329 PRO A CA 1
ATOM 2669 C C . PRO A 1 329 ? 22.727 2.130 23.638 1.00 70.88 329 PRO A C 1
ATOM 2671 O O . PRO A 1 329 ? 22.038 3.148 23.616 1.00 70.88 329 PRO A O 1
ATOM 2674 N N . GLN A 1 330 ? 22.850 1.351 22.558 1.00 71.56 330 GLN A N 1
ATOM 2675 C CA . GLN A 1 330 ? 22.196 1.638 21.280 1.00 71.56 330 GLN A CA 1
ATOM 2676 C C . GLN A 1 330 ? 20.673 1.443 21.329 1.00 71.56 330 GLN A C 1
ATOM 2678 O O . GLN A 1 330 ? 19.951 2.231 20.719 1.00 71.56 330 GLN A O 1
ATOM 2683 N N . MET A 1 331 ? 20.176 0.445 22.069 1.00 77.31 331 MET A N 1
ATOM 2684 C CA . MET A 1 331 ? 18.737 0.230 22.271 1.00 77.31 331 MET A CA 1
ATOM 2685 C C . MET A 1 331 ? 18.131 1.395 23.055 1.00 77.31 331 MET A C 1
ATOM 2687 O O . MET A 1 331 ? 17.148 1.989 22.616 1.00 77.31 331 MET A O 1
ATOM 2691 N N . ALA A 1 332 ? 18.779 1.783 24.160 1.00 76.88 332 ALA A N 1
ATOM 2692 C CA . ALA A 1 332 ? 18.364 2.923 24.974 1.00 76.88 332 ALA A CA 1
ATOM 2693 C C . ALA A 1 332 ? 18.329 4.223 24.154 1.00 76.88 332 ALA A C 1
ATOM 2695 O O . ALA A 1 332 ? 17.360 4.971 24.231 1.00 76.88 332 ALA A O 1
ATOM 2696 N N . LYS A 1 333 ? 19.331 4.455 23.293 1.00 80.50 333 LYS A N 1
ATOM 2697 C CA . LYS A 1 333 ? 19.368 5.620 22.396 1.00 80.50 333 LYS A CA 1
ATOM 2698 C C . LYS A 1 333 ? 18.238 5.612 21.358 1.00 80.50 333 LYS A C 1
ATOM 2700 O O . LYS A 1 333 ? 17.677 6.665 21.073 1.00 80.50 333 LYS A O 1
ATOM 2705 N N . LYS A 1 334 ? 17.896 4.452 20.782 1.00 80.94 334 LYS A N 1
ATOM 2706 C CA . LYS A 1 334 ? 16.779 4.331 19.826 1.00 80.94 334 LYS A CA 1
ATOM 2707 C C . LYS A 1 334 ? 15.423 4.549 20.507 1.00 80.94 334 LYS A C 1
ATOM 2709 O O . LYS A 1 334 ? 14.611 5.298 19.980 1.00 80.94 334 LYS A O 1
ATOM 2714 N N . LEU A 1 335 ? 15.209 3.965 21.688 1.00 79.94 335 LEU A N 1
ATOM 2715 C CA . LEU A 1 335 ? 13.990 4.183 22.476 1.00 79.94 335 LEU A CA 1
ATOM 2716 C C . LEU A 1 335 ? 13.858 5.639 22.935 1.00 79.94 335 LEU A C 1
ATOM 2718 O O . LEU A 1 335 ? 12.771 6.197 22.849 1.00 79.94 335 LEU A O 1
ATOM 2722 N N . ALA A 1 336 ? 14.953 6.274 23.363 1.00 80.50 336 ALA A N 1
ATOM 2723 C CA . ALA A 1 336 ? 14.952 7.685 23.745 1.00 80.50 336 ALA A CA 1
ATOM 2724 C C . ALA A 1 336 ? 14.495 8.593 22.591 1.00 80.50 336 ALA A C 1
ATOM 2726 O O . ALA A 1 336 ? 13.664 9.466 22.806 1.00 80.50 336 ALA A O 1
ATOM 2727 N N . ARG A 1 337 ? 14.951 8.328 21.358 1.00 78.88 337 ARG A N 1
ATOM 2728 C CA . ARG A 1 337 ? 14.502 9.063 20.161 1.00 78.88 337 ARG A CA 1
ATOM 2729 C C . ARG A 1 337 ? 13.011 8.886 19.872 1.00 78.88 337 ARG A C 1
ATOM 2731 O O . ARG A 1 337 ? 12.362 9.838 19.459 1.00 78.88 337 ARG A O 1
ATOM 2738 N N . LEU A 1 338 ? 12.462 7.688 20.087 1.00 80.50 338 LEU A N 1
ATOM 2739 C CA . LEU A 1 338 ? 11.020 7.460 19.932 1.00 80.50 338 LEU A CA 1
ATOM 2740 C C . LEU A 1 338 ? 10.214 8.226 20.986 1.00 80.50 338 LEU A C 1
ATOM 2742 O O . LEU A 1 338 ? 9.204 8.838 20.650 1.00 80.50 338 LEU A O 1
ATOM 2746 N N . LYS A 1 339 ? 10.686 8.244 22.240 1.00 82.38 339 LYS A N 1
ATOM 2747 C CA . LYS A 1 339 ? 10.066 9.040 23.310 1.00 82.38 339 LYS A CA 1
ATOM 2748 C C . LYS A 1 339 ? 10.097 10.536 22.989 1.00 82.38 339 LYS A C 1
ATOM 2750 O O . LYS A 1 339 ? 9.078 11.201 23.126 1.00 82.38 339 LYS A O 1
ATOM 2755 N N . GLU A 1 340 ? 11.231 11.041 22.510 1.00 76.25 340 GLU A N 1
ATOM 2756 C CA . GLU A 1 340 ? 11.393 12.437 22.084 1.00 76.25 340 GLU A CA 1
ATOM 2757 C C . GLU A 1 340 ? 10.442 12.797 20.927 1.00 76.25 340 GLU A C 1
ATOM 2759 O O . GLU A 1 340 ? 9.742 13.809 20.978 1.00 76.25 340 GLU A O 1
ATOM 2764 N N . SER A 1 341 ? 10.326 11.922 19.925 1.00 75.25 341 SER A N 1
ATOM 2765 C CA . SER A 1 341 ? 9.373 12.088 18.822 1.00 75.25 341 SER A CA 1
ATOM 2766 C C . SER A 1 341 ? 7.925 12.199 19.303 1.00 75.25 341 SER A C 1
ATOM 2768 O O . SER A 1 341 ? 7.182 13.059 18.832 1.00 75.25 341 SER A O 1
ATOM 2770 N N . LEU A 1 342 ? 7.539 11.381 20.287 1.00 76.81 342 LEU A N 1
ATOM 2771 C CA . LEU A 1 342 ? 6.201 11.422 20.870 1.00 76.81 342 LEU A CA 1
ATOM 2772 C C . LEU A 1 342 ? 5.958 12.716 21.658 1.00 76.81 342 LEU A C 1
ATOM 2774 O O . LEU A 1 342 ? 4.879 13.294 21.562 1.00 76.81 342 LEU A O 1
ATOM 2778 N N . THR A 1 343 ? 6.961 13.209 22.395 1.00 67.19 343 THR A N 1
ATOM 2779 C CA . THR A 1 343 ? 6.836 14.481 23.128 1.00 67.19 343 THR A CA 1
ATOM 2780 C C . THR A 1 343 ? 6.632 15.680 22.207 1.00 67.19 343 THR A C 1
ATOM 2782 O O . THR A 1 343 ? 5.897 16.593 22.564 1.00 67.19 343 THR A O 1
ATOM 2785 N N . LEU A 1 344 ? 7.191 15.658 20.992 1.00 63.62 344 LEU A N 1
ATOM 2786 C CA . LEU A 1 344 ? 6.970 16.708 19.987 1.00 63.62 344 LEU A CA 1
ATOM 2787 C C . LEU A 1 344 ? 5.536 16.725 19.427 1.00 63.62 344 LEU A C 1
ATOM 2789 O O . LEU A 1 344 ? 5.160 17.678 18.750 1.00 63.62 344 LEU A O 1
ATOM 2793 N N . GLN A 1 345 ? 4.736 15.694 19.709 1.00 74.19 345 GLN A N 1
ATOM 2794 C CA . GLN A 1 345 ? 3.337 15.578 19.290 1.00 74.19 345 GLN A CA 1
ATOM 2795 C C . GLN A 1 345 ? 2.348 15.895 20.425 1.00 74.19 345 GLN A C 1
ATOM 2797 O O . GLN A 1 345 ? 1.156 15.626 20.275 1.00 74.19 345 GLN A O 1
ATOM 2802 N N . SER A 1 346 ? 2.801 16.483 21.543 1.00 76.38 346 SER A N 1
ATOM 2803 C CA . SER A 1 346 ? 1.947 16.828 22.694 1.00 76.38 346 SER A CA 1
ATOM 2804 C C . SER A 1 346 ? 0.717 17.641 22.297 1.00 76.38 346 SER A C 1
ATOM 2806 O O . SER A 1 346 ? -0.393 17.305 22.694 1.00 76.38 346 SER A O 1
ATOM 2808 N N . ASP A 1 347 ? 0.892 18.653 21.444 1.00 79.06 347 ASP A N 1
ATOM 2809 C CA . ASP A 1 347 ? -0.201 19.523 20.993 1.00 79.06 347 ASP A CA 1
ATOM 2810 C C . ASP A 1 347 ? -1.242 18.736 20.178 1.00 79.06 347 ASP A C 1
ATOM 2812 O O . ASP A 1 347 ? -2.442 18.999 20.256 1.00 79.06 347 ASP A O 1
ATOM 2816 N N . THR A 1 348 ? -0.789 17.727 19.425 1.00 80.00 348 THR A N 1
ATOM 2817 C CA . THR A 1 348 ? -1.673 16.845 18.648 1.00 80.00 348 THR A CA 1
ATOM 2818 C C . THR A 1 348 ? -2.479 15.929 19.561 1.00 80.00 348 THR A C 1
ATOM 2820 O O . THR A 1 348 ? -3.668 15.731 19.325 1.00 80.00 348 THR A O 1
ATOM 2823 N N . ILE A 1 349 ? -1.864 15.421 20.632 1.00 84.62 349 ILE A N 1
ATOM 2824 C CA . ILE A 1 349 ? -2.542 14.598 21.640 1.00 84.62 349 ILE A CA 1
ATOM 2825 C C . ILE A 1 349 ? -3.610 15.427 22.355 1.00 84.62 349 ILE A C 1
ATOM 2827 O O . ILE A 1 349 ? -4.771 15.029 22.356 1.00 84.62 349 ILE A O 1
ATOM 2831 N N . THR A 1 350 ? -3.260 16.613 22.859 1.00 87.31 350 THR A N 1
ATOM 2832 C CA . THR A 1 350 ? -4.215 17.525 23.510 1.00 87.31 350 THR A CA 1
ATOM 2833 C C . THR A 1 350 ? -5.391 17.859 22.589 1.00 87.31 350 THR A C 1
ATOM 2835 O O . THR A 1 350 ? -6.539 17.895 23.024 1.00 87.31 350 THR A O 1
ATOM 2838 N N . CYS A 1 351 ? -5.136 18.059 21.293 1.00 87.25 351 CYS A N 1
ATOM 2839 C CA . CYS A 1 351 ? -6.199 18.282 20.318 1.00 87.25 351 CYS A CA 1
ATOM 2840 C C . CYS A 1 351 ? -7.139 17.068 20.189 1.00 87.25 351 CYS A C 1
ATOM 2842 O O . CYS A 1 351 ? -8.355 17.241 20.237 1.00 87.25 351 CYS A O 1
ATOM 2844 N N . LEU A 1 352 ? -6.609 15.840 20.102 1.00 88.44 352 LEU A N 1
ATOM 2845 C CA . LEU A 1 352 ? -7.430 14.619 20.082 1.00 88.44 352 LEU A CA 1
ATOM 2846 C C . LEU A 1 352 ? -8.278 14.476 21.355 1.00 88.44 352 LEU A C 1
ATOM 2848 O O . LEU A 1 352 ? -9.463 14.150 21.273 1.00 88.44 352 LEU A O 1
ATOM 2852 N N . GLU A 1 353 ? -7.697 14.753 22.523 1.00 91.88 353 GLU A N 1
ATOM 2853 C CA . GLU A 1 353 ? -8.404 14.719 23.807 1.00 91.88 353 GLU A CA 1
ATOM 2854 C C . GLU A 1 353 ? -9.523 15.766 23.873 1.00 91.88 353 GLU A C 1
ATOM 2856 O O . GLU A 1 353 ? -10.626 15.463 24.339 1.00 91.88 353 GLU A O 1
ATOM 2861 N N . ASN A 1 354 ? -9.288 16.965 23.332 1.00 90.44 354 ASN A N 1
ATOM 2862 C CA . ASN A 1 354 ? -10.294 18.021 23.227 1.00 90.44 354 ASN A CA 1
ATOM 2863 C C . ASN A 1 354 ? -11.437 17.635 22.285 1.00 90.44 354 ASN A C 1
ATOM 2865 O O . ASN A 1 354 ? -12.596 17.894 22.610 1.00 90.44 354 ASN A O 1
ATOM 2869 N N . VAL A 1 355 ? -11.136 16.988 21.153 1.00 90.62 355 VAL A N 1
ATOM 2870 C CA . VAL A 1 355 ? -12.145 16.481 20.207 1.00 90.62 355 VAL A CA 1
ATOM 2871 C C . VAL A 1 355 ? -13.042 15.439 20.879 1.00 90.62 355 VAL A C 1
ATOM 2873 O O . VAL A 1 355 ? -14.264 15.518 20.767 1.00 90.62 355 VAL A O 1
ATOM 2876 N N . ILE A 1 356 ? -12.458 14.493 21.624 1.00 92.06 356 ILE A N 1
ATOM 2877 C CA . ILE A 1 356 ? -13.212 13.452 22.343 1.00 92.06 356 ILE A CA 1
ATOM 2878 C C . ILE A 1 356 ? -14.032 14.060 23.491 1.00 92.06 356 ILE A C 1
ATOM 2880 O O . ILE A 1 356 ? -15.206 13.729 23.664 1.00 92.06 356 ILE A O 1
ATOM 2884 N N . SER A 1 357 ? -13.447 14.977 24.262 1.00 91.88 357 SER A N 1
ATOM 2885 C CA . SER A 1 357 ? -14.136 15.646 25.374 1.00 91.88 357 SER A CA 1
ATOM 2886 C C . SER A 1 357 ? -15.295 16.515 24.872 1.00 91.88 357 SER A C 1
ATOM 2888 O O . SER A 1 357 ? -16.394 16.488 25.433 1.00 91.88 357 SER A O 1
ATOM 2890 N N . SER A 1 358 ? -15.093 17.188 23.736 1.00 90.44 358 SER A N 1
ATOM 2891 C CA . SER A 1 358 ? -16.067 18.050 23.055 1.00 90.44 358 SER A CA 1
ATOM 2892 C C . SER A 1 358 ? -16.880 17.309 21.989 1.00 90.44 358 SER A C 1
ATOM 2894 O O . SER A 1 358 ? -17.268 17.895 20.979 1.00 90.44 358 SER A O 1
ATOM 2896 N N . ARG A 1 359 ? -17.173 16.023 22.218 1.00 88.62 359 ARG A N 1
ATOM 2897 C CA . ARG A 1 359 ? -17.880 15.116 21.291 1.00 88.62 359 ARG A CA 1
ATOM 2898 C C . ARG A 1 359 ? -19.120 15.694 20.599 1.00 88.62 359 ARG A C 1
ATOM 2900 O O . ARG A 1 359 ? -19.392 15.357 19.460 1.00 88.62 359 ARG A O 1
ATOM 2907 N N . ASN A 1 360 ? -19.853 16.597 21.244 1.00 87.19 360 ASN A N 1
ATOM 2908 C CA . ASN A 1 360 ? -21.075 17.181 20.680 1.00 87.19 360 ASN A CA 1
ATOM 2909 C C . ASN A 1 360 ? -20.819 18.173 19.525 1.00 87.19 360 ASN A C 1
ATOM 2911 O O . ASN A 1 360 ? -21.769 18.577 18.861 1.00 87.19 360 ASN A O 1
ATOM 2915 N N . LEU A 1 361 ? -19.569 18.597 19.305 1.00 86.75 361 LEU A N 1
ATOM 2916 C CA . LEU A 1 361 ? -19.185 19.580 18.281 1.00 86.75 361 LEU A CA 1
ATOM 2917 C C . LEU A 1 361 ? -18.613 18.948 17.003 1.00 86.75 361 LEU A C 1
ATOM 2919 O O . LEU A 1 361 ? -18.326 19.663 16.043 1.00 86.75 361 LEU A O 1
ATOM 2923 N N . TYR A 1 362 ? -18.412 17.631 16.986 1.00 86.94 362 TYR A N 1
ATOM 2924 C CA . TYR A 1 362 ? -17.767 16.919 15.886 1.00 86.94 362 TYR A CA 1
ATOM 2925 C C . TYR A 1 362 ? -18.688 15.835 15.335 1.00 86.94 362 TYR A C 1
ATOM 2927 O O . TYR A 1 362 ? -19.474 15.240 16.064 1.00 86.94 362 TYR A O 1
ATOM 2935 N N . SER A 1 363 ? -18.581 15.561 14.035 1.00 87.12 363 SER A N 1
ATOM 2936 C CA . SER A 1 363 ? -19.313 14.456 13.412 1.00 87.12 363 SER A CA 1
ATOM 2937 C C . SER A 1 363 ? -18.850 13.103 13.959 1.00 87.12 363 SER A C 1
ATOM 2939 O O . SER A 1 363 ? -17.649 12.926 14.190 1.00 87.12 363 SER A O 1
ATOM 2941 N N . ASP A 1 364 ? -19.761 12.131 14.025 1.00 88.06 364 ASP A N 1
ATOM 2942 C CA . ASP A 1 364 ? -19.482 10.745 14.423 1.00 88.06 364 ASP A CA 1
ATOM 2943 C C . ASP A 1 364 ? -18.256 10.154 13.718 1.00 88.06 364 ASP A C 1
ATOM 2945 O O . ASP A 1 364 ? -17.412 9.544 14.368 1.00 88.06 364 ASP A O 1
ATOM 2949 N N . ASP A 1 365 ? -18.093 10.401 12.418 1.00 84.69 365 ASP A N 1
ATOM 2950 C CA . ASP A 1 365 ? -16.949 9.906 11.646 1.00 84.69 365 ASP A CA 1
ATOM 2951 C C . ASP A 1 365 ? -15.599 10.424 12.162 1.00 84.69 365 ASP A C 1
ATOM 2953 O O . ASP A 1 365 ? -14.625 9.677 12.217 1.00 84.69 365 ASP A O 1
ATOM 2957 N N . VAL A 1 366 ? -15.522 11.695 12.567 1.00 87.75 366 VAL A N 1
ATOM 2958 C CA . VAL A 1 366 ? -14.298 12.272 13.147 1.00 87.75 366 VAL A CA 1
ATOM 2959 C C . VAL A 1 366 ? -14.047 11.655 14.521 1.00 87.75 366 VAL A C 1
ATOM 2961 O O . VAL A 1 366 ? -12.922 11.261 14.815 1.00 87.75 366 VAL A O 1
ATOM 2964 N N . LEU A 1 367 ? -15.092 11.487 15.337 1.00 90.81 367 LEU A N 1
ATOM 2965 C CA . LEU A 1 367 ? -14.980 10.874 16.664 1.00 90.81 367 LEU A CA 1
ATOM 2966 C C . LEU A 1 367 ? -14.525 9.416 16.603 1.00 90.81 367 LEU A C 1
ATOM 2968 O O . LEU A 1 367 ? -13.615 9.028 17.334 1.00 90.81 367 LEU A O 1
ATOM 2972 N N . VAL A 1 368 ? -15.114 8.618 15.709 1.00 90.06 368 VAL A N 1
ATOM 2973 C CA . VAL A 1 368 ? -14.755 7.213 15.468 1.00 90.06 368 VAL A CA 1
ATOM 2974 C C . VAL A 1 368 ? -13.254 7.084 15.221 1.00 90.06 368 VAL A C 1
ATOM 2976 O O . VAL A 1 368 ? -12.598 6.192 15.769 1.00 90.06 368 VAL A O 1
ATOM 2979 N N . VAL A 1 369 ? -12.693 7.976 14.410 1.00 88.31 369 VAL A N 1
ATOM 2980 C CA . VAL A 1 369 ? -11.282 7.944 14.026 1.00 88.31 369 VAL A CA 1
ATOM 2981 C C . VAL A 1 369 ? -10.379 8.525 15.115 1.00 88.31 369 VAL A C 1
ATOM 2983 O O . VAL A 1 369 ? -9.318 7.959 15.376 1.00 88.31 369 VAL A O 1
ATOM 2986 N N . SER A 1 370 ? -10.811 9.577 15.813 1.00 91.69 370 SER A N 1
ATOM 2987 C CA . SER A 1 370 ? -10.091 10.143 16.963 1.00 91.69 370 SER A CA 1
ATOM 2988 C C . SER A 1 370 ? -9.938 9.134 18.095 1.00 91.69 370 SER A C 1
ATOM 2990 O O . SER A 1 370 ? -8.844 8.991 18.636 1.00 91.69 370 SER A O 1
ATOM 2992 N N . LEU A 1 371 ? -10.982 8.358 18.396 1.00 94.19 371 LEU A N 1
ATOM 2993 C CA . LEU A 1 371 ? -10.917 7.271 19.379 1.00 94.19 371 LEU A CA 1
ATOM 2994 C C . LEU A 1 371 ? -9.938 6.166 18.956 1.00 94.19 371 LEU A C 1
ATOM 2996 O O . LEU A 1 371 ? -9.224 5.609 19.788 1.00 94.19 371 LEU A O 1
ATOM 3000 N N . LEU A 1 372 ? -9.861 5.856 17.658 1.00 92.06 372 LEU A N 1
ATOM 3001 C CA . LEU A 1 372 ? -8.882 4.897 17.147 1.00 92.06 372 LEU A CA 1
ATOM 3002 C C . LEU A 1 372 ? -7.445 5.406 17.320 1.00 92.06 372 LEU A C 1
ATOM 3004 O O . LEU A 1 372 ? -6.613 4.693 17.885 1.00 92.06 372 LEU A O 1
ATOM 3008 N N . ALA A 1 373 ? -7.175 6.638 16.878 1.00 90.44 373 ALA A N 1
ATOM 3009 C CA . ALA A 1 373 ? -5.865 7.271 17.009 1.00 90.44 373 ALA A CA 1
ATOM 3010 C C . ALA A 1 373 ? -5.429 7.357 18.475 1.00 90.44 373 ALA A C 1
ATOM 3012 O O . ALA A 1 373 ? -4.314 6.959 18.811 1.00 90.44 373 ALA A O 1
ATOM 3013 N N . TYR A 1 374 ? -6.333 7.798 19.352 1.00 93.12 374 TYR A N 1
ATOM 3014 C CA . TYR A 1 374 ? -6.074 7.907 20.781 1.00 93.12 374 TYR A CA 1
ATOM 3015 C C . TYR A 1 374 ? -5.821 6.541 21.430 1.00 93.12 374 TYR A C 1
ATOM 3017 O O . TYR A 1 374 ? -4.873 6.380 22.193 1.00 93.12 374 TYR A O 1
ATOM 3025 N N . GLY A 1 375 ? -6.600 5.513 21.080 1.00 91.00 375 GLY A N 1
ATOM 3026 C CA . GLY A 1 375 ? -6.352 4.151 21.556 1.00 91.00 375 GLY A CA 1
ATOM 3027 C C . GLY A 1 375 ? -4.977 3.613 21.137 1.00 91.00 375 GLY A C 1
ATOM 3028 O O . GLY A 1 375 ? -4.270 3.035 21.959 1.00 91.00 375 GLY A O 1
ATOM 3029 N N . ASN A 1 376 ? -4.549 3.851 19.893 1.00 88.06 376 ASN A N 1
ATOM 3030 C CA . ASN A 1 376 ? -3.206 3.469 19.442 1.00 88.06 376 ASN A CA 1
ATOM 3031 C C . ASN A 1 376 ? -2.098 4.275 20.135 1.00 88.06 376 ASN A C 1
ATOM 3033 O O . ASN A 1 376 ? -1.062 3.703 20.476 1.00 88.06 376 ASN A O 1
ATOM 3037 N N . TYR A 1 377 ? -2.327 5.559 20.413 1.00 90.00 377 TYR A N 1
ATOM 3038 C CA . TYR A 1 377 ? -1.439 6.378 21.239 1.00 90.00 377 TYR A CA 1
ATOM 3039 C C . TYR A 1 377 ? -1.268 5.805 22.657 1.00 90.00 377 TYR A C 1
ATOM 3041 O O . TYR A 1 377 ? -0.138 5.639 23.119 1.00 90.00 377 TYR A O 1
ATOM 3049 N N . LEU A 1 378 ? -2.357 5.417 23.328 1.00 90.06 378 LEU A N 1
ATOM 3050 C CA . LEU A 1 378 ? -2.294 4.812 24.665 1.00 90.06 378 LEU A CA 1
ATOM 3051 C C . LEU A 1 378 ? -1.465 3.517 24.681 1.00 90.06 378 LEU A C 1
ATOM 3053 O O . LEU A 1 378 ? -0.728 3.262 25.635 1.00 90.06 378 LEU A O 1
ATOM 3057 N N . LEU A 1 379 ? -1.539 2.718 23.613 1.00 86.56 379 LEU A N 1
ATOM 3058 C CA . LEU A 1 379 ? -0.713 1.516 23.451 1.00 86.56 379 LEU A CA 1
ATOM 3059 C C . LEU A 1 379 ? 0.760 1.843 23.163 1.00 86.56 379 LEU A C 1
ATOM 3061 O O . LEU A 1 379 ? 1.644 1.111 23.606 1.00 86.56 379 LEU A O 1
ATOM 3065 N N . VAL A 1 380 ? 1.054 2.942 22.458 1.00 86.56 380 VAL A N 1
ATOM 3066 C CA . VAL A 1 380 ? 2.431 3.446 22.302 1.00 86.56 380 VAL A CA 1
ATOM 3067 C C . VAL A 1 380 ? 3.024 3.818 23.661 1.00 86.56 380 VAL A C 1
ATOM 3069 O O . VAL A 1 380 ? 4.161 3.434 23.941 1.00 86.56 380 VAL A O 1
ATOM 3072 N N . LEU A 1 381 ? 2.268 4.523 24.510 1.00 87.44 381 LEU A N 1
ATOM 3073 C CA . LEU A 1 381 ? 2.712 4.861 25.866 1.00 87.44 381 LEU A CA 1
ATOM 3074 C C . LEU A 1 381 ? 3.028 3.606 26.684 1.00 87.44 381 LEU A C 1
ATOM 3076 O O . LEU A 1 381 ? 4.078 3.551 27.325 1.00 87.44 381 LEU A O 1
ATOM 3080 N N . ASP A 1 382 ? 2.158 2.593 26.612 1.00 83.69 382 ASP A N 1
ATOM 3081 C CA . ASP A 1 382 ? 2.349 1.301 27.281 1.00 83.69 382 ASP A CA 1
ATOM 3082 C C . ASP A 1 382 ? 3.653 0.630 26.815 1.00 83.69 382 ASP A C 1
ATOM 3084 O O . ASP A 1 382 ? 4.540 0.356 27.623 1.00 83.69 382 ASP A O 1
ATOM 3088 N N . ASN A 1 383 ? 3.843 0.488 25.498 1.00 80.12 383 ASN A N 1
ATOM 3089 C CA . ASN A 1 383 ? 5.035 -0.134 24.907 1.00 80.12 383 ASN A CA 1
ATOM 3090 C C . ASN A 1 383 ? 6.344 0.614 25.222 1.00 80.12 383 ASN A C 1
ATOM 3092 O O . ASN A 1 383 ? 7.417 0.006 25.254 1.00 80.12 383 ASN A O 1
ATOM 3096 N N . LEU A 1 384 ? 6.282 1.932 25.422 1.00 82.56 384 LEU A N 1
ATOM 3097 C CA . LEU A 1 384 ? 7.437 2.764 25.766 1.00 82.56 384 LEU A CA 1
ATOM 3098 C C . LEU A 1 384 ? 7.638 2.926 27.283 1.00 82.56 384 LEU A C 1
ATOM 3100 O O . LEU A 1 384 ? 8.603 3.588 27.688 1.00 82.56 384 LEU A O 1
ATOM 3104 N N . ASN A 1 385 ? 6.790 2.317 28.119 1.00 81.44 385 ASN A N 1
ATOM 3105 C CA . ASN A 1 385 ? 6.757 2.509 29.571 1.00 81.44 385 ASN A CA 1
ATOM 3106 C C . ASN A 1 385 ? 6.698 4.003 29.943 1.00 81.44 385 ASN A C 1
ATOM 3108 O O . ASN A 1 385 ? 7.578 4.518 30.638 1.00 81.44 385 ASN A O 1
ATOM 3112 N N . MET A 1 386 ? 5.722 4.720 29.387 1.00 83.31 386 MET A N 1
ATOM 3113 C CA . MET A 1 386 ? 5.432 6.123 29.692 1.00 83.31 386 MET A CA 1
ATOM 3114 C C . MET A 1 386 ? 4.136 6.235 30.501 1.00 83.31 386 MET A C 1
ATOM 3116 O O . MET A 1 386 ? 3.228 5.419 30.347 1.00 83.31 386 MET A O 1
ATOM 3120 N N . GLU A 1 387 ? 4.052 7.242 31.370 1.00 83.81 387 GLU A N 1
ATOM 3121 C CA . GLU A 1 387 ? 2.859 7.488 32.185 1.00 83.81 387 GLU A CA 1
ATOM 3122 C C . GLU A 1 387 ? 1.675 7.951 31.324 1.00 83.81 387 GLU A C 1
ATOM 3124 O O . GLU A 1 387 ? 1.828 8.762 30.408 1.00 83.81 387 GLU A O 1
ATOM 3129 N N . LYS A 1 388 ? 0.483 7.426 31.634 1.00 84.69 388 LYS A N 1
ATOM 3130 C CA . LYS A 1 388 ? -0.785 7.772 30.980 1.00 84.69 388 LYS A CA 1
ATOM 3131 C C . LYS A 1 388 ? -1.475 8.864 31.802 1.00 84.69 388 LYS A C 1
ATOM 3133 O O . LYS A 1 388 ? -2.250 8.567 32.709 1.00 84.69 388 LYS A O 1
ATOM 3138 N N . ASN A 1 389 ? -1.172 10.123 31.503 1.00 82.81 389 ASN A N 1
ATOM 3139 C CA . ASN A 1 389 ? -1.777 11.268 32.186 1.00 82.81 389 ASN A CA 1
ATOM 3140 C C . ASN A 1 389 ? -3.100 11.636 31.511 1.00 82.81 389 ASN A C 1
ATOM 3142 O O . ASN A 1 389 ? -3.100 12.348 30.516 1.00 82.81 389 ASN A O 1
ATOM 3146 N N . VAL A 1 390 ? -4.214 11.132 32.047 1.00 86.44 390 VAL A N 1
ATOM 3147 C CA . VAL A 1 390 ? -5.559 11.343 31.488 1.00 86.44 390 VAL A CA 1
ATOM 3148 C C . VAL A 1 390 ? -6.421 12.155 32.447 1.00 86.44 390 VAL A C 1
ATOM 3150 O O . VAL A 1 390 ? -6.535 11.793 33.618 1.00 86.44 390 VAL A O 1
ATOM 3153 N N . SER A 1 391 ? -7.050 13.220 31.943 1.00 90.38 391 SER A N 1
ATOM 3154 C CA . SER A 1 391 ? -7.961 14.063 32.721 1.00 90.38 391 SER A CA 1
ATOM 3155 C C . SER A 1 391 ? -9.265 13.339 33.084 1.00 90.38 391 SER A C 1
ATOM 3157 O O . SER A 1 391 ? -9.748 12.464 32.356 1.00 90.38 391 SER A O 1
ATOM 3159 N N . ASP A 1 392 ? -9.877 13.736 34.203 1.00 89.81 392 ASP A N 1
ATOM 3160 C CA . ASP A 1 392 ? -11.185 13.209 34.615 1.00 89.81 392 ASP A CA 1
ATOM 3161 C C . ASP A 1 392 ? -12.286 13.560 33.602 1.00 89.81 392 ASP A C 1
ATOM 3163 O O . ASP A 1 392 ? -13.197 12.767 33.364 1.00 89.81 392 ASP A O 1
ATOM 3167 N N . GLU A 1 393 ? -12.178 14.721 32.951 1.00 92.31 393 GLU A N 1
ATOM 3168 C CA . GLU A 1 393 ? -13.085 15.160 31.885 1.00 92.31 393 GLU A CA 1
ATOM 3169 C C . GLU A 1 393 ? -13.085 14.183 30.706 1.00 92.31 393 GLU A C 1
ATOM 3171 O O . GLU A 1 393 ? -14.151 13.731 30.274 1.00 92.31 393 GLU A O 1
ATOM 3176 N N . LEU A 1 394 ? -11.898 13.787 30.236 1.00 93.00 394 LEU A N 1
ATOM 3177 C CA . LEU A 1 394 ? -11.767 12.830 29.145 1.00 93.00 394 LEU A CA 1
ATOM 3178 C C . LEU A 1 394 ? -12.265 11.441 29.557 1.00 93.00 394 LEU A C 1
ATOM 3180 O O . LEU A 1 394 ? -12.968 10.778 28.793 1.00 93.00 394 LEU A O 1
ATOM 3184 N N . ARG A 1 395 ? -11.953 11.003 30.782 1.00 92.44 395 ARG A N 1
ATOM 3185 C CA . ARG A 1 395 ? -12.426 9.716 31.315 1.00 92.44 395 ARG A CA 1
ATOM 3186 C C . ARG A 1 395 ? -13.955 9.660 31.386 1.00 92.44 395 ARG A C 1
ATOM 3188 O O . ARG A 1 395 ? -14.555 8.654 30.998 1.00 92.44 395 ARG A O 1
ATOM 3195 N N . ASN A 1 396 ? -14.589 10.749 31.814 1.00 93.00 396 ASN A N 1
ATOM 3196 C CA . ASN A 1 396 ? -16.043 10.884 31.818 1.00 93.00 396 ASN A CA 1
ATOM 3197 C C . ASN A 1 396 ? -16.613 10.858 30.394 1.00 93.00 396 ASN A C 1
ATOM 3199 O O . ASN A 1 396 ? -17.569 10.126 30.137 1.00 93.00 396 ASN A O 1
ATOM 3203 N N . ALA A 1 397 ? -16.005 11.586 29.452 1.00 93.44 397 ALA A N 1
ATOM 3204 C CA . ALA A 1 397 ? -16.428 11.581 28.052 1.00 93.44 397 ALA A CA 1
ATOM 3205 C C . ALA A 1 397 ? -16.361 10.176 27.430 1.00 93.44 397 ALA A C 1
ATOM 3207 O O . ALA A 1 397 ? -17.328 9.733 26.811 1.00 93.44 397 ALA A O 1
ATOM 3208 N N . LEU A 1 398 ? -15.268 9.439 27.649 1.00 94.06 398 LEU A N 1
ATOM 3209 C CA . LEU A 1 398 ? -15.113 8.059 27.182 1.00 94.06 398 LEU A CA 1
ATOM 3210 C C . LEU A 1 398 ? -16.142 7.110 27.812 1.00 94.06 398 LEU A C 1
ATOM 3212 O O . LEU A 1 398 ? -16.689 6.249 27.123 1.00 94.06 398 LEU A O 1
ATOM 3216 N N . THR A 1 399 ? -16.436 7.281 29.103 1.00 91.56 399 THR A N 1
ATOM 3217 C CA . THR A 1 399 ? -17.448 6.479 29.810 1.00 91.56 399 THR A CA 1
ATOM 3218 C C . THR A 1 399 ? -18.824 6.673 29.184 1.00 91.56 399 THR A C 1
ATOM 3220 O O . THR A 1 399 ? -19.484 5.689 28.851 1.00 91.56 399 THR A O 1
ATOM 3223 N N . ILE A 1 400 ? -19.209 7.929 28.938 1.00 90.81 400 ILE A N 1
ATOM 3224 C CA . ILE A 1 400 ? -20.461 8.296 28.269 1.00 90.81 400 ILE A CA 1
ATOM 3225 C C . ILE A 1 400 ? -20.528 7.680 26.865 1.00 90.81 400 ILE A C 1
ATOM 3227 O O . ILE A 1 400 ? -21.475 6.957 26.558 1.00 90.81 400 ILE A O 1
ATOM 3231 N N . LEU A 1 401 ? -19.489 7.886 26.047 1.00 91.06 401 LEU A N 1
ATOM 3232 C CA . LEU A 1 401 ? -19.405 7.348 24.682 1.00 91.06 401 LEU A CA 1
ATOM 3233 C C . LEU A 1 401 ? -19.506 5.815 24.645 1.00 91.06 401 LEU A C 1
ATOM 3235 O O . LEU A 1 401 ? -20.034 5.255 23.690 1.00 91.06 401 LEU A O 1
ATOM 3239 N N . SER A 1 402 ? -19.006 5.127 25.675 1.00 87.38 402 SER A N 1
ATOM 3240 C CA . SER A 1 402 ? -19.038 3.662 25.764 1.00 87.38 402 SER A CA 1
ATOM 3241 C C . SER A 1 402 ? -20.384 3.074 26.213 1.00 87.38 402 SER A C 1
ATOM 3243 O O . SER A 1 402 ? -20.586 1.863 26.072 1.00 87.38 402 SER A O 1
ATOM 3245 N N . ALA A 1 403 ? -21.267 3.895 26.794 1.00 83.12 403 ALA A N 1
ATOM 3246 C CA . ALA A 1 403 ? -22.481 3.452 27.482 1.00 83.12 403 ALA A CA 1
ATOM 3247 C C . ALA A 1 403 ? -23.781 3.966 26.842 1.00 83.12 403 ALA A C 1
ATOM 3249 O O . ALA A 1 403 ? -24.805 3.290 26.932 1.00 83.12 403 ALA A O 1
ATOM 3250 N N . GLU A 1 404 ? -23.767 5.140 26.208 1.00 79.12 404 GLU A N 1
ATOM 3251 C CA . GLU A 1 404 ? -24.963 5.712 25.588 1.00 79.12 404 GLU A CA 1
ATOM 3252 C C . GLU A 1 404 ? -25.327 5.018 24.267 1.00 79.12 404 GLU A C 1
ATOM 3254 O O . GLU A 1 404 ? -24.519 4.913 23.346 1.00 79.12 404 GLU A O 1
ATOM 3259 N N . ALA A 1 405 ? -26.591 4.602 24.146 1.00 69.75 405 ALA A N 1
ATOM 3260 C CA . ALA A 1 405 ? -27.121 3.939 22.951 1.00 69.75 405 ALA A CA 1
ATOM 3261 C C . ALA A 1 405 ? -27.327 4.878 21.742 1.00 69.75 405 ALA A C 1
ATOM 3263 O O . ALA A 1 405 ? -27.652 4.407 20.655 1.00 69.75 405 ALA A O 1
ATOM 3264 N N . SER A 1 406 ? -27.185 6.195 21.930 1.00 71.62 406 SER A N 1
ATOM 3265 C CA . SER A 1 406 ? -27.305 7.223 20.884 1.00 71.62 406 SER A CA 1
ATOM 3266 C C . SER A 1 406 ? -26.141 7.202 19.890 1.00 71.62 406 SER A C 1
ATOM 3268 O O . SER A 1 406 ? -26.315 7.624 18.749 1.00 71.62 406 SER A O 1
ATOM 3270 N N . TYR A 1 407 ? -24.973 6.708 20.306 1.00 78.75 407 TYR A N 1
ATOM 3271 C CA . TYR A 1 407 ? -23.784 6.630 19.467 1.00 78.75 407 TYR A CA 1
ATOM 3272 C C . TYR A 1 407 ? -23.714 5.313 18.696 1.00 78.75 407 TYR A C 1
ATOM 3274 O O . TYR A 1 407 ? -24.242 4.278 19.107 1.00 78.75 407 TYR A O 1
ATOM 3282 N N . SER A 1 408 ? -23.003 5.329 17.567 1.00 84.00 408 SER A N 1
ATOM 3283 C CA . SER A 1 408 ? -22.772 4.107 16.799 1.00 84.00 408 SER A CA 1
ATOM 3284 C C . SER A 1 408 ? -22.010 3.052 17.618 1.00 84.00 408 SER A C 1
ATOM 3286 O O . SER A 1 408 ? -21.141 3.366 18.435 1.00 84.00 408 SER A O 1
ATOM 3288 N N . ASN A 1 409 ? -22.265 1.770 17.332 1.00 85.38 409 ASN A N 1
ATOM 3289 C CA . ASN A 1 409 ? -21.546 0.656 17.966 1.00 85.38 409 ASN A CA 1
ATOM 3290 C C . ASN A 1 409 ? -20.017 0.799 17.852 1.00 85.38 409 ASN A C 1
ATOM 3292 O O . ASN A 1 409 ? -19.292 0.392 18.754 1.00 85.38 409 ASN A O 1
ATOM 3296 N N . LEU A 1 410 ? -19.516 1.387 16.760 1.00 87.38 410 LEU A N 1
ATOM 3297 C CA . LEU A 1 410 ? -18.084 1.620 16.555 1.00 87.38 410 LEU A CA 1
ATOM 3298 C C . LEU A 1 410 ? -17.508 2.614 17.568 1.00 87.38 410 LEU A C 1
ATOM 3300 O O . LEU A 1 410 ? -16.452 2.340 18.139 1.00 87.38 410 LEU A O 1
ATOM 3304 N N . ILE A 1 411 ? -18.204 3.730 17.814 1.00 89.69 411 ILE A N 1
ATOM 3305 C CA . ILE A 1 411 ? -17.820 4.722 18.829 1.00 89.69 411 ILE A CA 1
ATOM 3306 C C . ILE A 1 411 ? -17.762 4.052 20.199 1.00 89.69 411 ILE A C 1
ATOM 3308 O O . ILE A 1 411 ? -16.738 4.131 20.877 1.00 89.69 411 ILE A O 1
ATOM 3312 N N . ALA A 1 412 ? -18.819 3.323 20.563 1.00 88.88 412 ALA A N 1
ATOM 3313 C CA . ALA A 1 412 ? -18.906 2.670 21.862 1.00 88.88 412 ALA A CA 1
ATOM 3314 C C . ALA A 1 412 ? -17.783 1.641 22.080 1.00 88.88 412 ALA A C 1
ATOM 3316 O O . ALA A 1 412 ? -17.153 1.622 23.140 1.00 88.88 412 ALA A O 1
ATOM 3317 N N . ILE A 1 413 ? -17.479 0.821 21.064 1.00 87.75 413 ILE A N 1
ATOM 3318 C CA . ILE A 1 413 ? -16.390 -0.169 21.108 1.00 87.75 413 ILE A CA 1
ATOM 3319 C C . ILE A 1 413 ? -15.026 0.517 21.256 1.00 87.75 413 ILE A C 1
ATOM 3321 O O . ILE A 1 413 ? -14.229 0.124 22.108 1.00 87.75 413 ILE A O 1
ATOM 3325 N N . ARG A 1 414 ? -14.734 1.542 20.446 1.00 90.69 414 ARG A N 1
ATOM 3326 C CA . ARG A 1 414 ? -13.426 2.217 20.477 1.00 90.69 414 ARG A CA 1
ATOM 3327 C C . ARG A 1 414 ? -13.224 3.013 21.768 1.00 90.69 414 ARG A C 1
ATOM 3329 O O . ARG A 1 414 ? -12.146 2.938 22.349 1.00 90.69 414 ARG A O 1
ATOM 3336 N N . ALA A 1 415 ? -14.261 3.683 22.274 1.00 92.06 415 ALA A N 1
ATOM 3337 C CA . ALA A 1 415 ? -14.218 4.354 23.574 1.00 92.06 415 ALA A CA 1
ATOM 3338 C C . ALA A 1 415 ? -13.978 3.362 24.722 1.00 92.06 415 ALA A C 1
ATOM 3340 O O . ALA A 1 415 ? -13.145 3.607 25.595 1.00 92.06 415 ALA A O 1
ATOM 3341 N N . ALA A 1 416 ? -14.636 2.200 24.678 1.00 88.25 416 ALA A N 1
ATOM 3342 C CA . ALA A 1 416 ? -14.391 1.117 25.621 1.00 88.25 416 ALA A CA 1
ATOM 3343 C C . ALA A 1 416 ? -12.947 0.590 25.554 1.00 88.25 416 ALA A C 1
ATOM 3345 O O . ALA A 1 416 ? -12.350 0.322 26.598 1.00 88.25 416 ALA A O 1
ATOM 3346 N N . PHE A 1 417 ? -12.348 0.466 24.365 1.00 88.50 417 PHE A N 1
ATOM 3347 C CA . PHE A 1 417 ? -10.927 0.129 24.253 1.00 88.50 417 PHE A CA 1
ATOM 3348 C C . PHE A 1 417 ? -10.029 1.201 24.872 1.00 88.50 417 PHE A C 1
ATOM 3350 O O . PHE A 1 417 ? -9.143 0.847 25.642 1.00 88.50 417 PHE A O 1
ATOM 3357 N N . CYS A 1 418 ? -10.279 2.490 24.622 1.00 91.50 418 CYS A N 1
ATOM 3358 C CA . CYS A 1 418 ? -9.518 3.570 25.257 1.00 91.50 418 CYS A CA 1
ATOM 3359 C C . CYS A 1 418 ? -9.571 3.488 26.790 1.00 91.50 418 CYS A C 1
ATOM 3361 O O . CYS A 1 418 ? -8.523 3.557 27.424 1.00 91.50 418 CYS A O 1
ATOM 3363 N N . LEU A 1 419 ? -10.750 3.267 27.388 1.00 89.94 419 LEU A N 1
ATOM 3364 C CA . LEU A 1 419 ? -10.889 3.087 28.843 1.00 89.94 419 LEU A CA 1
ATOM 3365 C C . LEU A 1 419 ? -10.054 1.911 29.358 1.00 89.94 419 LEU A C 1
ATOM 3367 O O . LEU A 1 419 ? -9.270 2.073 30.289 1.00 89.94 419 LEU A O 1
ATOM 3371 N N . ASN A 1 420 ? -10.149 0.755 28.697 1.00 86.50 420 ASN A N 1
ATOM 3372 C CA . ASN A 1 420 ? -9.314 -0.401 29.029 1.00 86.50 420 ASN A CA 1
ATOM 3373 C C . ASN A 1 420 ? -7.821 -0.069 28.934 1.00 86.50 420 ASN A C 1
ATOM 3375 O O . ASN A 1 420 ? -7.027 -0.493 29.771 1.00 86.50 420 ASN A O 1
ATOM 3379 N N . PHE A 1 421 ? -7.431 0.695 27.915 1.00 88.06 421 PHE A N 1
ATOM 3380 C CA . PHE A 1 421 ? -6.038 1.054 27.697 1.00 88.06 421 PHE A CA 1
ATOM 3381 C C . PHE A 1 421 ? -5.499 2.048 28.721 1.00 88.06 421 PHE A C 1
ATOM 3383 O O . PHE A 1 421 ? -4.292 2.080 28.947 1.00 88.06 421 PHE A O 1
ATOM 3390 N N . ILE A 1 422 ? -6.378 2.811 29.366 1.00 89.00 422 ILE A N 1
ATOM 3391 C CA . ILE A 1 422 ? -6.047 3.686 30.492 1.00 89.00 422 ILE A CA 1
ATOM 3392 C C . ILE A 1 422 ? -5.903 2.872 31.783 1.00 89.00 422 ILE A C 1
ATOM 3394 O O . ILE A 1 422 ? -4.962 3.098 32.540 1.00 89.00 422 ILE A O 1
ATOM 3398 N N . GLU A 1 423 ? -6.818 1.934 32.034 1.00 84.25 423 GLU A N 1
ATOM 3399 C CA . GLU A 1 423 ? -6.905 1.190 33.299 1.00 84.25 423 GLU A CA 1
ATOM 3400 C C . GLU A 1 423 ? -5.818 0.124 33.471 1.00 84.25 423 GLU A C 1
ATOM 3402 O O . GLU A 1 423 ? -5.327 -0.082 34.582 1.00 84.25 423 GLU A O 1
ATOM 3407 N N . TYR A 1 424 ? -5.433 -0.555 32.389 1.00 79.19 424 TYR A N 1
ATOM 3408 C CA . TYR A 1 424 ? -4.508 -1.685 32.443 1.00 79.19 424 TYR A CA 1
ATOM 3409 C C . TYR A 1 424 ? -3.148 -1.347 31.817 1.00 79.19 424 TYR A C 1
ATOM 3411 O O . TYR A 1 424 ? -3.047 -0.597 30.843 1.00 79.19 424 TYR A O 1
ATOM 3419 N N . SER A 1 425 ? -2.086 -1.936 32.368 1.00 71.25 425 SER A N 1
ATOM 3420 C CA . SER A 1 425 ? -0.743 -1.959 31.779 1.00 71.25 425 SER A CA 1
ATOM 3421 C C . SER A 1 425 ? -0.409 -3.355 31.249 1.00 71.25 425 SER A C 1
ATOM 3423 O O . SER A 1 425 ? -0.967 -4.345 31.727 1.00 71.25 425 SER A O 1
ATOM 3425 N N . ASN A 1 426 ? 0.494 -3.450 30.266 1.00 67.88 426 ASN A N 1
ATOM 3426 C CA . ASN A 1 426 ? 0.882 -4.709 29.610 1.00 67.88 426 ASN A CA 1
ATOM 3427 C C . ASN A 1 426 ? -0.322 -5.465 29.037 1.00 67.88 426 ASN A C 1
ATOM 3429 O O . ASN A 1 426 ? -0.570 -6.636 29.340 1.00 67.88 426 ASN A O 1
ATOM 3433 N N . ILE A 1 427 ? -1.117 -4.762 28.240 1.00 69.44 427 ILE A N 1
ATOM 3434 C CA . ILE A 1 427 ? -2.423 -5.249 27.803 1.00 69.44 427 ILE A CA 1
ATOM 3435 C C . ILE A 1 427 ? -2.242 -6.454 26.893 1.00 69.44 427 ILE A C 1
ATOM 3437 O O . ILE A 1 427 ? -1.625 -6.373 25.835 1.00 69.44 427 ILE A O 1
ATOM 3441 N N . THR A 1 428 ? -2.816 -7.581 27.305 1.00 65.12 428 THR A N 1
ATOM 3442 C CA . THR A 1 428 ? -2.846 -8.801 26.501 1.00 65.12 428 THR A CA 1
ATOM 3443 C C . THR A 1 428 ? -4.222 -8.991 25.881 1.00 65.12 428 THR A C 1
ATOM 3445 O O . THR A 1 428 ? -5.219 -8.417 26.323 1.00 65.12 428 THR A O 1
ATOM 3448 N N . HIS A 1 429 ? -4.301 -9.866 24.882 1.00 62.69 429 HIS A N 1
ATOM 3449 C CA . HIS A 1 429 ? -5.571 -10.303 24.308 1.00 62.69 429 HIS A CA 1
ATOM 3450 C C . HIS A 1 429 ? -6.566 -10.768 25.383 1.00 62.69 429 HIS A C 1
ATOM 3452 O O . HIS A 1 429 ? -7.731 -10.382 25.369 1.00 62.69 429 HIS A O 1
ATOM 3458 N N . ASN A 1 430 ? -6.082 -11.537 26.361 1.00 64.25 430 ASN A N 1
ATOM 3459 C CA . ASN A 1 430 ? -6.910 -12.068 27.438 1.00 64.25 430 ASN A CA 1
ATOM 3460 C C . ASN A 1 430 ? -7.482 -10.967 28.334 1.00 64.25 430 ASN A C 1
ATOM 3462 O O . ASN A 1 430 ? -8.592 -11.137 28.825 1.00 64.25 430 ASN A O 1
ATOM 3466 N N . THR A 1 431 ? -6.761 -9.854 28.509 1.00 66.75 431 THR A N 1
ATOM 3467 C CA . THR A 1 431 ? -7.218 -8.676 29.263 1.00 66.75 431 THR A CA 1
ATOM 3468 C C . THR A 1 431 ? -8.434 -8.031 28.598 1.00 66.75 431 THR A C 1
ATOM 3470 O O . THR A 1 431 ? -9.415 -7.709 29.258 1.00 66.75 431 THR A O 1
ATOM 3473 N N . ILE A 1 432 ? -8.398 -7.889 27.270 1.00 67.25 432 ILE A N 1
ATOM 3474 C CA . ILE A 1 432 ? -9.513 -7.328 26.500 1.00 67.25 432 ILE A CA 1
ATOM 3475 C C . ILE A 1 432 ? -10.693 -8.309 26.514 1.00 67.25 432 ILE A C 1
ATOM 3477 O O . ILE A 1 432 ? -11.812 -7.936 26.866 1.00 67.25 432 ILE A O 1
ATOM 3481 N N . SER A 1 433 ? -10.448 -9.585 26.197 1.00 65.06 433 SER A N 1
ATOM 3482 C CA . SER A 1 433 ? -11.505 -10.599 26.141 1.00 65.06 433 SER A CA 1
ATOM 3483 C C . SER A 1 433 ? -12.159 -10.859 27.506 1.00 65.06 433 SER A C 1
ATOM 3485 O O . SER A 1 433 ? -13.347 -11.177 27.546 1.00 65.06 433 SER A O 1
ATOM 3487 N N . SER A 1 434 ? -11.442 -10.735 28.631 1.00 67.31 434 SER A N 1
ATOM 3488 C CA . SER A 1 434 ? -12.037 -10.864 29.970 1.00 67.31 434 SER A CA 1
ATOM 3489 C C . SER A 1 434 ? -12.944 -9.684 30.307 1.00 67.31 434 SER A C 1
ATOM 3491 O O . SER A 1 434 ? -14.061 -9.907 30.769 1.00 67.31 434 SER A O 1
ATOM 3493 N N . TRP A 1 435 ? -12.530 -8.451 30.007 1.00 70.00 435 TRP A N 1
ATOM 3494 C CA . TRP A 1 435 ? -13.324 -7.255 30.290 1.00 70.00 435 TRP A CA 1
ATOM 3495 C C . TRP A 1 435 ? -14.714 -7.311 29.645 1.00 70.00 435 TRP A C 1
ATOM 3497 O O . TRP A 1 435 ? -15.727 -7.080 30.304 1.00 70.00 435 TRP A O 1
ATOM 3507 N N . TYR A 1 436 ? -14.790 -7.726 28.377 1.00 68.75 436 TYR A N 1
ATOM 3508 C CA . TYR A 1 436 ? -16.072 -7.863 27.679 1.00 68.75 436 TYR A CA 1
ATOM 3509 C C . TYR A 1 436 ? -16.899 -9.072 28.133 1.00 68.75 436 TYR A C 1
ATOM 3511 O O . TYR A 1 436 ? -18.124 -9.009 28.069 1.00 68.75 436 TYR A O 1
ATOM 3519 N N . LYS A 1 437 ? -16.276 -10.153 28.628 1.00 64.75 437 LYS A N 1
ATOM 3520 C CA . LYS A 1 437 ? -17.003 -11.305 29.203 1.00 64.75 437 LYS A CA 1
ATOM 3521 C C . LYS A 1 437 ? -17.775 -10.942 30.473 1.00 64.75 437 LYS A C 1
ATOM 3523 O O . LYS A 1 437 ? -18.737 -11.629 30.799 1.00 64.75 437 LYS A O 1
ATOM 3528 N N . HIS A 1 438 ? -17.358 -9.893 31.180 1.00 59.88 438 HIS A N 1
ATOM 3529 C CA . HIS A 1 438 ? -18.019 -9.418 32.394 1.00 59.88 438 HIS A CA 1
ATOM 3530 C C . HIS A 1 438 ? -19.143 -8.395 32.130 1.00 59.88 438 HIS A C 1
ATOM 3532 O O . HIS A 1 438 ? -19.880 -8.074 33.059 1.00 59.88 438 HIS A O 1
ATOM 3538 N N . LYS A 1 439 ? -19.334 -7.925 30.883 1.00 64.25 439 LYS A N 1
ATOM 3539 C CA . LYS A 1 439 ? -20.536 -7.171 30.480 1.00 64.25 439 LYS A CA 1
ATOM 3540 C C . LYS A 1 439 ? -21.680 -8.155 30.205 1.00 64.25 439 LYS A C 1
ATOM 3542 O O . LYS A 1 439 ? -21.552 -9.026 29.350 1.00 64.25 439 LYS A O 1
ATOM 3547 N N . SER A 1 440 ? -22.790 -8.024 30.928 1.00 44.56 440 SER A N 1
ATOM 3548 C CA . SER A 1 440 ? -23.815 -9.069 31.077 1.00 44.56 440 SER A CA 1
ATOM 3549 C C . SER A 1 440 ? -24.688 -9.380 29.849 1.00 44.56 440 SER A C 1
ATOM 3551 O O . SER A 1 440 ? -25.453 -10.330 29.928 1.00 44.56 440 SER A O 1
ATOM 3553 N N . ASP A 1 441 ? -24.545 -8.692 28.708 1.00 60.09 441 ASP A N 1
ATOM 3554 C CA . ASP A 1 441 ? -25.448 -8.847 27.547 1.00 60.09 441 ASP A CA 1
ATOM 3555 C C . ASP A 1 441 ? -24.733 -8.719 26.182 1.00 60.09 441 ASP A C 1
ATOM 3557 O O . ASP A 1 441 ? -25.175 -8.008 25.277 1.00 60.09 441 ASP A O 1
ATOM 3561 N N . LEU A 1 442 ? -23.579 -9.373 26.003 1.00 73.38 442 LEU A N 1
ATOM 3562 C CA . LEU A 1 442 ? -22.854 -9.306 24.728 1.00 73.38 442 LEU A CA 1
ATOM 3563 C C . LEU A 1 442 ? -23.486 -10.235 23.669 1.00 73.38 442 LEU A C 1
ATOM 3565 O O . LEU A 1 442 ? -23.294 -11.453 23.700 1.00 73.38 442 LEU A O 1
ATOM 3569 N N . THR A 1 443 ? -24.213 -9.671 22.698 1.00 81.12 443 THR A N 1
ATOM 3570 C CA . THR A 1 443 ? -24.755 -10.441 21.561 1.00 81.12 443 THR A CA 1
ATOM 3571 C C . THR A 1 443 ? -23.634 -11.027 20.690 1.00 81.12 443 THR A C 1
ATOM 3573 O O . THR A 1 443 ? -22.512 -10.513 20.655 1.00 81.12 443 THR A O 1
ATOM 3576 N N . ALA A 1 444 ? -23.925 -12.101 19.942 1.00 80.38 444 ALA A N 1
ATOM 3577 C CA . ALA A 1 444 ? -22.942 -12.729 19.051 1.00 80.38 444 ALA A CA 1
ATOM 3578 C C . ALA A 1 444 ? -22.417 -11.759 17.973 1.00 80.38 444 ALA A C 1
ATOM 3580 O O . ALA A 1 444 ? -21.223 -11.763 17.672 1.00 80.38 444 ALA A O 1
ATOM 3581 N N . GLU A 1 445 ? -23.284 -10.888 17.449 1.00 82.75 445 GLU A N 1
ATOM 3582 C CA . GLU A 1 445 ? -22.926 -9.844 16.484 1.00 82.75 445 GLU A CA 1
ATOM 3583 C C . GLU A 1 445 ? -22.032 -8.764 17.112 1.00 82.75 445 GLU A C 1
ATOM 3585 O O . GLU A 1 445 ? -21.022 -8.372 16.527 1.00 82.75 445 GLU A O 1
ATOM 3590 N N . MET A 1 446 ? -22.349 -8.310 18.330 1.00 81.75 446 MET A N 1
ATOM 3591 C CA . MET A 1 446 ? -21.525 -7.320 19.026 1.00 81.75 446 MET A CA 1
ATOM 3592 C C . MET A 1 446 ? -20.140 -7.884 19.349 1.00 81.75 446 MET A C 1
ATOM 3594 O O . MET A 1 446 ? -19.132 -7.207 19.147 1.00 81.75 446 MET A O 1
ATOM 3598 N N . LYS A 1 447 ? -20.068 -9.155 19.770 1.00 82.12 447 LYS A N 1
ATOM 3599 C CA . LYS A 1 447 ? -18.790 -9.844 19.975 1.00 82.12 447 LYS A CA 1
ATOM 3600 C C . LYS A 1 447 ? -17.971 -9.914 18.686 1.00 82.12 447 LYS A C 1
ATOM 3602 O O . LYS A 1 447 ? -16.776 -9.639 18.721 1.00 82.12 447 LYS A O 1
ATOM 3607 N N . TYR A 1 448 ? -18.605 -10.227 17.557 1.00 84.06 448 TYR A N 1
ATOM 3608 C CA . TYR A 1 448 ? -17.950 -10.221 16.249 1.00 84.06 448 TYR A CA 1
ATOM 3609 C C . TYR A 1 448 ? -17.380 -8.836 15.898 1.00 84.06 448 TYR A C 1
ATOM 3611 O O . TYR A 1 448 ? -16.205 -8.736 15.548 1.00 84.06 448 TYR A O 1
ATOM 3619 N N . LYS A 1 449 ? -18.158 -7.759 16.078 1.00 84.75 449 LYS A N 1
ATOM 3620 C CA . LYS A 1 449 ? -17.698 -6.380 15.829 1.00 84.75 449 LYS A CA 1
ATOM 3621 C C . LYS A 1 449 ? -16.530 -5.980 16.733 1.00 84.75 449 LYS A C 1
ATOM 3623 O O . LYS A 1 449 ? -15.580 -5.368 16.252 1.00 84.75 449 LYS A O 1
ATOM 3628 N N . ILE A 1 450 ? -16.569 -6.345 18.017 1.00 82.88 450 ILE A N 1
ATOM 3629 C CA . ILE A 1 450 ? -15.469 -6.099 18.964 1.00 82.88 450 ILE A CA 1
ATOM 3630 C C . ILE A 1 450 ? -14.201 -6.813 18.507 1.00 82.88 450 ILE A C 1
ATOM 3632 O O . ILE A 1 450 ? -13.149 -6.182 18.420 1.00 82.88 450 ILE A O 1
ATOM 3636 N N . LEU A 1 451 ? -14.313 -8.104 18.179 1.00 80.62 451 LEU A N 1
ATOM 3637 C CA . LEU A 1 451 ? -13.189 -8.891 17.691 1.00 80.62 451 LEU A CA 1
ATOM 3638 C C . LEU A 1 451 ? -12.615 -8.255 16.418 1.00 80.62 451 LEU A C 1
ATOM 3640 O O . LEU A 1 451 ? -11.428 -7.953 16.381 1.00 80.62 451 LEU A O 1
ATOM 3644 N N . LEU A 1 452 ? -13.439 -7.918 15.420 1.00 82.69 452 LEU A N 1
ATOM 3645 C CA . LEU A 1 452 ? -12.962 -7.216 14.225 1.00 82.69 452 LEU A CA 1
ATOM 3646 C C . LEU A 1 452 ? -12.223 -5.915 14.555 1.00 82.69 452 LEU A C 1
ATOM 3648 O O . LEU A 1 452 ? -11.116 -5.709 14.065 1.00 82.69 452 LEU A O 1
ATOM 3652 N N . GLN A 1 453 ? -12.790 -5.040 15.390 1.00 84.94 453 GLN A N 1
ATOM 3653 C CA . GLN A 1 453 ? -12.151 -3.765 15.730 1.00 84.94 453 GLN A CA 1
ATOM 3654 C C . GLN A 1 453 ? -10.843 -3.948 16.508 1.00 84.94 453 GLN A C 1
ATOM 3656 O O . GLN A 1 453 ? -9.931 -3.140 16.358 1.00 84.94 453 GLN A O 1
ATOM 3661 N N . GLN A 1 454 ? -10.700 -5.025 17.280 1.00 81.12 454 GLN A N 1
ATOM 3662 C CA . GLN A 1 454 ? -9.458 -5.341 17.983 1.00 81.12 454 GLN A CA 1
ATOM 3663 C C . GLN A 1 454 ? -8.274 -5.557 17.022 1.00 81.12 454 GLN A C 1
ATOM 3665 O O . GLN A 1 454 ? -7.134 -5.278 17.399 1.00 81.12 454 GLN A O 1
ATOM 3670 N N . THR A 1 455 ? -8.514 -5.970 15.767 1.00 79.44 455 THR A N 1
ATOM 3671 C CA . THR A 1 455 ? -7.441 -6.081 14.754 1.00 79.44 455 THR A CA 1
ATOM 3672 C C . THR A 1 455 ? -6.739 -4.759 14.468 1.00 79.44 455 THR A C 1
ATOM 3674 O O . THR A 1 455 ? -5.547 -4.763 14.180 1.00 79.44 455 THR A O 1
ATOM 3677 N N . LEU A 1 456 ? -7.433 -3.628 14.614 1.00 81.69 456 LEU A N 1
ATOM 3678 C CA . LEU A 1 456 ? -6.871 -2.296 14.375 1.00 81.69 456 LEU A CA 1
ATOM 3679 C C . LEU A 1 456 ? -5.842 -1.875 15.433 1.00 81.69 456 LEU A C 1
ATOM 3681 O O . LEU A 1 456 ? -5.082 -0.933 15.217 1.00 81.69 456 LEU A O 1
ATOM 3685 N N . TYR A 1 457 ? -5.819 -2.580 16.565 1.00 79.31 457 TYR A N 1
ATOM 3686 C CA . TYR A 1 457 ? -4.897 -2.370 17.680 1.00 79.31 457 TYR A CA 1
ATOM 3687 C C . TYR A 1 457 ? -3.875 -3.510 17.802 1.00 79.31 457 TYR A C 1
ATOM 3689 O O . TYR A 1 457 ? -3.112 -3.569 18.770 1.00 79.31 457 TYR A O 1
ATOM 3697 N N . ASN A 1 458 ? -3.863 -4.443 16.851 1.00 67.56 458 ASN A N 1
ATOM 3698 C CA . ASN A 1 458 ? -3.029 -5.632 16.873 1.00 67.56 458 ASN A CA 1
ATOM 3699 C C . ASN A 1 458 ? -1.706 -5.359 16.136 1.00 67.56 458 ASN A C 1
ATOM 3701 O O . ASN A 1 458 ? -1.700 -4.933 14.983 1.00 67.56 458 ASN A O 1
ATOM 3705 N N . THR A 1 459 ? -0.571 -5.608 16.788 1.00 55.59 459 THR A N 1
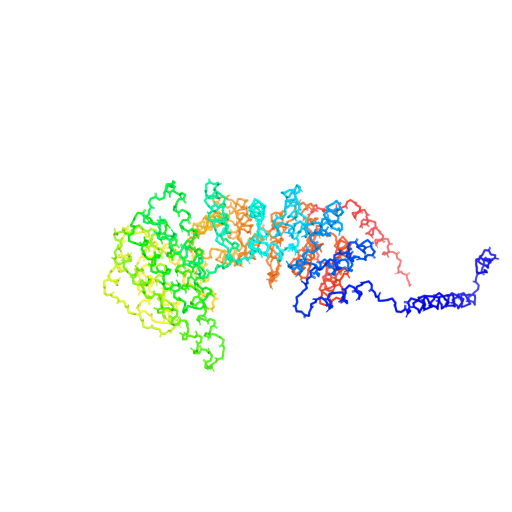ATOM 3706 C CA . THR A 1 459 ? 0.741 -5.572 16.135 1.00 55.59 459 THR A CA 1
ATOM 3707 C C . THR A 1 459 ? 1.221 -6.969 15.764 1.00 55.59 459 THR A C 1
ATOM 3709 O O . THR A 1 459 ? 0.967 -7.961 16.452 1.00 55.59 459 THR A O 1
ATOM 3712 N N . LYS A 1 460 ? 1.960 -7.040 14.647 1.00 49.41 460 LYS A N 1
ATOM 3713 C CA . LYS A 1 460 ? 2.306 -8.260 13.895 1.00 49.41 460 LYS A CA 1
ATOM 3714 C C . LYS A 1 460 ? 2.975 -9.392 14.692 1.00 49.41 460 LYS A C 1
ATOM 3716 O O . LYS A 1 460 ? 3.122 -10.473 14.132 1.00 49.41 460 LYS A O 1
ATOM 3721 N N . ILE A 1 461 ? 3.424 -9.180 15.933 1.00 47.38 461 ILE A N 1
ATOM 3722 C CA . ILE A 1 461 ? 4.467 -10.031 16.527 1.00 47.38 461 ILE A CA 1
ATOM 3723 C C . ILE A 1 461 ? 4.079 -10.698 17.864 1.00 47.38 461 ILE A C 1
ATOM 3725 O O . ILE A 1 461 ? 4.725 -11.661 18.258 1.00 47.38 461 ILE A O 1
ATOM 3729 N N . GLY A 1 462 ? 2.977 -10.310 18.519 1.00 40.56 462 GLY A N 1
ATOM 3730 C CA . GLY A 1 462 ? 2.542 -10.958 19.778 1.00 40.56 462 GLY A CA 1
ATOM 3731 C C . GLY A 1 462 ? 1.107 -11.485 19.789 1.00 40.56 462 GLY A C 1
ATOM 3732 O O . GLY A 1 462 ? 0.804 -12.479 20.441 1.00 40.56 462 GLY A O 1
ATOM 3733 N N . PHE A 1 463 ? 0.217 -10.841 19.042 1.00 46.59 463 PHE A N 1
ATOM 3734 C CA . PHE A 1 463 ? -1.223 -11.086 19.122 1.00 46.59 463 PHE A CA 1
ATOM 3735 C C . PHE A 1 463 ? -1.750 -11.980 17.987 1.00 46.59 463 PHE A C 1
ATOM 3737 O O . PHE A 1 463 ? -2.794 -12.605 18.145 1.00 46.59 463 PHE A O 1
ATOM 3744 N N . GLY A 1 464 ? -1.040 -12.058 16.853 1.00 50.31 464 GLY A N 1
ATOM 3745 C CA . GLY A 1 464 ? -1.563 -12.585 15.587 1.00 50.31 464 GLY A CA 1
ATOM 3746 C C . GLY A 1 464 ? -2.181 -13.983 15.669 1.00 50.31 464 GLY A C 1
ATOM 3747 O O . GLY A 1 464 ? -3.348 -14.142 15.344 1.00 50.31 464 GLY A O 1
ATOM 3748 N N . LEU A 1 465 ? -1.439 -14.988 16.140 1.00 50.44 465 LEU A N 1
ATOM 3749 C CA . LEU A 1 465 ? -1.884 -16.386 16.046 1.00 50.44 465 LEU A CA 1
ATOM 3750 C C . LEU A 1 465 ? -3.007 -16.760 17.026 1.00 50.44 465 LEU A C 1
ATOM 3752 O O . LEU A 1 465 ? -3.843 -17.587 16.685 1.00 50.44 465 LEU A O 1
ATOM 3756 N N . MET A 1 466 ? -3.034 -16.197 18.239 1.00 50.25 466 MET A N 1
ATOM 3757 C CA . MET A 1 466 ? -4.090 -16.510 19.218 1.00 50.25 466 MET A CA 1
ATOM 3758 C C . MET A 1 466 ? -5.388 -15.750 18.934 1.00 50.25 466 MET A C 1
ATOM 3760 O O . MET A 1 466 ? -6.467 -16.303 19.123 1.00 50.25 466 MET A O 1
ATOM 3764 N N . PHE A 1 467 ? -5.284 -14.511 18.452 1.00 59.22 467 PHE A N 1
ATOM 3765 C CA . PHE A 1 467 ? -6.439 -13.681 18.124 1.00 59.22 467 PHE A CA 1
ATOM 3766 C C . PHE A 1 467 ? -7.154 -14.154 16.849 1.00 59.22 467 PHE A C 1
ATOM 3768 O O . PHE A 1 467 ? -8.381 -14.248 16.845 1.00 59.22 467 PHE A O 1
ATOM 3775 N N . ASP A 1 468 ? -6.402 -14.512 15.794 1.00 65.38 468 ASP A N 1
ATOM 3776 C CA . ASP A 1 468 ? -6.996 -15.039 14.557 1.00 65.38 468 ASP A CA 1
ATOM 3777 C C . ASP A 1 468 ? -7.883 -16.258 14.882 1.00 65.38 468 ASP A C 1
ATOM 3779 O O . ASP A 1 468 ? -8.975 -16.403 14.340 1.00 65.38 468 ASP A O 1
ATOM 3783 N N . ASN A 1 469 ? -7.473 -17.078 15.857 1.00 68.50 469 ASN A N 1
ATOM 3784 C CA . ASN A 1 469 ? -8.240 -18.235 16.311 1.00 68.50 469 ASN A CA 1
ATOM 3785 C C . ASN A 1 469 ? -9.557 -17.856 16.991 1.00 68.50 469 ASN A C 1
ATOM 3787 O O . ASN A 1 469 ? -10.554 -18.504 16.708 1.00 68.50 469 ASN A O 1
ATOM 3791 N N . GLU A 1 470 ? -9.600 -16.825 17.845 1.00 72.44 470 GLU A N 1
ATOM 3792 C CA . GLU A 1 470 ? -10.852 -16.451 18.522 1.00 72.44 470 GLU A CA 1
ATOM 3793 C C . GLU A 1 470 ? -11.884 -15.888 17.531 1.00 72.44 470 GLU A C 1
ATOM 3795 O O . GLU A 1 470 ? -13.065 -16.220 17.638 1.00 72.44 470 GLU A O 1
ATOM 3800 N N . VAL A 1 471 ? -11.456 -15.094 16.539 1.00 75.81 471 VAL A N 1
ATOM 3801 C CA . VAL A 1 471 ? -12.344 -14.616 15.460 1.00 75.81 471 VAL A CA 1
ATOM 3802 C C . VAL A 1 471 ? -12.916 -15.794 14.677 1.00 75.81 471 VAL A C 1
ATOM 3804 O O . VAL A 1 471 ? -14.127 -15.865 14.468 1.00 75.81 471 VAL A O 1
ATOM 3807 N N . ILE A 1 472 ? -12.050 -16.727 14.274 1.00 74.44 472 ILE A N 1
ATOM 3808 C CA . ILE A 1 472 ? -12.422 -17.918 13.506 1.00 74.44 472 ILE A CA 1
ATOM 3809 C C . ILE A 1 472 ? -13.387 -18.793 14.309 1.00 74.44 472 ILE A C 1
ATOM 3811 O O . ILE A 1 472 ? -14.469 -19.124 13.830 1.00 74.44 472 ILE A O 1
ATOM 3815 N N . ASP A 1 473 ? -13.038 -19.121 15.552 1.00 78.44 473 ASP A N 1
ATOM 3816 C CA . ASP A 1 473 ? -13.854 -19.963 16.423 1.00 78.44 473 ASP A CA 1
ATOM 3817 C C . ASP A 1 473 ? -15.212 -19.310 16.712 1.00 78.44 473 ASP A C 1
ATOM 3819 O O . ASP A 1 473 ? -16.228 -20.001 16.771 1.00 78.44 473 ASP A O 1
ATOM 3823 N N . HIS A 1 474 ? -15.263 -17.979 16.853 1.00 81.19 474 HIS A N 1
ATOM 3824 C CA . HIS A 1 474 ? -16.512 -17.242 17.047 1.00 81.19 474 HIS A CA 1
ATOM 3825 C C . HIS A 1 474 ? -17.395 -17.257 15.796 1.00 81.19 474 HIS A C 1
ATOM 3827 O O . HIS A 1 474 ? -18.586 -17.542 15.909 1.00 81.19 474 HIS A O 1
ATOM 3833 N N . LEU A 1 475 ? -16.821 -17.015 14.614 1.00 78.75 475 LEU A N 1
ATOM 3834 C CA . LEU A 1 475 ? -17.536 -17.111 13.337 1.00 78.75 475 LEU A CA 1
ATOM 3835 C C . LEU A 1 475 ? -18.087 -18.524 13.102 1.00 78.75 475 LEU A C 1
ATOM 3837 O O . LEU A 1 475 ? -19.227 -18.667 12.672 1.00 78.75 475 LEU A O 1
ATOM 3841 N N . HIS A 1 476 ? -17.330 -19.570 13.446 1.00 73.50 476 HIS A N 1
ATOM 3842 C CA . HIS A 1 476 ? -17.796 -20.956 13.315 1.00 73.50 476 HIS A CA 1
ATOM 3843 C C . HIS A 1 476 ? -18.838 -21.347 14.358 1.00 73.50 476 HIS A C 1
ATOM 3845 O O . HIS A 1 476 ? -19.779 -22.077 14.051 1.00 73.50 476 HIS A O 1
ATOM 3851 N N . LYS A 1 477 ? -18.681 -20.888 15.604 1.00 74.00 477 LYS A N 1
ATOM 3852 C CA . LYS A 1 477 ? -19.617 -21.210 16.686 1.00 74.00 477 LYS A CA 1
ATOM 3853 C C . LYS A 1 477 ? -21.016 -20.644 16.422 1.00 74.00 477 LYS A C 1
ATOM 3855 O O . LYS A 1 477 ? -21.988 -21.200 16.930 1.00 74.00 477 LYS A O 1
ATOM 3860 N N . TYR A 1 478 ? -21.126 -19.563 15.650 1.00 64.50 478 TYR A N 1
ATOM 3861 C CA . TYR A 1 478 ? -22.370 -18.819 15.479 1.00 64.50 478 TYR A CA 1
ATOM 3862 C C . TYR A 1 478 ? -22.775 -18.644 14.005 1.00 64.50 478 TYR A C 1
ATOM 3864 O O . TYR A 1 478 ? -22.542 -17.597 13.418 1.00 64.50 478 TYR A O 1
ATOM 3872 N N . SER A 1 479 ? -23.538 -19.619 13.488 1.00 63.75 479 SER A N 1
ATOM 3873 C CA . SER A 1 479 ? -24.381 -19.579 12.267 1.00 63.75 479 SER A CA 1
ATOM 3874 C C . SER A 1 479 ? -23.704 -19.244 10.922 1.00 63.75 479 SER A C 1
ATOM 3876 O O . SER A 1 479 ? -22.725 -18.510 10.841 1.00 63.75 479 SER A O 1
ATOM 3878 N N . SER A 1 480 ? -24.301 -19.711 9.820 1.00 70.00 480 SER A N 1
ATOM 3879 C CA . SER A 1 480 ? -23.974 -19.259 8.455 1.00 70.00 480 SER A CA 1
ATOM 3880 C C . SER A 1 480 ? -24.095 -17.739 8.282 1.00 70.00 480 SER A C 1
ATOM 3882 O O . SER A 1 480 ? -23.418 -17.156 7.439 1.00 70.00 480 SER A O 1
ATOM 3884 N N . ASP A 1 481 ? -24.929 -17.084 9.091 1.00 77.75 481 ASP A N 1
ATOM 3885 C CA . ASP A 1 481 ? -25.301 -15.681 8.917 1.00 77.75 481 ASP A CA 1
ATOM 3886 C C . ASP A 1 481 ? -24.169 -14.718 9.292 1.00 77.75 481 ASP A C 1
ATOM 3888 O O . ASP A 1 481 ? -23.944 -13.734 8.584 1.00 77.75 481 ASP A O 1
ATOM 3892 N N . LEU A 1 482 ? -23.390 -15.013 10.342 1.00 83.19 482 LEU A N 1
ATOM 3893 C CA . LEU A 1 482 ? -22.201 -14.212 10.663 1.00 83.19 482 LEU A CA 1
ATOM 3894 C C . LEU A 1 482 ? -21.085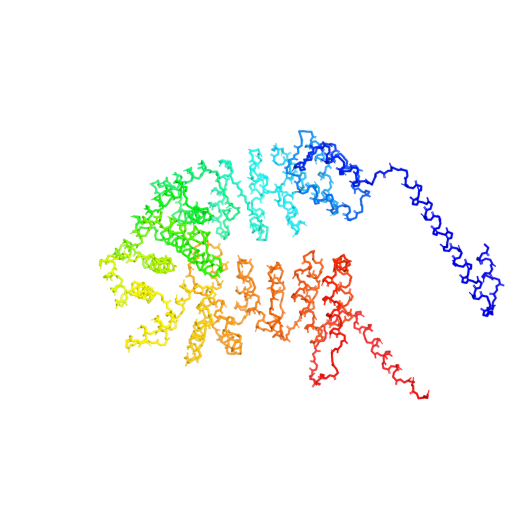 -14.416 9.637 1.00 83.19 482 LEU A C 1
ATOM 3896 O O . LEU A 1 482 ? -20.406 -13.452 9.288 1.00 83.19 482 LEU A O 1
ATOM 3900 N N . MET A 1 483 ? -20.921 -15.632 9.104 1.00 84.94 483 MET A N 1
ATOM 3901 C CA . MET A 1 483 ? -19.976 -15.873 8.008 1.00 84.94 483 MET A CA 1
ATOM 3902 C C . MET A 1 483 ? -20.383 -15.079 6.759 1.00 84.94 483 MET A C 1
ATOM 3904 O O . MET A 1 483 ? -19.557 -14.384 6.177 1.00 84.94 483 MET A O 1
ATOM 3908 N N . ASN A 1 484 ? -21.668 -15.094 6.393 1.00 84.31 484 ASN A N 1
ATOM 3909 C CA . ASN A 1 484 ? -22.203 -14.286 5.293 1.00 84.31 484 ASN A CA 1
ATOM 3910 C C . ASN A 1 484 ? -22.015 -12.780 5.531 1.00 84.31 484 ASN A C 1
ATOM 3912 O O . ASN A 1 484 ? -21.702 -12.043 4.595 1.00 84.31 484 ASN A O 1
ATOM 3916 N N . THR A 1 485 ? -22.165 -12.322 6.777 1.00 87.56 485 THR A N 1
ATOM 3917 C CA . THR A 1 485 ? -21.892 -10.930 7.165 1.00 87.56 485 THR A CA 1
ATOM 3918 C C . THR A 1 485 ? -20.421 -10.586 6.936 1.00 87.56 485 THR A C 1
ATOM 3920 O O . THR A 1 485 ? -20.129 -9.618 6.241 1.00 87.56 485 THR A O 1
ATOM 3923 N N . PHE A 1 486 ? -19.501 -11.442 7.392 1.00 89.50 486 PHE A N 1
ATOM 3924 C CA . PHE A 1 486 ? -18.067 -11.272 7.155 1.00 89.50 486 PHE A CA 1
ATOM 3925 C C . PHE A 1 486 ? -17.703 -11.241 5.668 1.00 89.50 486 PHE A C 1
ATOM 3927 O O . PHE A 1 486 ? -16.915 -10.392 5.259 1.00 89.50 486 PHE A O 1
ATOM 3934 N N . ILE A 1 487 ? -18.279 -12.123 4.845 1.00 89.81 487 ILE A N 1
ATOM 3935 C CA . ILE A 1 487 ? -18.032 -12.120 3.396 1.00 89.81 487 ILE A CA 1
ATOM 3936 C C . ILE A 1 487 ? -18.520 -10.819 2.749 1.00 89.81 487 ILE A C 1
ATOM 3938 O O . ILE A 1 487 ? -17.823 -10.269 1.896 1.00 89.81 487 ILE A O 1
ATOM 3942 N N . ASN A 1 488 ? -19.680 -10.300 3.160 1.00 89.94 488 ASN A N 1
ATOM 3943 C CA . ASN A 1 488 ? -20.181 -9.018 2.661 1.00 89.94 488 ASN A CA 1
ATOM 3944 C C . ASN A 1 488 ? -19.283 -7.847 3.093 1.00 89.94 488 ASN A C 1
ATOM 3946 O O . ASN A 1 488 ? -18.986 -6.977 2.275 1.00 89.94 488 ASN A O 1
ATOM 3950 N N . ASP A 1 489 ? -18.811 -7.839 4.341 1.00 89.06 489 ASP A N 1
ATOM 3951 C CA . ASP A 1 489 ? -17.892 -6.813 4.845 1.00 89.06 489 ASP A CA 1
ATOM 3952 C C . ASP A 1 489 ? -16.543 -6.859 4.111 1.00 89.06 489 ASP A C 1
ATOM 3954 O O . ASP A 1 489 ? -16.039 -5.823 3.675 1.00 89.06 489 ASP A O 1
ATOM 3958 N N . LEU A 1 490 ? -16.001 -8.060 3.878 1.00 90.38 490 LEU A N 1
ATOM 3959 C CA . LEU A 1 490 ? -14.796 -8.278 3.076 1.00 90.38 490 LEU A CA 1
ATOM 3960 C C . LEU A 1 490 ? -14.988 -7.814 1.624 1.00 90.38 490 LEU A C 1
ATOM 3962 O O . LEU A 1 490 ? -14.106 -7.161 1.073 1.00 90.38 490 LEU A O 1
ATOM 3966 N N . PHE A 1 491 ? -16.132 -8.107 1.002 1.00 89.56 491 PHE A N 1
ATOM 3967 C CA . PHE A 1 491 ? -16.435 -7.645 -0.355 1.00 89.56 491 PHE A CA 1
ATOM 3968 C C . PHE A 1 491 ? -16.478 -6.112 -0.436 1.00 89.56 491 PHE A C 1
ATOM 3970 O O . PHE A 1 491 ? -15.873 -5.516 -1.328 1.00 89.56 491 PHE A O 1
ATOM 3977 N N . ASN A 1 492 ? -17.148 -5.462 0.519 1.00 87.06 492 ASN A N 1
ATOM 3978 C CA . ASN A 1 492 ? -17.200 -4.003 0.588 1.00 87.06 492 ASN A CA 1
ATOM 3979 C C . ASN A 1 492 ? -15.808 -3.400 0.802 1.00 87.06 492 ASN A C 1
ATOM 3981 O O . ASN A 1 492 ? -15.471 -2.428 0.130 1.00 87.06 492 ASN A O 1
ATOM 3985 N N . TYR A 1 493 ? -14.996 -4.013 1.670 1.00 86.00 493 TYR A N 1
ATOM 3986 C CA . TYR A 1 493 ? -13.603 -3.632 1.887 1.00 86.00 493 TYR A CA 1
ATOM 3987 C C . TYR A 1 493 ? -12.778 -3.700 0.593 1.00 86.00 493 TYR A C 1
ATOM 3989 O O . TYR A 1 493 ? -12.091 -2.736 0.268 1.00 86.00 493 TYR A O 1
ATOM 3997 N N . LEU A 1 494 ? -12.874 -4.793 -0.174 1.00 84.88 494 LEU A N 1
ATOM 3998 C CA . LEU A 1 494 ? -12.156 -4.950 -1.448 1.00 84.88 494 LEU A CA 1
ATOM 3999 C C . LEU A 1 494 ? -12.552 -3.880 -2.473 1.00 84.88 494 LEU A C 1
ATOM 4001 O O . LEU A 1 494 ? -11.709 -3.348 -3.197 1.00 84.88 494 LEU A O 1
ATOM 4005 N N . ARG A 1 495 ? -13.840 -3.533 -2.515 1.00 81.19 495 ARG A N 1
ATOM 4006 C CA . ARG A 1 495 ? -14.357 -2.518 -3.433 1.00 81.19 495 ARG A CA 1
ATOM 4007 C C . ARG A 1 495 ? -13.904 -1.113 -3.048 1.00 81.19 495 ARG A C 1
ATOM 4009 O O . ARG A 1 495 ? -13.613 -0.295 -3.922 1.00 81.19 495 ARG A O 1
ATOM 4016 N N . SER A 1 496 ? -13.846 -0.810 -1.752 1.00 73.75 496 SER A N 1
ATOM 4017 C CA . SER A 1 496 ? -13.335 0.477 -1.291 1.00 73.75 496 SER A CA 1
ATOM 4018 C C . SER A 1 496 ? -11.826 0.590 -1.495 1.00 73.75 496 SER A C 1
ATOM 4020 O O . SER A 1 496 ? -11.378 1.659 -1.900 1.00 73.75 496 SER A O 1
ATOM 4022 N N . THR A 1 497 ? -11.034 -0.465 -1.259 1.00 65.69 497 THR A N 1
ATOM 4023 C CA . THR A 1 497 ? -9.574 -0.424 -1.484 1.00 65.69 497 THR A CA 1
ATOM 4024 C C . THR A 1 497 ? -9.216 -0.303 -2.961 1.00 65.69 497 THR A C 1
ATOM 4026 O O . THR A 1 497 ? -8.215 0.329 -3.289 1.00 65.69 497 THR A O 1
ATOM 4029 N N . ALA A 1 498 ? -10.016 -0.885 -3.859 1.00 52.28 498 ALA A N 1
ATOM 4030 C CA . ALA A 1 498 ? -9.807 -0.773 -5.300 1.00 52.28 498 ALA A CA 1
ATOM 4031 C C . ALA A 1 498 ? -9.988 0.668 -5.816 1.00 52.28 498 ALA A C 1
ATOM 4033 O O . ALA A 1 498 ? -9.349 1.052 -6.797 1.00 52.28 498 ALA A O 1
ATOM 4034 N N . ASN A 1 499 ? -10.801 1.488 -5.148 1.00 49.09 499 ASN A N 1
ATOM 4035 C CA . ASN A 1 499 ? -10.959 2.908 -5.451 1.00 49.09 499 ASN A CA 1
ATOM 4036 C C . ASN A 1 499 ? -9.879 3.708 -4.707 1.00 49.09 499 ASN A C 1
ATOM 4038 O O . ASN A 1 499 ? -10.156 4.295 -3.665 1.00 49.09 499 ASN A O 1
ATOM 4042 N N . CYS A 1 500 ? -8.645 3.689 -5.225 1.00 47.56 500 CYS A N 1
ATOM 4043 C CA . CYS A 1 500 ? -7.435 4.284 -4.635 1.00 47.56 500 CYS A CA 1
ATOM 4044 C C . CYS A 1 500 ? -7.481 5.813 -4.437 1.00 47.56 500 CYS A C 1
ATOM 4046 O O . CYS A 1 500 ? -6.641 6.524 -4.974 1.00 47.56 500 CYS A O 1
ATOM 4048 N N . ASN A 1 501 ? -8.404 6.327 -3.631 1.00 45.84 501 ASN A N 1
ATOM 4049 C CA . ASN A 1 501 ? -8.322 7.663 -3.060 1.00 45.84 501 ASN A CA 1
ATOM 4050 C C . ASN A 1 501 ? -7.610 7.563 -1.705 1.00 45.84 501 ASN A C 1
ATOM 4052 O O . ASN A 1 501 ? -7.851 6.640 -0.930 1.00 45.84 501 ASN A O 1
ATOM 4056 N N . TYR A 1 502 ? -6.751 8.534 -1.393 1.00 46.66 502 TYR A N 1
ATOM 4057 C CA . TYR A 1 502 ? -5.894 8.597 -0.195 1.00 46.66 502 TYR A CA 1
ATOM 4058 C C . TYR A 1 502 ? -6.664 8.623 1.145 1.00 46.66 502 TYR A C 1
ATOM 4060 O O . TYR A 1 502 ? -6.081 8.647 2.225 1.00 46.66 502 TYR A O 1
ATOM 4068 N N . LEU A 1 503 ? -7.989 8.562 1.091 1.00 49.50 503 LEU A N 1
ATOM 4069 C CA . LEU A 1 503 ? -8.937 8.635 2.195 1.00 49.50 503 LEU A CA 1
ATOM 4070 C C . LEU A 1 503 ? -9.231 7.284 2.857 1.00 49.50 503 LEU A C 1
ATOM 4072 O O . LEU A 1 503 ? -10.337 7.085 3.358 1.00 49.50 503 LEU A O 1
ATOM 4076 N N . TYR A 1 504 ? -8.295 6.331 2.845 1.00 56.66 504 TYR A N 1
ATOM 4077 C CA . TYR A 1 504 ? -8.631 5.011 3.363 1.00 56.66 504 TYR A CA 1
ATOM 4078 C C . TYR A 1 504 ? -8.758 5.015 4.888 1.00 56.66 504 TYR A C 1
ATOM 4080 O O . TYR A 1 504 ? -7.796 5.247 5.621 1.00 56.66 504 TYR A O 1
ATOM 4088 N N . GLU A 1 505 ? -9.971 4.729 5.351 1.00 60.91 505 GLU A N 1
ATOM 4089 C CA . GLU A 1 505 ? -10.259 4.426 6.742 1.00 60.91 505 GLU A CA 1
ATOM 4090 C C . GLU A 1 505 ? -9.461 3.185 7.170 1.00 60.91 505 GLU A C 1
ATOM 4092 O O . GLU A 1 505 ? -9.517 2.173 6.470 1.00 60.91 505 GLU A O 1
ATOM 4097 N N . PRO A 1 506 ? -8.722 3.211 8.297 1.00 67.75 506 PRO A N 1
ATOM 4098 C CA . PRO A 1 506 ? -8.141 2.025 8.889 1.00 67.75 506 PRO A CA 1
ATOM 4099 C C . PRO A 1 506 ? -9.249 0.996 9.067 1.00 67.75 506 PRO A C 1
ATOM 4101 O O . PRO A 1 506 ? -10.155 1.150 9.890 1.00 67.75 506 PRO A O 1
ATOM 4104 N N . ALA A 1 507 ? -9.179 -0.037 8.243 1.00 74.25 507 ALA A N 1
ATOM 4105 C CA . ALA A 1 507 ? -10.126 -1.125 8.236 1.00 74.25 507 ALA A CA 1
ATOM 4106 C C . ALA A 1 507 ? -9.495 -2.340 8.919 1.00 74.25 507 ALA A C 1
ATOM 4108 O O . ALA A 1 507 ? -8.271 -2.506 8.862 1.00 74.25 507 ALA A O 1
ATOM 4109 N N . PRO A 1 508 ? -10.313 -3.182 9.570 1.00 79.31 508 PRO A N 1
ATOM 4110 C CA . PRO A 1 508 ? -9.868 -4.477 10.050 1.00 79.31 508 PRO A CA 1
ATOM 4111 C C . PRO A 1 508 ? -9.116 -5.264 8.974 1.00 79.31 508 PRO A C 1
ATOM 4113 O O . PRO A 1 508 ? -9.378 -5.106 7.780 1.00 79.31 508 PRO A O 1
ATOM 4116 N N . ASP A 1 509 ? -8.202 -6.137 9.393 1.00 76.94 509 ASP A N 1
ATOM 4117 C CA . ASP A 1 509 ? -7.407 -6.965 8.479 1.00 76.94 509 ASP A CA 1
ATOM 4118 C C . ASP A 1 509 ? -8.246 -8.129 7.908 1.00 76.94 509 ASP A C 1
ATOM 4120 O O . ASP A 1 509 ? -8.068 -9.303 8.247 1.00 76.94 509 ASP A O 1
ATOM 4124 N N . TYR A 1 510 ? -9.230 -7.784 7.068 1.00 84.44 510 TYR A N 1
ATOM 4125 C CA . TYR A 1 510 ? -10.175 -8.727 6.472 1.00 84.44 510 TYR A CA 1
ATOM 4126 C C . TYR A 1 510 ? -9.469 -9.782 5.617 1.00 84.44 510 TYR A C 1
ATOM 4128 O O . TYR A 1 510 ? -9.893 -10.937 5.613 1.00 84.44 510 TYR A O 1
ATOM 4136 N N . ILE A 1 511 ? -8.378 -9.416 4.935 1.00 84.44 511 ILE A N 1
ATOM 4137 C CA . ILE A 1 511 ? -7.588 -10.327 4.097 1.00 84.44 511 ILE A CA 1
ATOM 4138 C C . ILE A 1 511 ? -6.928 -11.403 4.954 1.00 84.44 511 ILE A C 1
ATOM 4140 O O . ILE A 1 511 ? -7.078 -12.595 4.673 1.00 84.44 511 ILE A O 1
ATOM 4144 N N . LYS A 1 512 ? -6.250 -11.013 6.039 1.00 80.44 512 LYS A N 1
ATOM 4145 C CA . LYS A 1 512 ? -5.607 -11.969 6.942 1.00 80.44 512 LYS A CA 1
ATOM 4146 C C . LYS A 1 512 ? -6.620 -12.880 7.629 1.00 80.44 512 LYS A C 1
ATOM 4148 O O . LYS A 1 512 ? -6.380 -14.085 7.716 1.00 80.44 512 LYS A O 1
ATOM 4153 N N . ILE A 1 513 ? -7.761 -12.340 8.068 1.00 82.69 513 ILE A N 1
ATOM 4154 C CA . ILE A 1 513 ? -8.843 -13.151 8.645 1.00 82.69 513 ILE A CA 1
ATOM 4155 C C . ILE A 1 513 ? -9.375 -14.141 7.600 1.00 82.69 513 ILE A C 1
ATOM 4157 O O . ILE A 1 513 ? -9.499 -15.328 7.897 1.00 82.69 513 ILE A O 1
ATOM 4161 N N . ALA A 1 514 ? -9.633 -13.694 6.368 1.00 86.50 514 ALA A N 1
ATOM 4162 C CA . ALA A 1 514 ? -10.120 -14.555 5.292 1.00 86.50 514 ALA A CA 1
ATOM 4163 C C . ALA A 1 514 ? -9.134 -15.686 4.971 1.00 86.50 514 ALA A C 1
ATOM 4165 O O . ALA A 1 514 ? -9.545 -16.838 4.816 1.00 86.50 514 ALA A O 1
ATOM 4166 N N . LEU A 1 515 ? -7.829 -15.394 4.939 1.00 82.75 515 LEU A N 1
ATOM 4167 C CA . LEU A 1 515 ? -6.780 -16.404 4.772 1.00 82.75 515 LEU A CA 1
ATOM 4168 C C . LEU A 1 515 ? -6.759 -17.408 5.927 1.00 82.75 515 LEU A C 1
ATOM 4170 O O . LEU A 1 515 ? -6.588 -18.608 5.719 1.00 82.75 515 LEU A O 1
ATOM 4174 N N . ALA A 1 516 ? -6.943 -16.940 7.157 1.00 80.38 516 ALA A N 1
ATOM 4175 C CA . ALA A 1 516 ? -6.947 -17.814 8.319 1.00 80.38 516 ALA A CA 1
ATOM 4176 C C . ALA A 1 516 ? -8.190 -18.729 8.351 1.00 80.38 516 ALA A C 1
ATOM 4178 O O . ALA A 1 516 ? -8.059 -19.925 8.628 1.00 80.38 516 ALA A O 1
ATOM 4179 N N . ILE A 1 517 ? -9.373 -18.204 7.996 1.00 81.81 517 ILE A N 1
ATOM 4180 C CA . ILE A 1 517 ? -10.614 -18.986 7.853 1.00 81.81 517 ILE A CA 1
ATOM 4181 C C . ILE A 1 517 ? -10.448 -20.037 6.755 1.00 81.81 517 ILE A C 1
ATOM 4183 O O . ILE A 1 517 ? -10.674 -21.224 6.983 1.00 81.81 517 ILE A O 1
ATOM 4187 N N . SER A 1 518 ? -10.022 -19.621 5.566 1.00 80.38 518 SER A N 1
ATOM 4188 C CA . SER A 1 518 ? -9.906 -20.499 4.397 1.00 80.38 518 SER A CA 1
ATOM 4189 C C . SER A 1 518 ? -8.877 -21.617 4.579 1.00 80.38 518 SER A C 1
ATOM 4191 O O . SER A 1 518 ? -9.141 -22.743 4.163 1.00 80.38 518 SER A O 1
ATOM 4193 N N . ARG A 1 519 ? -7.756 -21.374 5.273 1.00 78.94 519 ARG A N 1
ATOM 4194 C CA . ARG A 1 519 ? -6.775 -22.425 5.614 1.00 78.94 519 ARG A CA 1
ATOM 4195 C C . ARG A 1 519 ? -7.338 -23.495 6.555 1.00 78.94 519 ARG A C 1
ATOM 4197 O O . ARG A 1 519 ? -6.887 -24.634 6.512 1.00 78.94 519 ARG A O 1
ATOM 4204 N N . ARG A 1 520 ? -8.315 -23.157 7.404 1.00 77.69 520 ARG A N 1
ATOM 4205 C CA . ARG A 1 520 ? -8.932 -24.104 8.353 1.00 77.69 520 ARG A CA 1
ATOM 4206 C C . ARG A 1 520 ? -10.191 -24.765 7.813 1.00 77.69 520 ARG A C 1
ATOM 4208 O O . ARG A 1 520 ? -10.419 -25.942 8.076 1.00 77.69 520 ARG A O 1
ATOM 4215 N N . LYS A 1 521 ? -11.022 -24.003 7.102 1.00 78.50 521 LYS A N 1
ATOM 4216 C CA . LYS A 1 521 ? -12.392 -24.357 6.708 1.00 78.50 521 LYS A CA 1
ATOM 4217 C C . LYS A 1 521 ? -12.703 -23.875 5.289 1.00 78.50 521 LYS A C 1
ATOM 4219 O O . LYS A 1 521 ? -13.673 -23.161 5.044 1.00 78.50 521 LYS A O 1
ATOM 4224 N N . LEU A 1 522 ? -11.876 -24.304 4.336 1.00 82.25 522 LEU A N 1
ATOM 4225 C CA . LEU A 1 522 ? -11.940 -23.890 2.931 1.00 82.25 522 LEU A CA 1
ATOM 4226 C C . LEU A 1 522 ? -13.329 -24.046 2.296 1.00 82.25 522 LEU A C 1
ATOM 4228 O O . LEU A 1 522 ? -13.787 -23.143 1.601 1.00 82.25 522 LEU A O 1
ATOM 4232 N N . ASN A 1 523 ? -13.997 -25.181 2.524 1.00 84.19 523 ASN A N 1
ATOM 4233 C CA . ASN A 1 523 ? -15.302 -25.454 1.917 1.00 84.19 523 ASN A CA 1
ATOM 4234 C C . ASN A 1 523 ? -16.383 -24.506 2.452 1.00 84.19 523 ASN A C 1
ATOM 4236 O O . ASN A 1 523 ? -17.090 -23.908 1.654 1.00 84.19 523 ASN A O 1
ATOM 4240 N N . GLU A 1 524 ? -16.439 -24.289 3.772 1.00 83.88 524 GLU A N 1
ATOM 4241 C CA . GLU A 1 524 ? -17.400 -23.361 4.391 1.00 83.88 524 GLU A CA 1
ATOM 4242 C C . GLU A 1 524 ? -17.204 -21.929 3.865 1.00 83.88 524 GLU A C 1
ATOM 4244 O O . GLU A 1 524 ? -18.173 -21.253 3.528 1.00 83.88 524 GLU A O 1
ATOM 4249 N N . PHE A 1 525 ? -15.950 -21.484 3.721 1.00 86.31 525 PHE A N 1
ATOM 4250 C CA . PHE A 1 525 ? -15.633 -20.176 3.144 1.00 86.31 525 PHE A CA 1
ATOM 4251 C C . PHE A 1 525 ? -16.067 -20.067 1.673 1.00 86.31 525 PHE A C 1
ATOM 4253 O O . PHE A 1 525 ? -16.734 -19.105 1.293 1.00 86.31 525 PHE A O 1
ATOM 4260 N N . ARG A 1 526 ? -15.728 -21.062 0.838 1.00 86.69 526 ARG A N 1
ATOM 4261 C CA . ARG A 1 526 ? -16.135 -21.098 -0.579 1.00 86.69 526 ARG A CA 1
ATOM 4262 C C . ARG A 1 526 ? -17.653 -21.096 -0.726 1.00 86.69 526 ARG A C 1
ATOM 4264 O O . ARG A 1 526 ? -18.176 -20.379 -1.575 1.00 86.69 526 ARG A O 1
ATOM 4271 N N . ASP A 1 527 ? -18.349 -21.885 0.084 1.00 87.12 527 ASP A N 1
ATOM 4272 C CA . ASP A 1 527 ? -19.803 -21.995 0.032 1.00 87.12 527 ASP A CA 1
ATOM 4273 C C . ASP A 1 527 ? -20.468 -20.686 0.464 1.00 87.12 527 ASP A C 1
ATOM 4275 O O . ASP A 1 527 ? -21.379 -20.230 -0.224 1.00 87.12 527 ASP A O 1
ATOM 4279 N N . ALA A 1 528 ? -19.955 -20.013 1.500 1.00 87.75 528 ALA A N 1
ATOM 4280 C CA . ALA A 1 528 ? -20.425 -18.685 1.900 1.00 87.75 528 ALA A CA 1
ATOM 4281 C C . ALA A 1 528 ? -20.212 -17.630 0.799 1.00 87.75 528 ALA A C 1
ATOM 4283 O O . ALA A 1 528 ? -21.097 -16.822 0.535 1.00 87.75 528 ALA A O 1
ATOM 4284 N N . VAL A 1 529 ? -19.078 -17.658 0.089 1.00 89.94 529 VAL A N 1
ATOM 4285 C CA . VAL A 1 529 ? -18.839 -16.761 -1.059 1.00 89.94 529 VAL A CA 1
ATOM 4286 C C . VAL A 1 529 ? -19.792 -17.058 -2.221 1.00 89.94 529 VAL A C 1
ATOM 4288 O O . VAL A 1 529 ? -20.317 -16.138 -2.847 1.00 89.94 529 VAL A O 1
ATOM 4291 N N . ARG A 1 530 ? -20.047 -18.339 -2.510 1.00 89.06 530 ARG A N 1
ATOM 4292 C CA . ARG A 1 530 ? -20.935 -18.773 -3.602 1.00 89.06 530 ARG A CA 1
ATOM 4293 C C . ARG A 1 530 ? -22.404 -18.472 -3.334 1.00 89.06 530 ARG A C 1
ATOM 4295 O O . ARG A 1 530 ? -23.108 -18.077 -4.256 1.00 89.06 530 ARG A O 1
ATOM 4302 N N . GLN A 1 531 ? -22.852 -18.694 -2.102 1.00 85.44 531 GLN A N 1
ATOM 4303 C CA . GLN A 1 531 ? -24.230 -18.464 -1.658 1.00 85.44 531 GLN A CA 1
ATOM 4304 C C . GLN A 1 531 ? -24.470 -17.006 -1.244 1.00 85.44 531 GLN A C 1
ATOM 4306 O O . GLN A 1 531 ? -25.617 -16.581 -1.113 1.00 85.44 531 GLN A O 1
ATOM 4311 N N . GLY A 1 532 ? -23.395 -16.244 -1.030 1.00 81.88 532 GLY A N 1
ATOM 4312 C CA . GLY A 1 532 ? -23.436 -14.840 -0.660 1.00 81.88 532 GLY A CA 1
ATOM 4313 C C . GLY A 1 532 ? -24.068 -13.957 -1.734 1.00 81.88 532 GLY A C 1
ATOM 4314 O O . GLY A 1 532 ? -24.190 -14.321 -2.903 1.00 81.88 532 GLY A O 1
ATOM 4315 N N . LYS A 1 533 ? -24.428 -12.734 -1.335 1.00 83.44 533 LYS A N 1
ATOM 4316 C CA . LYS A 1 533 ? -25.194 -11.773 -2.148 1.00 83.44 533 LYS A CA 1
ATOM 4317 C C . LYS A 1 533 ? -24.567 -11.452 -3.514 1.00 83.44 533 LYS A C 1
ATOM 4319 O O . LYS A 1 533 ? -25.288 -11.107 -4.447 1.00 83.44 533 LYS A O 1
ATOM 4324 N N . HIS A 1 534 ? -23.241 -11.519 -3.613 1.00 86.69 534 HIS A N 1
ATOM 4325 C CA . HIS A 1 534 ? -22.474 -11.087 -4.786 1.00 86.69 534 HIS A CA 1
ATOM 4326 C C . HIS A 1 534 ? -22.006 -12.248 -5.681 1.00 86.69 534 HIS A C 1
ATOM 4328 O O . HIS A 1 534 ? -21.753 -12.039 -6.866 1.00 86.69 534 HIS A O 1
ATOM 4334 N N . GLY A 1 535 ? -21.926 -13.467 -5.137 1.00 88.25 535 GLY A N 1
ATOM 4335 C CA . GLY A 1 535 ? -21.425 -14.652 -5.833 1.00 88.25 535 GLY A CA 1
ATOM 4336 C C . GLY A 1 535 ? -19.905 -14.674 -6.070 1.00 88.25 535 GLY A C 1
ATOM 4337 O O . GLY A 1 535 ? -19.200 -13.672 -5.950 1.00 88.25 535 GLY A O 1
ATOM 4338 N N . GLU A 1 536 ? -19.393 -15.851 -6.450 1.00 90.12 536 GLU A N 1
ATOM 4339 C CA . GLU A 1 536 ? -17.950 -16.118 -6.601 1.00 90.12 536 GLU A CA 1
ATOM 4340 C C . GLU A 1 536 ? -17.280 -15.268 -7.694 1.00 90.12 536 GLU A C 1
ATOM 4342 O O . GLU A 1 536 ? -16.167 -14.784 -7.500 1.00 90.12 536 GLU A O 1
ATOM 4347 N N . ILE A 1 537 ? -17.947 -15.063 -8.834 1.00 89.44 537 ILE A N 1
ATOM 4348 C CA . ILE A 1 537 ? -17.365 -14.351 -9.985 1.00 89.44 537 ILE A CA 1
ATOM 4349 C C . ILE A 1 537 ? -17.064 -12.893 -9.630 1.00 89.44 537 ILE A C 1
ATOM 4351 O O . ILE A 1 537 ? -15.955 -12.419 -9.874 1.00 89.44 537 ILE A O 1
ATOM 4355 N N . GLU A 1 538 ? -18.028 -12.187 -9.038 1.00 90.44 538 GLU A N 1
ATOM 4356 C CA . GLU A 1 538 ? -17.843 -10.777 -8.689 1.00 90.44 538 GLU A CA 1
ATOM 4357 C C . GLU A 1 538 ? -16.851 -10.623 -7.530 1.00 90.44 538 GLU A C 1
ATOM 4359 O O . GLU A 1 538 ? -16.008 -9.731 -7.556 1.00 90.44 538 GLU A O 1
ATOM 4364 N N . PHE A 1 539 ? -16.872 -11.539 -6.556 1.00 90.81 539 PHE A N 1
ATOM 4365 C CA . PHE A 1 539 ? -15.890 -11.553 -5.471 1.00 90.81 539 PHE A CA 1
ATOM 4366 C C . PHE A 1 539 ? -14.450 -11.701 -5.993 1.00 90.81 539 PHE A C 1
ATOM 4368 O O . PHE A 1 539 ? -13.559 -10.944 -5.603 1.00 90.81 539 PHE A O 1
ATOM 4375 N N . LYS A 1 540 ? -14.217 -12.631 -6.930 1.00 90.19 540 LYS A N 1
ATOM 4376 C CA . LYS A 1 540 ? -12.912 -12.810 -7.587 1.00 90.19 540 LYS A CA 1
ATOM 4377 C C . LYS A 1 540 ? -12.491 -11.573 -8.381 1.00 90.19 540 LYS A C 1
ATOM 4379 O O . LYS A 1 540 ? -11.328 -11.179 -8.316 1.00 90.19 540 LYS A O 1
ATOM 4384 N N . ARG A 1 541 ? -13.428 -10.929 -9.078 1.00 89.88 541 ARG A N 1
ATOM 4385 C CA . ARG A 1 541 ? -13.166 -9.691 -9.822 1.00 89.88 541 ARG A CA 1
ATOM 4386 C C . ARG A 1 541 ? -12.718 -8.552 -8.905 1.00 89.88 541 ARG A C 1
ATOM 4388 O O . ARG A 1 541 ? -11.792 -7.826 -9.257 1.00 89.88 541 ARG A O 1
ATOM 4395 N N . GLU A 1 542 ? -13.325 -8.407 -7.730 1.00 88.69 542 GLU A N 1
ATOM 4396 C CA . GLU A 1 542 ? -12.902 -7.400 -6.748 1.00 88.69 542 GLU A CA 1
ATOM 4397 C C . GLU A 1 542 ? -11.540 -7.731 -6.119 1.00 88.69 542 GLU A C 1
ATOM 4399 O O . GLU A 1 542 ? -10.717 -6.831 -5.959 1.00 88.69 542 GLU A O 1
ATOM 4404 N N . LEU A 1 543 ? -11.233 -9.010 -5.855 1.00 89.12 543 LEU A N 1
ATOM 4405 C CA . LEU A 1 543 ? -9.875 -9.427 -5.462 1.00 89.12 543 LEU A CA 1
ATOM 4406 C C . LEU A 1 543 ? -8.835 -9.040 -6.523 1.00 89.12 543 LEU A C 1
ATOM 4408 O O . LEU A 1 543 ? -7.785 -8.488 -6.189 1.00 89.12 543 LEU A O 1
ATOM 4412 N N . TYR A 1 544 ? -9.143 -9.302 -7.796 1.00 87.06 544 TYR A N 1
ATOM 4413 C CA . TYR A 1 544 ? -8.291 -8.930 -8.922 1.00 87.06 544 TYR A CA 1
ATOM 4414 C C . TYR A 1 544 ? -8.088 -7.412 -8.988 1.00 87.06 544 TYR A C 1
ATOM 4416 O O . TYR A 1 544 ? -6.950 -6.947 -8.959 1.00 87.06 544 TYR A O 1
ATOM 4424 N N . ARG A 1 545 ? -9.172 -6.624 -8.988 1.00 84.00 545 ARG A N 1
ATOM 4425 C CA . ARG A 1 545 ? -9.117 -5.150 -9.000 1.00 84.00 545 ARG A CA 1
ATOM 4426 C C . ARG A 1 545 ? -8.304 -4.597 -7.833 1.00 84.00 545 ARG A C 1
ATOM 4428 O O . ARG A 1 545 ? -7.441 -3.747 -8.041 1.00 84.00 545 ARG A O 1
ATOM 4435 N N . CYS A 1 546 ? -8.538 -5.108 -6.625 1.00 81.56 546 CYS A N 1
ATOM 4436 C CA . CYS A 1 546 ? -7.785 -4.718 -5.441 1.00 81.56 546 CYS A CA 1
ATOM 4437 C C . CYS A 1 546 ? -6.286 -5.015 -5.608 1.00 81.56 546 CYS A C 1
ATOM 4439 O O . CYS A 1 546 ? -5.466 -4.161 -5.284 1.00 81.56 546 CYS A O 1
ATOM 4441 N N . CYS A 1 547 ? -5.911 -6.174 -6.157 1.00 79.69 547 CYS A N 1
ATOM 4442 C CA . CYS A 1 547 ? -4.508 -6.528 -6.399 1.00 79.69 547 CYS A CA 1
ATOM 4443 C C . CYS A 1 547 ? -3.847 -5.661 -7.481 1.00 79.69 547 CYS A C 1
ATOM 4445 O O . CYS A 1 547 ? -2.701 -5.246 -7.323 1.00 79.69 547 CYS A O 1
ATOM 4447 N N . MET A 1 548 ? -4.568 -5.322 -8.552 1.00 75.56 548 MET A N 1
ATOM 4448 C CA . MET A 1 548 ? -4.046 -4.427 -9.593 1.00 75.56 548 MET A CA 1
ATOM 4449 C C . MET A 1 548 ? -3.804 -3.003 -9.065 1.00 75.56 548 MET A C 1
ATOM 4451 O O . MET A 1 548 ? -2.900 -2.310 -9.537 1.00 75.56 548 MET A O 1
ATOM 4455 N N . ASN A 1 549 ? -4.585 -2.577 -8.067 1.00 69.75 549 ASN A N 1
ATOM 4456 C CA . ASN A 1 549 ? -4.582 -1.204 -7.567 1.00 69.75 549 ASN A CA 1
ATOM 4457 C C . ASN A 1 549 ? -3.755 -1.003 -6.280 1.00 69.75 549 ASN A C 1
ATOM 4459 O O . ASN A 1 549 ? -3.267 0.108 -6.055 1.00 69.75 549 ASN A O 1
ATOM 4463 N N . ASN A 1 550 ? -3.546 -2.045 -5.464 1.00 64.69 550 ASN A N 1
ATOM 4464 C CA . ASN A 1 550 ? -2.841 -1.980 -4.178 1.00 64.69 550 ASN A CA 1
ATOM 4465 C C . ASN A 1 550 ? -1.674 -2.978 -4.105 1.00 64.69 550 ASN A C 1
ATOM 4467 O O . ASN A 1 550 ? -1.880 -4.174 -3.952 1.00 64.69 550 ASN A O 1
ATOM 4471 N N . GLN A 1 551 ? -0.437 -2.474 -4.120 1.00 58.66 551 GLN A N 1
ATOM 4472 C CA . GLN A 1 551 ? 0.773 -3.304 -4.192 1.00 58.66 551 GLN A CA 1
ATOM 4473 C C . GLN A 1 551 ? 1.269 -3.855 -2.844 1.00 58.66 551 GLN A C 1
ATOM 4475 O O . GLN A 1 551 ? 2.150 -4.713 -2.824 1.00 58.66 551 GLN A O 1
ATOM 4480 N N . ASN A 1 552 ? 0.737 -3.385 -1.711 1.00 57.53 552 ASN A N 1
ATOM 4481 C CA . ASN A 1 552 ? 1.306 -3.707 -0.396 1.00 57.53 552 ASN A CA 1
ATOM 4482 C C . ASN A 1 552 ? 0.948 -5.115 0.117 1.00 57.53 552 ASN A C 1
ATOM 4484 O O . ASN A 1 552 ? 1.601 -5.588 1.047 1.00 57.53 552 ASN A O 1
ATOM 4488 N N . ASP A 1 553 ? -0.053 -5.784 -0.473 1.00 66.44 553 ASP A N 1
ATOM 4489 C CA . ASP A 1 553 ? -0.533 -7.104 -0.021 1.00 66.44 553 ASP A CA 1
ATOM 4490 C C . ASP A 1 553 ? -0.852 -8.084 -1.172 1.00 66.44 553 ASP A C 1
ATOM 4492 O O . ASP A 1 553 ? -1.673 -8.996 -1.046 1.00 66.44 553 ASP A O 1
ATOM 4496 N N . ASN A 1 554 ? -0.176 -7.921 -2.319 1.00 75.75 554 ASN A N 1
ATOM 4497 C CA . ASN A 1 554 ? -0.390 -8.747 -3.518 1.00 75.75 554 ASN A CA 1
ATOM 4498 C C . ASN A 1 554 ? -0.285 -10.252 -3.238 1.00 75.75 554 ASN A C 1
ATOM 4500 O O . ASN A 1 554 ? -1.051 -11.038 -3.791 1.00 75.75 554 ASN A O 1
ATOM 4504 N N . LYS A 1 555 ? 0.626 -10.664 -2.347 1.00 77.38 555 LYS A N 1
ATOM 4505 C CA . LYS A 1 555 ? 0.810 -12.073 -1.972 1.00 77.38 555 LYS A CA 1
ATOM 4506 C C . LYS A 1 555 ? -0.459 -12.676 -1.366 1.00 77.38 555 LYS A C 1
ATOM 4508 O O . LYS A 1 555 ? -0.905 -13.729 -1.817 1.00 77.38 555 LYS A O 1
ATOM 4513 N N . SER A 1 556 ? -1.038 -12.011 -0.371 1.00 80.06 556 SER A N 1
ATOM 4514 C CA . SER A 1 556 ? -2.225 -12.492 0.340 1.00 80.06 556 SER A CA 1
ATOM 4515 C C . SER A 1 556 ? -3.459 -12.502 -0.565 1.00 80.06 556 SER A C 1
ATOM 4517 O O . SER A 1 556 ? -4.263 -13.431 -0.511 1.00 80.06 556 SER A O 1
ATOM 4519 N N . LEU A 1 557 ? -3.576 -11.505 -1.449 1.00 85.25 557 LEU A N 1
ATOM 4520 C CA . LEU A 1 557 ? -4.650 -11.419 -2.442 1.00 85.25 557 LEU A CA 1
ATOM 4521 C C . LEU A 1 557 ? -4.564 -12.538 -3.486 1.00 85.25 557 LEU A C 1
ATOM 4523 O O . LEU A 1 557 ? -5.577 -13.170 -3.789 1.00 85.25 557 LEU A O 1
ATOM 4527 N N . VAL A 1 558 ? -3.364 -12.823 -4.004 1.00 82.94 558 VAL A N 1
ATOM 4528 C CA . VAL A 1 558 ? -3.128 -13.965 -4.903 1.00 82.94 558 VAL A CA 1
ATOM 4529 C C . VAL A 1 558 ? -3.466 -15.277 -4.203 1.00 82.94 558 VAL A C 1
ATOM 4531 O O . VAL A 1 558 ? -4.119 -16.135 -4.795 1.00 82.94 558 VAL A O 1
ATOM 4534 N N . GLU A 1 559 ? -3.062 -15.429 -2.940 1.00 81.56 559 GLU A N 1
ATOM 4535 C CA . GLU A 1 559 ? -3.343 -16.629 -2.156 1.00 81.56 559 GLU A CA 1
ATOM 4536 C C . GLU A 1 559 ? -4.856 -16.859 -1.986 1.00 81.56 559 GLU A C 1
ATOM 4538 O O . GLU A 1 559 ? -5.340 -17.954 -2.271 1.00 81.56 559 GLU A O 1
ATOM 4543 N N . LEU A 1 560 ? -5.618 -15.820 -1.618 1.00 85.94 560 LEU A N 1
ATOM 4544 C CA . LEU A 1 560 ? -7.083 -15.879 -1.541 1.00 85.94 560 LEU A CA 1
ATOM 4545 C C . LEU A 1 560 ? -7.735 -16.191 -2.890 1.00 85.94 560 LEU A C 1
ATOM 4547 O O . LEU A 1 560 ? -8.697 -16.955 -2.948 1.00 85.94 560 LEU A O 1
ATOM 4551 N N . TYR A 1 561 ? -7.231 -15.618 -3.984 1.00 88.00 561 TYR A N 1
ATOM 4552 C CA . TYR A 1 561 ? -7.775 -15.885 -5.315 1.00 88.00 561 TYR A CA 1
ATOM 4553 C C . TYR A 1 561 ? -7.537 -17.348 -5.725 1.00 88.00 561 TYR A C 1
ATOM 4555 O O . TYR A 1 561 ? -8.442 -18.017 -6.237 1.00 88.00 561 TYR A O 1
ATOM 4563 N N . ALA A 1 562 ? -6.336 -17.877 -5.465 1.00 81.19 562 ALA A N 1
ATOM 4564 C CA . ALA A 1 562 ? -5.965 -19.257 -5.783 1.00 81.19 562 ALA A CA 1
ATOM 4565 C C . ALA A 1 562 ? -6.842 -20.288 -5.049 1.00 81.19 562 ALA A C 1
ATOM 4567 O O . ALA A 1 562 ? -7.122 -21.365 -5.583 1.00 81.19 562 ALA A O 1
ATOM 4568 N N . MET A 1 563 ? -7.376 -19.927 -3.878 1.00 81.75 563 MET A N 1
ATOM 4569 C CA . MET A 1 563 ? -8.286 -20.768 -3.104 1.00 81.75 563 MET A CA 1
ATOM 4570 C C . MET A 1 563 ? -9.609 -21.069 -3.795 1.00 81.75 563 MET A C 1
ATOM 4572 O O . MET A 1 563 ? -10.335 -21.887 -3.258 1.00 81.75 563 MET A O 1
ATOM 4576 N N . PHE A 1 564 ? -9.963 -20.511 -4.953 1.00 81.56 564 PHE A N 1
ATOM 4577 C CA . PHE A 1 564 ? -11.165 -20.925 -5.703 1.00 81.56 564 PHE A CA 1
ATOM 4578 C C . PHE A 1 564 ? -10.903 -22.048 -6.715 1.00 81.56 564 PHE A C 1
ATOM 4580 O O . PHE A 1 564 ? -11.802 -22.469 -7.437 1.00 81.56 564 PHE A O 1
ATOM 4587 N N . ALA A 1 565 ? -9.680 -22.579 -6.733 1.00 73.56 565 ALA A N 1
ATOM 4588 C CA . ALA A 1 565 ? -9.273 -23.742 -7.512 1.00 73.56 565 ALA A CA 1
ATOM 4589 C C . ALA A 1 565 ? -9.410 -23.631 -9.045 1.00 73.56 565 ALA A C 1
ATOM 4591 O O . ALA A 1 565 ? -9.331 -24.646 -9.743 1.00 73.56 565 ALA A O 1
ATOM 4592 N N . VAL A 1 566 ? -9.600 -22.422 -9.577 1.00 77.38 566 VAL A N 1
ATOM 4593 C CA . VAL A 1 566 ? -9.714 -22.157 -11.016 1.00 77.38 566 VAL A CA 1
ATOM 4594 C C . VAL A 1 566 ? -8.625 -21.187 -11.435 1.00 77.38 566 VAL A C 1
ATOM 4596 O O . VAL A 1 566 ? -8.591 -20.051 -10.959 1.00 77.38 566 VAL A O 1
ATOM 4599 N N . PHE A 1 567 ? -7.778 -21.637 -12.354 1.00 77.75 567 PHE A N 1
ATOM 4600 C CA . PHE A 1 567 ? -6.718 -20.828 -12.932 1.00 77.75 567 PHE A CA 1
ATOM 4601 C C . PHE A 1 567 ? -7.283 -19.976 -14.083 1.00 77.75 567 PHE A C 1
ATOM 4603 O O . PHE A 1 567 ? -7.881 -20.513 -15.015 1.00 77.75 567 PHE A O 1
ATOM 4610 N N . THR A 1 568 ? -7.159 -18.651 -13.983 1.00 84.19 568 THR A N 1
ATOM 4611 C CA . THR A 1 568 ? -7.764 -17.658 -14.893 1.00 84.19 568 THR A CA 1
ATOM 4612 C C . THR A 1 568 ? -6.712 -16.680 -15.418 1.00 84.19 568 THR A C 1
ATOM 4614 O O . THR A 1 568 ? -5.654 -16.517 -14.809 1.00 84.19 568 THR A O 1
ATOM 4617 N N . MET A 1 569 ? -7.027 -15.957 -16.498 1.00 83.44 569 MET A N 1
ATOM 4618 C CA . MET A 1 569 ? -6.189 -14.845 -16.976 1.00 83.44 569 MET A CA 1
ATOM 4619 C C . MET A 1 569 ? -5.996 -13.746 -15.923 1.00 83.44 569 MET A C 1
ATOM 4621 O O . MET A 1 569 ? -4.918 -13.163 -15.833 1.00 83.44 569 MET A O 1
ATOM 4625 N N . GLU A 1 570 ? -7.006 -13.495 -15.086 1.00 86.56 570 GLU A N 1
ATOM 4626 C CA . GLU A 1 570 ? -6.897 -12.574 -13.947 1.00 86.56 570 GLU A CA 1
ATOM 4627 C C . GLU A 1 570 ? -5.802 -13.028 -12.972 1.00 86.56 570 GLU A C 1
ATOM 4629 O O . GLU A 1 570 ? -4.951 -12.224 -12.596 1.00 86.56 570 GLU A O 1
ATOM 4634 N N . LEU A 1 571 ? -5.757 -14.322 -12.623 1.00 85.00 571 LEU A N 1
ATOM 4635 C CA . LEU A 1 571 ? -4.718 -14.868 -11.747 1.00 85.00 571 LEU A CA 1
ATOM 4636 C C . LEU A 1 571 ? -3.325 -14.746 -12.378 1.00 85.00 571 LEU A C 1
ATOM 4638 O O . LEU A 1 571 ? -2.388 -14.353 -11.690 1.00 85.00 571 LEU A O 1
ATOM 4642 N N . VAL A 1 572 ? -3.186 -15.005 -13.684 1.00 80.88 572 VAL A N 1
ATOM 4643 C CA . VAL A 1 572 ? -1.921 -14.771 -14.409 1.00 80.88 572 VAL A CA 1
ATOM 4644 C C . VAL A 1 572 ? -1.505 -13.299 -14.329 1.00 80.88 572 VAL A C 1
ATOM 4646 O O . VAL A 1 572 ? -0.340 -13.000 -14.065 1.00 80.88 572 VAL A O 1
ATOM 4649 N N . GLY A 1 573 ? -2.454 -12.375 -14.494 1.00 78.56 573 GLY A N 1
ATOM 4650 C CA . GLY A 1 573 ? -2.227 -10.940 -14.323 1.00 78.56 573 GLY A CA 1
ATOM 4651 C C . GLY A 1 573 ? -1.749 -10.572 -12.915 1.00 78.56 573 GLY A C 1
ATOM 4652 O O . GLY A 1 573 ? -0.803 -9.802 -12.780 1.00 78.56 573 GLY A O 1
ATOM 4653 N N . MET A 1 574 ? -2.337 -11.162 -11.869 1.00 80.81 574 MET A N 1
ATOM 4654 C CA . MET A 1 574 ? -1.908 -10.928 -10.483 1.00 80.81 574 MET A CA 1
ATOM 4655 C C . MET A 1 574 ? -0.518 -11.514 -10.199 1.00 80.81 574 MET A C 1
ATOM 4657 O O . MET A 1 574 ? 0.281 -10.885 -9.509 1.00 80.81 574 MET A O 1
ATOM 4661 N N . LEU A 1 575 ? -0.194 -12.687 -10.759 1.00 77.75 575 LEU A N 1
ATOM 4662 C CA . LEU A 1 575 ? 1.130 -13.306 -10.619 1.00 77.75 575 LEU A CA 1
ATOM 4663 C C . LEU A 1 575 ? 2.240 -12.413 -11.196 1.00 77.75 575 LEU A C 1
ATOM 4665 O O . LEU A 1 575 ? 3.292 -12.287 -10.571 1.00 77.75 575 LEU A O 1
ATOM 4669 N N . LYS A 1 576 ? 1.988 -11.713 -12.316 1.00 73.94 576 LYS A N 1
ATOM 4670 C CA . LYS A 1 576 ? 2.929 -10.725 -12.890 1.00 73.94 576 LYS A CA 1
ATOM 4671 C C . LYS A 1 576 ? 3.303 -9.609 -11.905 1.00 73.94 576 LYS A C 1
ATOM 4673 O O . LYS A 1 576 ? 4.401 -9.066 -11.990 1.00 73.94 576 LYS A O 1
ATOM 4678 N N . LEU A 1 577 ? 2.416 -9.270 -10.968 1.00 70.88 577 LEU A N 1
ATOM 4679 C CA . LEU A 1 577 ? 2.611 -8.182 -10.004 1.00 70.88 577 LEU A CA 1
ATOM 4680 C C . LEU A 1 577 ? 3.348 -8.595 -8.720 1.00 70.88 577 LEU A C 1
ATOM 4682 O O . LEU A 1 577 ? 3.633 -7.730 -7.890 1.00 70.88 577 LEU A O 1
ATOM 4686 N N . LEU A 1 578 ? 3.657 -9.882 -8.518 1.00 66.06 578 LEU A N 1
ATOM 4687 C CA . LEU A 1 578 ? 4.310 -10.355 -7.287 1.00 66.06 578 LEU A CA 1
ATOM 4688 C C . LEU A 1 578 ? 5.799 -9.987 -7.190 1.00 66.06 578 LEU A C 1
ATOM 4690 O O . LEU A 1 578 ? 6.326 -9.899 -6.079 1.00 66.06 578 LEU A O 1
ATOM 4694 N N . GLY A 1 579 ? 6.474 -9.735 -8.317 1.00 58.91 579 GLY A N 1
ATOM 4695 C CA . GLY A 1 579 ? 7.883 -9.321 -8.347 1.00 58.91 579 GLY A CA 1
ATOM 4696 C C . GLY A 1 579 ? 8.792 -10.175 -7.445 1.00 58.91 579 GLY A C 1
ATOM 4697 O O . GLY A 1 579 ? 8.826 -11.397 -7.570 1.00 58.91 579 GLY A O 1
ATOM 4698 N N . TYR A 1 580 ? 9.498 -9.514 -6.515 1.00 47.88 580 TYR A N 1
ATOM 4699 C CA . TYR A 1 580 ? 10.472 -10.091 -5.571 1.00 47.88 580 TYR A CA 1
ATOM 4700 C C . TYR A 1 580 ? 9.861 -10.762 -4.321 1.00 47.88 580 TYR A C 1
ATOM 4702 O O . TYR A 1 580 ? 10.610 -11.268 -3.481 1.00 47.88 580 TYR A O 1
ATOM 4710 N N . ALA A 1 581 ? 8.539 -10.732 -4.121 1.00 48.88 581 ALA A N 1
ATOM 4711 C CA . ALA A 1 581 ? 7.933 -11.244 -2.891 1.00 48.88 581 ALA A CA 1
ATOM 4712 C C . ALA A 1 581 ? 8.000 -12.783 -2.843 1.00 48.88 581 ALA A C 1
ATOM 4714 O O . ALA A 1 581 ? 7.357 -13.465 -3.641 1.00 48.88 581 ALA A O 1
ATOM 4715 N N . SER A 1 582 ? 8.766 -13.349 -1.901 1.00 45.91 582 SER A N 1
ATOM 4716 C CA . SER A 1 582 ? 8.915 -14.803 -1.778 1.00 45.91 582 SER A CA 1
ATOM 4717 C C . SER A 1 582 ? 7.600 -15.475 -1.362 1.00 45.91 582 SER A C 1
ATOM 4719 O O . SER A 1 582 ? 6.954 -15.112 -0.370 1.00 45.91 582 SER A O 1
ATOM 4721 N N . PHE A 1 583 ? 7.191 -16.495 -2.118 1.00 52.88 583 PHE A N 1
ATOM 4722 C CA . PHE A 1 583 ? 6.188 -17.465 -1.688 1.00 52.88 583 PHE A CA 1
ATOM 4723 C C . PHE A 1 583 ? 6.902 -18.584 -0.924 1.00 52.88 583 PHE A C 1
ATOM 4725 O O . PHE A 1 583 ? 7.379 -19.541 -1.516 1.00 52.88 583 PHE A O 1
ATOM 4732 N N . ASP A 1 584 ? 6.991 -18.455 0.400 1.00 45.75 584 ASP A N 1
ATOM 4733 C CA . ASP A 1 584 ? 7.616 -19.497 1.231 1.00 45.75 584 ASP A CA 1
ATOM 4734 C C . ASP A 1 584 ? 6.718 -20.740 1.417 1.00 45.75 584 ASP A C 1
ATOM 4736 O O . ASP A 1 584 ? 7.207 -21.786 1.831 1.00 45.75 584 ASP A O 1
ATOM 4740 N N . ASN A 1 585 ? 5.424 -20.668 1.063 1.00 46.00 585 ASN A N 1
ATOM 4741 C CA . ASN A 1 585 ? 4.475 -21.780 1.194 1.00 46.00 585 ASN A CA 1
ATOM 4742 C C . ASN A 1 585 ? 3.850 -22.157 -0.159 1.00 46.00 585 ASN A C 1
ATOM 4744 O O . ASN A 1 585 ? 2.923 -21.503 -0.633 1.00 46.00 585 ASN A O 1
ATOM 4748 N N . ASN A 1 586 ? 4.317 -23.264 -0.740 1.00 50.72 586 ASN A N 1
ATOM 4749 C CA . ASN A 1 586 ? 3.792 -23.857 -1.979 1.00 50.72 586 ASN A CA 1
ATOM 4750 C C . ASN A 1 586 ? 2.372 -24.454 -1.847 1.00 50.72 586 ASN A C 1
ATOM 4752 O O . ASN A 1 586 ? 1.790 -24.862 -2.848 1.00 50.72 586 ASN A O 1
ATOM 4756 N N . GLU A 1 587 ? 1.798 -24.535 -0.642 1.00 51.44 587 GLU A N 1
ATOM 4757 C CA . GLU A 1 587 ? 0.538 -25.257 -0.392 1.00 51.44 587 GLU A CA 1
ATOM 4758 C C . GLU A 1 587 ? -0.695 -24.605 -1.034 1.00 51.44 587 GLU A C 1
ATOM 4760 O O . GLU A 1 587 ? -1.604 -25.309 -1.472 1.00 51.44 587 GLU A O 1
ATOM 4765 N N . SER A 1 588 ? -0.735 -23.277 -1.160 1.00 55.06 588 SER A N 1
ATOM 4766 C CA . SER A 1 588 ? -1.944 -22.580 -1.619 1.00 55.06 588 SER A CA 1
ATOM 4767 C C . SER A 1 588 ? -2.237 -22.823 -3.108 1.00 55.06 588 SER A C 1
ATOM 4769 O O . SER A 1 588 ? -3.398 -22.974 -3.490 1.00 55.06 588 SER A O 1
ATOM 4771 N N . PHE A 1 589 ? -1.198 -22.983 -3.939 1.00 57.72 589 PHE A N 1
ATOM 4772 C CA . PHE A 1 589 ? -1.337 -23.353 -5.356 1.00 57.72 589 PHE A CA 1
ATOM 4773 C C . PHE A 1 589 ? -1.645 -24.842 -5.568 1.00 57.72 589 PHE A C 1
ATOM 4775 O O . PHE A 1 589 ? -2.209 -25.208 -6.595 1.00 57.72 589 PHE A O 1
ATOM 4782 N N . MET A 1 590 ? -1.367 -25.701 -4.582 1.00 53.97 590 MET A N 1
ATOM 4783 C CA . MET A 1 590 ? -1.712 -27.130 -4.646 1.00 53.97 590 MET A CA 1
ATOM 4784 C C . MET A 1 590 ? -3.227 -27.374 -4.528 1.00 53.97 590 MET A C 1
ATOM 4786 O O . MET A 1 590 ? -3.686 -28.488 -4.765 1.00 53.97 590 MET A O 1
ATOM 4790 N N . THR A 1 591 ? -4.011 -26.340 -4.186 1.00 57.31 591 THR A N 1
ATOM 4791 C CA . THR A 1 591 ? -5.485 -26.387 -4.157 1.00 57.31 591 THR A CA 1
ATOM 4792 C C . THR A 1 591 ? -6.147 -26.045 -5.493 1.00 57.31 591 THR A C 1
ATOM 4794 O O . THR A 1 591 ? -7.377 -26.117 -5.593 1.00 57.31 591 THR A O 1
ATOM 4797 N N . LEU A 1 592 ? -5.365 -25.676 -6.516 1.00 61.91 592 LEU A N 1
ATOM 4798 C CA . LEU A 1 592 ? -5.861 -25.511 -7.880 1.00 61.91 592 LEU A CA 1
ATOM 4799 C C . LEU A 1 592 ? -6.413 -26.853 -8.379 1.00 61.91 592 LEU A C 1
ATOM 4801 O O . LEU A 1 592 ? -5.866 -27.898 -8.052 1.00 61.91 592 LEU A O 1
ATOM 4805 N N . LEU A 1 593 ? -7.541 -26.837 -9.101 1.00 57.38 593 LEU A N 1
ATOM 4806 C CA . LEU A 1 593 ? -8.212 -28.053 -9.595 1.00 57.38 593 LEU A CA 1
ATOM 4807 C C . LEU A 1 593 ? -8.521 -27.997 -11.097 1.00 57.38 593 LEU A C 1
ATOM 4809 O O . LEU A 1 593 ? -8.704 -29.052 -11.706 1.00 57.38 593 LEU A O 1
ATOM 4813 N N . LYS A 1 594 ? -8.615 -26.801 -11.704 1.00 65.31 594 LYS A N 1
ATOM 4814 C CA . LYS A 1 594 ? -9.055 -26.629 -13.100 1.00 65.31 594 LYS A CA 1
ATOM 4815 C C . LYS A 1 594 ? -8.319 -25.500 -13.833 1.00 65.31 594 LYS A C 1
ATOM 4817 O O . LYS A 1 594 ? -8.187 -24.397 -13.304 1.00 65.31 594 LYS A O 1
ATOM 4822 N N . VAL A 1 595 ? -7.922 -25.783 -15.073 1.00 66.50 595 VAL A N 1
ATOM 4823 C CA . VAL A 1 595 ? -7.491 -24.828 -16.109 1.00 66.50 595 VAL A CA 1
ATOM 4824 C C . VAL A 1 595 ? -8.428 -25.051 -17.293 1.00 66.50 595 VAL A C 1
ATOM 4826 O O . VAL A 1 595 ? -8.655 -26.203 -17.659 1.00 66.50 595 VAL A O 1
ATOM 4829 N N . PHE A 1 596 ? -9.024 -23.992 -17.838 1.00 62.19 596 PHE A N 1
ATOM 4830 C CA . PHE A 1 596 ? -10.076 -24.124 -18.856 1.00 62.19 596 PHE A CA 1
ATOM 4831 C C . PHE A 1 596 ? -9.634 -23.756 -20.271 1.00 62.19 596 PHE A C 1
ATOM 4833 O O . PHE A 1 596 ? -10.320 -24.130 -21.215 1.00 62.19 596 PHE A O 1
ATOM 4840 N N . ASP A 1 597 ? -8.521 -23.039 -20.417 1.00 73.69 597 ASP A N 1
ATOM 4841 C CA . ASP A 1 597 ? -8.120 -22.442 -21.687 1.00 73.69 597 ASP A CA 1
ATOM 4842 C C . ASP A 1 597 ? -6.617 -22.610 -21.924 1.00 73.69 597 ASP A C 1
ATOM 4844 O O . ASP A 1 597 ? -5.811 -22.473 -20.996 1.00 73.69 597 ASP A O 1
ATOM 4848 N N . ARG A 1 598 ? -6.264 -22.906 -23.175 1.00 76.88 598 ARG A N 1
ATOM 4849 C CA . ARG A 1 598 ? -4.888 -23.029 -23.649 1.00 76.88 598 ARG A CA 1
ATOM 4850 C C . ARG A 1 598 ? -4.172 -21.682 -23.616 1.00 76.88 598 ARG A C 1
ATOM 4852 O O . ARG A 1 598 ? -3.020 -21.639 -23.195 1.00 76.88 598 ARG A O 1
ATOM 4859 N N . ASP A 1 599 ? -4.881 -20.595 -23.909 1.00 80.94 599 ASP A N 1
ATOM 4860 C CA . ASP A 1 599 ? -4.314 -19.245 -23.878 1.00 80.94 599 ASP A CA 1
ATOM 4861 C C . ASP A 1 599 ? -3.736 -18.913 -22.494 1.00 80.94 599 ASP A C 1
ATOM 4863 O O . ASP A 1 599 ? -2.700 -18.261 -22.373 1.00 80.94 599 ASP A O 1
ATOM 4867 N N . ILE A 1 600 ? -4.363 -19.411 -21.424 1.00 80.00 600 ILE A N 1
ATOM 4868 C CA . ILE A 1 600 ? -3.889 -19.199 -20.053 1.00 80.00 600 ILE A CA 1
ATOM 4869 C C . ILE A 1 600 ? -2.554 -19.918 -19.810 1.00 80.00 600 ILE A C 1
ATOM 4871 O O . ILE A 1 600 ? -1.683 -19.384 -19.124 1.00 80.00 600 ILE A O 1
ATOM 4875 N N . ILE A 1 601 ? -2.388 -21.121 -20.366 1.00 78.81 601 ILE A N 1
ATOM 4876 C CA . ILE A 1 601 ? -1.159 -21.918 -20.262 1.00 78.81 601 ILE A CA 1
ATOM 4877 C C . ILE A 1 601 ? -0.018 -21.201 -20.983 1.00 78.81 601 ILE A C 1
ATOM 4879 O O . ILE A 1 601 ? 1.068 -21.055 -20.422 1.00 78.81 601 ILE A O 1
ATOM 4883 N N . ASP A 1 602 ? -0.281 -20.710 -22.194 1.00 81.12 602 ASP A N 1
ATOM 4884 C CA . ASP A 1 602 ? 0.702 -19.983 -22.994 1.00 81.12 602 ASP A CA 1
ATOM 4885 C C . ASP A 1 602 ? 1.179 -18.720 -22.267 1.00 81.12 602 ASP A C 1
ATOM 4887 O O . ASP A 1 602 ? 2.381 -18.506 -22.123 1.00 81.12 602 ASP A O 1
ATOM 4891 N N . HIS A 1 603 ? 0.265 -17.962 -21.654 1.00 80.12 603 HIS A N 1
ATOM 4892 C CA . HIS A 1 603 ? 0.647 -16.796 -20.857 1.00 80.12 603 HIS A CA 1
ATOM 4893 C C . HIS A 1 603 ? 1.443 -17.144 -19.589 1.00 80.12 603 HIS A C 1
ATOM 4895 O O . HIS A 1 603 ? 2.203 -16.300 -19.114 1.00 80.12 603 HIS A O 1
ATOM 4901 N N . VAL A 1 604 ? 1.287 -18.344 -19.015 1.00 78.75 604 VAL A N 1
ATOM 4902 C CA . VAL A 1 604 ? 2.148 -18.819 -17.914 1.00 78.75 604 VAL A CA 1
ATOM 4903 C C . VAL A 1 604 ? 3.547 -19.142 -18.428 1.00 78.75 604 VAL A C 1
ATOM 4905 O O . VAL A 1 604 ? 4.522 -18.788 -17.766 1.00 78.75 604 VAL A O 1
ATOM 4908 N N . PHE A 1 605 ? 3.667 -19.753 -19.608 1.00 77.62 605 PHE A N 1
ATOM 4909 C CA . PHE A 1 605 ? 4.965 -19.953 -20.254 1.00 77.62 605 PHE A CA 1
ATOM 4910 C C . PHE A 1 605 ? 5.647 -18.629 -20.607 1.00 77.62 605 PHE A C 1
ATOM 4912 O O . PHE A 1 605 ? 6.854 -18.500 -20.408 1.00 77.62 605 PHE A O 1
ATOM 4919 N N . ASP A 1 606 ? 4.895 -17.610 -21.021 1.00 76.38 606 ASP A N 1
ATOM 4920 C CA . ASP A 1 606 ? 5.445 -16.272 -21.249 1.00 76.38 606 ASP A CA 1
ATOM 4921 C C . ASP A 1 606 ? 6.054 -15.666 -19.980 1.00 76.38 606 ASP A C 1
ATOM 4923 O O . ASP A 1 606 ? 7.066 -14.968 -20.064 1.00 76.38 606 ASP A O 1
ATOM 4927 N N . LEU A 1 607 ? 5.521 -15.978 -18.787 1.00 71.75 607 LEU A N 1
ATOM 4928 C CA . LEU A 1 607 ? 6.147 -15.561 -17.525 1.00 71.75 607 LEU A CA 1
ATOM 4929 C C . LEU A 1 607 ? 7.561 -16.135 -17.375 1.00 71.75 607 LEU A C 1
ATOM 4931 O O . LEU A 1 607 ? 8.437 -15.444 -16.853 1.00 71.75 607 LEU A O 1
ATO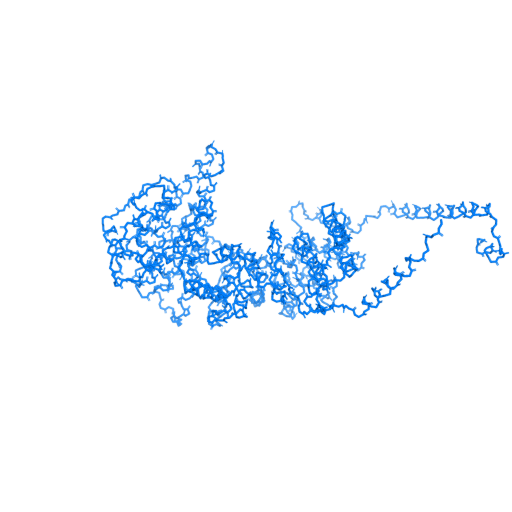M 4935 N N . CYS A 1 608 ? 7.814 -17.355 -17.862 1.00 65.12 608 CYS A N 1
ATOM 4936 C CA . CYS A 1 608 ? 9.149 -17.964 -17.854 1.00 65.12 608 CYS A CA 1
ATOM 4937 C C . CYS A 1 608 ? 10.145 -17.236 -18.769 1.00 65.12 608 CYS A C 1
ATOM 4939 O O . CYS A 1 608 ? 11.351 -17.341 -18.553 1.00 65.12 608 CYS A O 1
ATOM 4941 N N . ASN A 1 609 ? 9.658 -16.495 -19.765 1.00 59.91 609 ASN A N 1
ATOM 4942 C CA . ASN A 1 609 ? 10.482 -15.787 -20.743 1.00 59.91 609 ASN A CA 1
ATOM 4943 C C . ASN A 1 609 ? 10.818 -14.341 -20.344 1.00 59.91 609 ASN A C 1
ATOM 4945 O O . ASN A 1 609 ? 11.581 -13.683 -21.051 1.00 59.91 609 ASN A O 1
ATOM 4949 N N . THR A 1 610 ? 10.279 -13.849 -19.225 1.00 58.94 610 THR A N 1
ATOM 4950 C CA . THR A 1 610 ? 10.570 -12.502 -18.705 1.00 58.94 610 THR A CA 1
ATOM 4951 C C . THR A 1 610 ? 11.905 -12.451 -17.941 1.00 58.94 610 THR A C 1
ATOM 4953 O O . THR A 1 610 ? 12.285 -13.410 -17.266 1.00 58.94 610 THR A O 1
ATOM 4956 N N . GLU A 1 611 ? 12.640 -11.333 -18.033 1.00 48.47 611 GLU A N 1
ATOM 4957 C CA . GLU A 1 611 ? 14.012 -11.191 -17.495 1.00 48.47 611 GLU A CA 1
ATOM 4958 C C . GLU A 1 611 ? 14.109 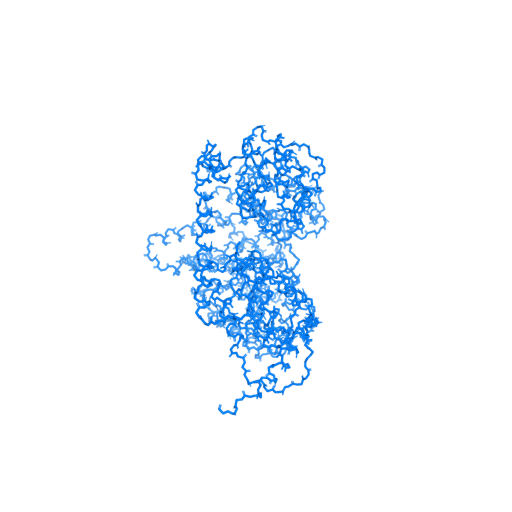-11.224 -15.950 1.00 48.47 611 GLU A C 1
ATOM 4960 O O . GLU A 1 611 ? 15.193 -11.269 -15.375 1.00 48.47 611 GLU A O 1
ATOM 4965 N N . THR A 1 612 ? 12.987 -11.300 -15.233 1.00 53.09 612 THR A N 1
ATOM 4966 C CA . THR A 1 612 ? 12.900 -11.440 -13.764 1.00 53.09 612 THR A CA 1
ATOM 4967 C C . THR A 1 612 ? 12.890 -12.902 -13.273 1.00 53.09 612 THR A C 1
ATOM 4969 O O . THR A 1 612 ? 12.526 -13.191 -12.127 1.00 53.09 612 THR A O 1
ATOM 4972 N N . TYR A 1 613 ? 13.337 -13.845 -14.112 1.00 51.31 613 TYR A N 1
ATOM 4973 C CA . TYR A 1 613 ? 13.231 -15.303 -13.935 1.00 51.31 613 TYR A CA 1
ATOM 4974 C C . TYR A 1 613 ? 13.616 -15.846 -12.547 1.00 51.31 613 TYR A C 1
ATOM 4976 O O . TYR A 1 613 ? 12.918 -16.709 -12.021 1.00 51.31 613 TYR A O 1
ATOM 4984 N N . ALA A 1 614 ? 14.690 -15.353 -11.914 1.00 52.81 614 ALA A N 1
ATOM 4985 C CA . ALA A 1 614 ? 15.151 -15.886 -10.622 1.00 52.81 614 ALA A CA 1
ATOM 4986 C C . ALA A 1 614 ? 14.106 -15.738 -9.494 1.00 52.81 614 ALA A C 1
ATOM 4988 O O . ALA A 1 614 ? 14.136 -16.482 -8.516 1.00 52.81 614 ALA A O 1
ATOM 4989 N N . GLN A 1 615 ? 13.181 -14.785 -9.628 1.00 56.16 615 GLN A N 1
ATOM 4990 C CA . GLN A 1 615 ? 12.122 -14.517 -8.653 1.00 56.16 615 GLN A CA 1
ATOM 4991 C C . GLN A 1 615 ? 10.809 -15.196 -9.048 1.00 56.16 615 GLN A C 1
ATOM 4993 O O . GLN A 1 615 ? 10.128 -15.764 -8.196 1.00 56.16 615 GLN A O 1
ATOM 4998 N N . ILE A 1 616 ? 10.495 -15.177 -10.348 1.00 58.81 616 ILE A N 1
ATOM 4999 C CA . ILE A 1 616 ? 9.266 -15.729 -10.931 1.00 58.81 616 ILE A CA 1
ATOM 5000 C C . ILE A 1 616 ? 9.259 -17.264 -10.891 1.00 58.81 616 ILE A C 1
ATOM 5002 O O . ILE A 1 616 ? 8.226 -17.887 -10.632 1.00 58.81 616 ILE A O 1
ATOM 5006 N N . ALA A 1 617 ? 10.428 -17.887 -11.061 1.00 59.91 617 ALA A N 1
ATOM 5007 C CA . ALA A 1 617 ? 10.581 -19.338 -11.041 1.00 59.91 617 ALA A CA 1
ATOM 5008 C C . ALA A 1 617 ? 10.068 -19.984 -9.741 1.00 59.91 617 ALA A C 1
ATOM 5010 O O . ALA A 1 617 ? 9.505 -21.076 -9.797 1.00 59.91 617 ALA A O 1
ATOM 5011 N N . ASN A 1 618 ? 10.173 -19.308 -8.590 1.00 60.03 618 ASN A N 1
ATOM 5012 C CA . ASN A 1 618 ? 9.767 -19.878 -7.299 1.00 60.03 618 ASN A CA 1
ATOM 5013 C C . ASN A 1 618 ? 8.274 -20.233 -7.220 1.00 60.03 618 ASN A C 1
ATOM 5015 O O . ASN A 1 618 ? 7.918 -21.134 -6.469 1.00 60.03 618 ASN A O 1
ATOM 5019 N N . TYR A 1 619 ? 7.407 -19.562 -7.983 1.00 65.81 619 TYR A N 1
ATOM 5020 C CA . TYR A 1 619 ? 5.967 -19.843 -7.997 1.00 65.81 619 TYR A CA 1
ATOM 5021 C C . TYR A 1 619 ? 5.461 -20.355 -9.350 1.00 65.81 619 TYR A C 1
ATOM 5023 O O . TYR A 1 619 ? 4.528 -21.155 -9.374 1.00 65.81 619 TYR A O 1
ATOM 5031 N N . VAL A 1 620 ? 6.097 -19.993 -10.471 1.00 73.19 620 VAL A N 1
ATOM 5032 C CA . VAL A 1 620 ? 5.717 -20.530 -11.789 1.00 73.19 620 VAL A CA 1
ATOM 5033 C C . VAL A 1 620 ? 6.097 -22.004 -11.934 1.00 73.19 620 VAL A C 1
ATOM 5035 O O . VAL A 1 620 ? 5.301 -22.780 -12.455 1.00 73.19 620 VAL A O 1
ATOM 5038 N N . LEU A 1 621 ? 7.254 -22.433 -11.415 1.00 71.00 621 LEU A N 1
ATOM 5039 C CA . LEU A 1 621 ? 7.664 -23.841 -11.485 1.00 71.00 621 LEU A CA 1
ATOM 5040 C C . LEU A 1 621 ? 6.689 -24.776 -10.737 1.00 71.00 621 LEU A C 1
ATOM 5042 O O . LEU A 1 621 ? 6.287 -25.773 -11.334 1.00 71.00 621 LEU A O 1
ATOM 5046 N N . PRO A 1 622 ? 6.225 -24.473 -9.504 1.00 71.56 622 PRO A N 1
ATOM 5047 C CA . PRO A 1 622 ? 5.138 -25.223 -8.866 1.00 71.56 622 PRO A CA 1
ATOM 5048 C C . PRO A 1 622 ? 3.829 -25.266 -9.669 1.00 71.56 622 PRO A C 1
ATOM 5050 O O . PRO A 1 622 ? 3.164 -26.302 -9.684 1.00 71.56 622 PRO A O 1
ATOM 5053 N N . ILE A 1 623 ? 3.453 -24.174 -10.348 1.00 77.00 623 ILE A N 1
ATOM 5054 C CA . ILE A 1 623 ? 2.249 -24.128 -11.199 1.00 77.00 623 ILE A CA 1
ATOM 5055 C C . ILE A 1 623 ? 2.414 -25.053 -12.411 1.00 77.00 623 ILE A C 1
ATOM 5057 O O . ILE A 1 623 ? 1.510 -25.831 -12.711 1.00 77.00 623 ILE A O 1
ATOM 5061 N N . LEU A 1 624 ? 3.578 -25.030 -13.066 1.00 76.69 624 LEU A N 1
ATOM 5062 C CA . LEU A 1 624 ? 3.896 -25.943 -14.167 1.00 76.69 624 LEU A CA 1
ATOM 5063 C C . LEU A 1 624 ? 3.969 -27.403 -13.689 1.00 76.69 624 LEU A C 1
ATOM 5065 O O . LEU A 1 624 ? 3.429 -28.282 -14.357 1.00 76.69 624 LEU A O 1
ATOM 5069 N N . GLU A 1 625 ? 4.546 -27.671 -12.506 1.00 71.75 625 GLU A N 1
ATOM 5070 C CA . GLU A 1 625 ? 4.518 -28.998 -11.861 1.00 71.75 625 GLU A CA 1
ATOM 5071 C C . GLU A 1 625 ? 3.075 -29.496 -11.733 1.00 71.75 625 GLU A C 1
ATOM 5073 O O . GLU A 1 625 ? 2.761 -30.645 -12.045 1.00 71.75 625 GLU A O 1
ATOM 5078 N N . TYR A 1 626 ? 2.189 -28.613 -11.274 1.00 74.25 626 TYR A N 1
ATOM 5079 C CA . TYR A 1 626 ? 0.777 -28.904 -11.118 1.00 74.25 626 TYR A CA 1
ATOM 5080 C C . TYR A 1 626 ? 0.085 -29.145 -12.469 1.00 74.25 626 TYR A C 1
ATOM 5082 O O . TYR A 1 626 ? -0.624 -30.141 -12.593 1.00 74.25 626 TYR A O 1
ATOM 5090 N N . PHE A 1 627 ? 0.324 -28.321 -13.497 1.00 78.06 627 PHE A N 1
ATOM 5091 C CA . PHE A 1 627 ? -0.243 -28.521 -14.840 1.00 78.06 627 PHE A CA 1
ATOM 5092 C C . PHE A 1 627 ? 0.133 -29.873 -15.444 1.00 78.06 627 PHE A C 1
ATOM 5094 O O . PHE A 1 627 ? -0.725 -30.521 -16.049 1.00 78.06 627 PHE A O 1
ATOM 5101 N N . VAL A 1 628 ? 1.366 -30.336 -15.220 1.00 72.81 628 VAL A N 1
ATOM 5102 C CA . VAL A 1 628 ? 1.775 -31.683 -15.636 1.00 72.81 628 VAL A CA 1
ATOM 5103 C C . VAL A 1 628 ? 1.067 -32.757 -14.807 1.00 72.81 628 VAL A C 1
ATOM 5105 O O . VAL A 1 628 ? 0.555 -33.720 -15.376 1.00 72.81 628 VAL A O 1
ATOM 5108 N N . LYS A 1 629 ? 0.946 -32.584 -13.481 1.00 70.75 629 LYS A N 1
ATOM 5109 C CA . LYS A 1 629 ? 0.207 -33.527 -12.613 1.00 70.75 629 LYS A CA 1
ATOM 5110 C C . LYS A 1 629 ? -1.253 -33.699 -13.023 1.00 70.75 629 LYS A C 1
ATOM 5112 O O . LYS A 1 629 ? -1.767 -34.810 -12.957 1.00 70.75 629 LYS A O 1
ATOM 5117 N N . ILE A 1 630 ? -1.921 -32.623 -13.440 1.00 69.19 630 ILE A N 1
ATOM 5118 C CA . ILE A 1 630 ? -3.309 -32.685 -13.924 1.00 69.19 630 ILE A CA 1
ATOM 5119 C C . ILE A 1 630 ? -3.431 -32.973 -15.422 1.00 69.19 630 ILE A C 1
ATOM 5121 O O . ILE A 1 630 ? -4.539 -32.917 -15.950 1.00 69.19 630 ILE A O 1
ATOM 5125 N N . GLN A 1 631 ? -2.316 -33.290 -16.088 1.00 67.31 631 GLN A N 1
ATOM 5126 C CA . GLN A 1 631 ? -2.242 -33.656 -17.505 1.00 67.31 631 GLN A CA 1
ATOM 5127 C C . GLN A 1 631 ? -2.754 -32.571 -18.466 1.00 67.31 631 GLN A C 1
ATOM 5129 O O . GLN A 1 631 ? -3.169 -32.865 -19.580 1.00 67.31 631 GLN A O 1
ATOM 5134 N N . VAL A 1 632 ? -2.717 -31.301 -18.063 1.00 72.88 632 VAL A N 1
ATOM 5135 C CA . VAL A 1 632 ? -3.112 -30.180 -18.930 1.00 72.88 632 VAL A CA 1
ATOM 5136 C C . VAL A 1 632 ? -1.976 -29.775 -19.878 1.00 72.88 632 VAL A C 1
ATOM 5138 O O . VAL A 1 632 ? -2.233 -29.241 -20.951 1.00 72.88 632 VAL A O 1
ATOM 5141 N N . VAL A 1 633 ? -0.732 -30.075 -19.503 1.00 72.12 633 VAL A N 1
ATOM 5142 C CA . VAL A 1 633 ? 0.489 -29.819 -20.278 1.00 72.12 633 VAL A CA 1
ATOM 5143 C C . VAL A 1 633 ? 1.371 -31.065 -20.220 1.00 72.12 633 VAL A C 1
ATOM 5145 O O . VAL A 1 633 ? 1.435 -31.727 -19.181 1.00 72.12 633 VAL A O 1
ATOM 5148 N N . SER A 1 634 ? 2.056 -31.403 -21.316 1.00 64.94 634 SER A N 1
ATOM 5149 C CA . SER A 1 634 ? 3.000 -32.528 -21.310 1.00 64.94 634 SER A CA 1
ATOM 5150 C C . SER A 1 634 ? 4.346 -32.144 -20.687 1.00 64.94 634 SER A C 1
ATOM 5152 O O . SER A 1 634 ? 4.783 -30.997 -20.745 1.00 64.94 634 SER A O 1
ATOM 5154 N N . PHE A 1 635 ? 5.059 -33.127 -20.136 1.00 62.03 635 PHE A N 1
ATOM 5155 C CA . PHE A 1 635 ? 6.434 -32.916 -19.678 1.00 62.03 635 PHE A CA 1
ATOM 5156 C C . PHE A 1 635 ? 7.364 -32.437 -20.805 1.00 62.03 635 PHE A C 1
ATOM 5158 O O . PHE A 1 635 ? 8.215 -31.583 -20.568 1.00 62.03 635 PHE A O 1
ATOM 5165 N N . LEU A 1 636 ? 7.184 -32.970 -22.020 1.00 60.72 636 LEU A N 1
ATOM 5166 C CA . LEU A 1 636 ? 7.973 -32.603 -23.197 1.00 60.72 636 LEU A CA 1
ATOM 5167 C C . LEU A 1 636 ? 7.790 -31.124 -23.540 1.00 60.72 636 LEU A C 1
ATOM 5169 O O . LEU A 1 636 ? 8.763 -30.408 -23.720 1.00 60.72 636 LEU A O 1
ATOM 5173 N N . GLU A 1 637 ? 6.547 -30.658 -23.531 1.00 69.69 637 GLU A N 1
ATOM 5174 C CA . GLU A 1 637 ? 6.210 -29.264 -23.796 1.00 69.69 637 GLU A CA 1
ATOM 5175 C C . GLU A 1 637 ? 6.800 -28.317 -22.742 1.00 69.69 637 GLU A C 1
ATOM 5177 O O . GLU A 1 637 ? 7.367 -27.280 -23.088 1.00 69.69 637 GLU A O 1
ATOM 5182 N N . VAL A 1 638 ? 6.732 -28.688 -21.453 1.00 68.88 638 VAL A N 1
ATOM 5183 C CA . VAL A 1 638 ? 7.413 -27.930 -20.390 1.00 68.88 638 VAL A CA 1
ATOM 5184 C C . VAL A 1 638 ? 8.911 -27.888 -20.662 1.00 68.88 638 VAL A C 1
ATOM 5186 O O . VAL A 1 638 ? 9.505 -26.819 -20.611 1.00 68.88 638 VAL A O 1
ATOM 5189 N N . HIS A 1 639 ? 9.522 -29.027 -20.978 1.00 63.84 639 HIS A N 1
ATOM 5190 C CA . HIS A 1 639 ? 10.948 -29.118 -21.264 1.00 63.84 639 HIS A CA 1
ATOM 5191 C C . HIS A 1 639 ? 11.354 -28.235 -22.453 1.00 63.84 639 HIS A C 1
ATOM 5193 O O . HIS A 1 639 ? 12.294 -27.454 -22.330 1.00 63.84 639 HIS A O 1
ATOM 5199 N N . GLU A 1 640 ? 10.631 -28.291 -23.571 1.00 63.59 640 GLU A N 1
ATOM 5200 C CA . GLU A 1 640 ? 10.909 -27.492 -24.766 1.00 63.59 640 GLU A CA 1
ATOM 5201 C C . GLU A 1 640 ? 10.770 -25.995 -24.505 1.00 63.59 640 GLU A C 1
ATOM 5203 O O . GLU A 1 640 ? 11.696 -25.232 -24.782 1.00 63.59 640 GLU A O 1
ATOM 5208 N N . ARG A 1 641 ? 9.650 -25.557 -23.926 1.00 68.62 641 ARG A N 1
ATOM 5209 C CA . ARG A 1 641 ? 9.362 -24.126 -23.747 1.00 68.62 641 ARG A CA 1
ATOM 5210 C C . ARG A 1 641 ? 10.154 -23.483 -22.618 1.00 68.62 641 ARG A C 1
ATOM 5212 O O . ARG A 1 641 ? 10.521 -22.317 -22.716 1.00 68.62 641 ARG A O 1
ATOM 5219 N N . VAL A 1 642 ? 10.469 -24.239 -21.568 1.00 65.62 642 VAL A N 1
ATOM 5220 C CA . VAL A 1 642 ? 11.341 -23.769 -20.487 1.00 65.62 642 VAL A CA 1
ATOM 5221 C C . VAL A 1 642 ? 12.784 -23.704 -21.005 1.00 65.62 642 VAL A C 1
ATOM 5223 O O . VAL A 1 642 ? 13.402 -22.649 -20.928 1.00 65.62 642 VAL A O 1
ATOM 5226 N N . LEU A 1 643 ? 13.326 -24.751 -21.640 1.00 55.78 643 LEU A N 1
ATOM 5227 C CA . LEU A 1 643 ? 14.719 -24.725 -22.125 1.00 55.78 643 LEU A CA 1
ATOM 5228 C C . LEU A 1 643 ? 14.986 -23.735 -23.264 1.00 55.78 643 LEU A C 1
ATOM 5230 O O . LEU A 1 643 ? 16.097 -23.215 -23.359 1.00 55.78 643 LEU A O 1
ATOM 5234 N N . THR A 1 644 ? 13.999 -23.464 -24.119 1.00 53.19 644 THR A N 1
ATOM 5235 C CA . THR A 1 644 ? 14.122 -22.456 -25.187 1.00 53.19 644 THR A CA 1
ATOM 5236 C C . THR A 1 644 ? 13.949 -21.021 -24.684 1.00 53.19 644 THR A C 1
ATOM 5238 O O . THR A 1 644 ? 14.229 -20.072 -25.422 1.00 53.19 644 THR A O 1
ATOM 5241 N N . GLY A 1 645 ? 13.555 -20.834 -23.420 1.00 55.84 645 GLY A N 1
ATOM 5242 C CA . GLY A 1 645 ? 13.425 -19.519 -22.813 1.00 55.84 645 GLY A CA 1
ATOM 5243 C C . GLY A 1 645 ? 14.766 -18.787 -22.730 1.00 55.84 645 GLY A C 1
ATOM 5244 O O . GLY A 1 645 ? 15.726 -19.263 -22.118 1.00 55.84 645 GLY A O 1
ATOM 5245 N N . LYS A 1 646 ? 14.824 -17.585 -23.327 1.00 48.88 646 LYS A N 1
ATOM 5246 C CA . LYS A 1 646 ? 16.031 -16.741 -23.492 1.00 48.88 646 LYS A CA 1
ATOM 5247 C C . LYS A 1 646 ? 16.871 -16.569 -22.217 1.00 48.88 646 LYS A C 1
ATOM 5249 O O . LYS A 1 646 ? 18.082 -16.388 -22.307 1.00 48.88 646 LYS A O 1
ATOM 5254 N N . TYR A 1 647 ? 16.242 -16.605 -21.044 1.00 49.69 647 TYR A N 1
ATOM 5255 C CA . TYR A 1 647 ? 16.884 -16.313 -19.763 1.00 49.69 647 TYR A CA 1
ATOM 5256 C C . TYR A 1 647 ? 17.432 -17.557 -19.044 1.00 49.69 647 TYR A C 1
ATOM 5258 O O . TYR A 1 647 ? 18.410 -17.473 -18.299 1.00 49.69 647 TYR A O 1
ATOM 5266 N N . LEU A 1 648 ? 16.862 -18.734 -19.306 1.00 45.84 648 LEU A N 1
ATOM 5267 C CA . LEU A 1 648 ? 17.297 -19.991 -18.700 1.00 45.84 648 LEU A CA 1
ATOM 5268 C C . LEU A 1 648 ? 18.692 -20.387 -19.162 1.00 45.84 648 LEU A C 1
ATOM 5270 O O . LEU A 1 648 ? 19.535 -20.707 -18.329 1.00 45.84 648 LEU A O 1
ATOM 5274 N N . VAL A 1 649 ? 18.981 -20.243 -20.455 1.00 46.03 649 VAL A N 1
ATOM 5275 C CA . VAL A 1 649 ? 20.318 -20.478 -21.027 1.00 46.03 649 VAL A CA 1
ATOM 5276 C C . VAL A 1 649 ? 21.391 -19.597 -20.363 1.00 46.03 649 VAL A C 1
ATOM 5278 O O . VAL A 1 649 ? 22.514 -20.052 -20.140 1.00 46.03 649 VAL A O 1
ATOM 5281 N N . ASN A 1 650 ? 21.042 -18.364 -19.978 1.00 43.00 650 ASN A N 1
ATOM 5282 C CA . ASN A 1 650 ? 21.960 -17.442 -19.304 1.00 43.00 650 ASN A CA 1
ATOM 5283 C C . ASN A 1 650 ? 22.122 -17.751 -17.805 1.00 43.00 650 ASN A C 1
ATOM 5285 O O . ASN A 1 650 ? 23.239 -17.694 -17.290 1.00 43.00 650 ASN A O 1
ATOM 5289 N N . ASN A 1 651 ? 21.046 -18.145 -17.114 1.00 42.06 651 ASN A N 1
ATOM 5290 C CA . ASN A 1 651 ? 21.070 -18.458 -15.680 1.00 42.06 651 ASN A CA 1
ATOM 5291 C C . ASN A 1 651 ? 21.439 -19.903 -15.331 1.00 42.06 651 ASN A C 1
ATOM 5293 O O . ASN A 1 651 ? 21.785 -20.161 -14.180 1.00 42.06 651 ASN A O 1
ATOM 5297 N N . PHE A 1 652 ? 21.463 -20.834 -16.289 1.00 43.31 652 PHE A N 1
ATOM 5298 C CA . PHE A 1 652 ? 22.083 -22.153 -16.101 1.00 43.31 652 PHE A CA 1
ATOM 5299 C C . PHE A 1 652 ? 23.567 -22.039 -15.709 1.00 43.31 652 PHE A C 1
ATOM 5301 O O . PHE A 1 652 ? 24.099 -22.943 -15.070 1.00 43.31 652 PHE A O 1
ATOM 5308 N N . LYS A 1 653 ? 24.223 -20.911 -16.024 1.00 40.34 653 LYS A N 1
ATOM 5309 C CA . LYS A 1 653 ? 25.592 -20.603 -15.584 1.00 40.34 653 LYS A CA 1
ATOM 5310 C C . LYS A 1 653 ? 25.693 -20.180 -14.109 1.00 40.34 653 LYS A C 1
ATOM 5312 O O . LYS A 1 653 ? 26.793 -20.186 -13.568 1.00 40.34 653 LYS A O 1
ATOM 5317 N N . GLN A 1 654 ? 24.585 -19.825 -13.450 1.00 42.84 654 GLN A N 1
ATOM 5318 C CA . GLN A 1 654 ? 24.539 -19.543 -12.011 1.00 42.84 654 GLN A CA 1
ATOM 5319 C C . GLN A 1 654 ? 24.001 -20.774 -11.256 1.00 42.84 654 GLN A C 1
ATOM 5321 O O . GLN A 1 654 ? 22.829 -21.131 -11.373 1.00 42.84 654 GLN A O 1
ATOM 5326 N N . GLU A 1 655 ? 24.848 -21.415 -10.443 1.00 42.62 655 GLU A N 1
ATOM 5327 C CA . GLU A 1 655 ? 24.628 -22.743 -9.826 1.00 42.62 655 GLU A CA 1
ATOM 5328 C C . GLU A 1 655 ? 23.282 -22.952 -9.092 1.00 42.62 655 GLU A C 1
ATOM 5330 O O . GLU A 1 655 ? 22.818 -24.084 -8.962 1.00 42.62 655 GLU A O 1
ATOM 5335 N N . ARG A 1 656 ? 22.622 -21.896 -8.595 1.00 43.84 656 ARG A N 1
ATOM 5336 C CA . ARG A 1 656 ? 21.381 -22.030 -7.802 1.00 43.84 656 ARG A CA 1
ATOM 5337 C C . ARG A 1 656 ? 20.106 -22.179 -8.639 1.00 43.84 656 ARG A C 1
ATOM 5339 O O . ARG A 1 656 ? 19.203 -22.892 -8.210 1.00 43.84 656 ARG A O 1
ATOM 5346 N N . GLY A 1 657 ? 20.021 -21.540 -9.809 1.00 43.59 657 GLY A N 1
ATOM 5347 C CA . GLY A 1 657 ? 18.813 -21.556 -10.650 1.00 43.59 657 GLY A CA 1
ATOM 5348 C C . GLY A 1 657 ? 18.671 -22.840 -11.472 1.00 43.59 657 GLY A C 1
ATOM 5349 O O . GLY A 1 657 ? 17.580 -23.404 -11.564 1.00 43.59 657 GLY A O 1
ATOM 5350 N N . GLY A 1 658 ? 19.792 -23.348 -12.000 1.00 49.84 658 GLY A N 1
ATOM 5351 C CA . GLY A 1 658 ? 19.829 -24.598 -12.768 1.00 49.84 658 GLY A CA 1
ATOM 5352 C C . GLY A 1 658 ? 19.399 -25.819 -11.950 1.00 49.84 658 GLY A C 1
ATOM 5353 O O . GLY A 1 658 ? 18.646 -26.652 -12.448 1.00 49.84 658 GLY A O 1
ATOM 5354 N N . ASN A 1 659 ? 19.783 -25.887 -10.668 1.00 51.72 659 ASN A N 1
ATOM 5355 C CA . ASN A 1 659 ? 19.426 -27.002 -9.786 1.00 51.72 659 ASN A CA 1
ATOM 5356 C C . ASN A 1 659 ? 17.917 -27.104 -9.519 1.00 51.72 659 ASN A C 1
ATOM 5358 O O . ASN A 1 659 ? 17.393 -28.210 -9.476 1.00 51.72 659 ASN A O 1
ATOM 5362 N N . GLN A 1 660 ? 17.190 -25.992 -9.371 1.00 53.03 660 GLN A N 1
ATOM 5363 C CA . GLN A 1 660 ? 15.741 -26.030 -9.111 1.00 53.03 660 GLN A CA 1
ATOM 5364 C C . GLN A 1 660 ? 14.940 -26.504 -10.328 1.00 53.03 660 GLN A C 1
ATOM 5366 O O . GLN A 1 660 ? 14.028 -27.315 -10.189 1.00 53.03 660 GLN A O 1
ATOM 5371 N N . VAL A 1 661 ? 15.306 -26.034 -11.522 1.00 53.28 661 VAL A N 1
ATOM 5372 C CA . VAL A 1 661 ? 14.677 -26.438 -12.789 1.00 53.28 661 VAL A CA 1
ATOM 5373 C C . VAL A 1 661 ? 15.013 -27.889 -13.103 1.00 53.28 661 VAL A C 1
ATOM 5375 O O . VAL A 1 661 ? 14.129 -28.661 -13.456 1.00 53.28 661 VAL A O 1
ATOM 5378 N N . PHE A 1 662 ? 16.266 -28.295 -12.891 1.00 53.53 662 PHE A N 1
ATOM 5379 C CA . PHE A 1 662 ? 16.684 -29.687 -13.009 1.00 53.53 662 PHE A CA 1
ATOM 5380 C C . PHE A 1 662 ? 15.961 -30.591 -12.000 1.00 53.53 662 PHE A C 1
ATOM 5382 O O . PHE A 1 662 ? 15.477 -31.652 -12.379 1.00 53.53 662 PHE A O 1
ATOM 5389 N N . HIS A 1 663 ? 15.799 -30.164 -10.742 1.00 55.84 663 HIS A N 1
ATOM 5390 C CA . HIS A 1 663 ? 15.007 -30.889 -9.746 1.00 55.84 663 HIS A CA 1
ATOM 5391 C C . HIS A 1 663 ? 13.523 -30.957 -10.103 1.00 55.84 663 HIS A C 1
ATOM 5393 O O . HIS A 1 663 ? 12.921 -32.002 -9.884 1.00 55.84 663 HIS A O 1
ATOM 5399 N N . LEU A 1 664 ? 12.929 -29.898 -10.661 1.00 54.41 664 LEU A N 1
ATOM 5400 C CA . LEU A 1 664 ? 11.565 -29.941 -11.187 1.00 54.41 664 LEU A CA 1
ATOM 5401 C C . LEU A 1 664 ? 11.473 -30.964 -12.321 1.00 54.41 664 LEU A C 1
ATOM 5403 O O . LEU A 1 664 ? 10.625 -31.848 -12.271 1.00 54.41 664 LEU A O 1
ATOM 5407 N N . LEU A 1 665 ? 12.367 -30.880 -13.308 1.00 54.69 665 LEU A N 1
ATOM 5408 C CA . LEU A 1 665 ? 12.382 -31.793 -14.445 1.00 54.69 665 LEU A CA 1
ATOM 5409 C C . LEU A 1 665 ? 12.584 -33.247 -13.993 1.00 54.69 665 LEU A C 1
ATOM 5411 O O . LEU A 1 665 ? 11.904 -34.137 -14.490 1.00 54.69 665 LEU A O 1
ATOM 5415 N N . LEU A 1 666 ? 13.441 -33.485 -12.995 1.00 54.59 666 LEU A N 1
ATOM 5416 C CA . LEU A 1 666 ? 13.623 -34.788 -12.350 1.00 54.59 666 LEU A CA 1
ATOM 5417 C C . LEU A 1 666 ? 12.388 -35.241 -11.561 1.00 54.59 666 LEU A C 1
ATOM 5419 O O . LEU A 1 666 ? 12.003 -36.401 -11.616 1.00 54.59 666 LEU A O 1
ATOM 5423 N N . LYS A 1 667 ? 11.742 -34.355 -10.806 1.00 50.47 667 LYS A N 1
ATOM 5424 C CA . LYS A 1 667 ? 10.588 -34.702 -9.966 1.00 50.47 667 LYS A CA 1
ATOM 5425 C C . LYS A 1 667 ? 9.354 -35.001 -10.812 1.00 50.47 667 LYS A C 1
ATOM 5427 O O . LYS A 1 667 ? 8.603 -35.915 -10.491 1.00 50.47 667 LYS A O 1
ATOM 5432 N N . VAL A 1 668 ? 9.175 -34.259 -11.901 1.00 50.09 668 VAL A N 1
ATOM 5433 C CA . VAL A 1 668 ? 8.100 -34.474 -12.872 1.00 50.09 668 VAL A CA 1
ATOM 5434 C C . VAL A 1 668 ? 8.397 -35.685 -13.765 1.00 50.09 668 VAL A C 1
ATOM 5436 O O . VAL A 1 668 ? 7.466 -36.396 -14.130 1.00 50.09 668 VAL A O 1
ATOM 5439 N N . SER A 1 669 ? 9.668 -35.996 -14.053 1.00 50.16 669 SER A N 1
ATOM 5440 C CA . SER A 1 669 ? 10.031 -37.239 -14.750 1.00 50.16 669 SER A CA 1
ATOM 5441 C C . SER A 1 669 ? 9.930 -38.494 -13.870 1.00 50.16 669 SER A C 1
ATOM 5443 O O . SER A 1 669 ? 9.760 -39.588 -14.407 1.00 50.16 669 SER A O 1
ATOM 5445 N N . CYS A 1 670 ? 9.992 -38.360 -12.534 1.00 43.09 670 CYS A N 1
ATOM 5446 C CA . CYS A 1 670 ? 10.053 -39.492 -11.595 1.00 43.09 670 CYS A CA 1
ATOM 5447 C C . CYS A 1 670 ? 8.748 -39.864 -10.850 1.00 43.09 670 CYS A C 1
ATOM 5449 O O . CYS A 1 670 ? 8.789 -40.783 -10.035 1.00 43.09 670 CYS A O 1
ATOM 5451 N N . PHE A 1 671 ? 7.587 -39.245 -11.095 1.00 45.50 671 PHE A N 1
ATOM 5452 C CA . PHE A 1 671 ? 6.323 -39.622 -10.422 1.00 45.50 671 PHE A CA 1
ATOM 5453 C C . PHE A 1 671 ? 5.135 -39.665 -11.403 1.00 45.50 671 PHE A C 1
ATOM 5455 O O . PHE A 1 671 ? 4.942 -38.719 -12.153 1.00 45.50 671 PHE A O 1
ATOM 5462 N N . ALA A 1 672 ? 4.243 -40.664 -11.414 1.00 38.00 672 ALA A N 1
ATOM 5463 C CA . ALA A 1 672 ? 4.190 -41.951 -10.714 1.00 38.00 672 ALA A CA 1
ATOM 5464 C C . ALA A 1 672 ? 3.141 -42.858 -11.390 1.00 38.00 672 ALA A C 1
ATOM 5466 O O . ALA A 1 672 ? 2.095 -42.384 -11.830 1.00 38.00 672 ALA A O 1
ATOM 5467 N N . LYS A 1 673 ? 3.406 -44.168 -11.411 1.00 36.19 673 LYS A N 1
ATOM 5468 C CA . LYS A 1 673 ? 2.557 -45.252 -11.943 1.00 36.19 673 LYS A CA 1
ATOM 5469 C C . LYS A 1 673 ? 1.226 -45.482 -11.191 1.00 36.19 673 LYS A C 1
ATOM 5471 O O . LYS A 1 673 ? 0.510 -46.408 -11.549 1.00 36.19 673 LYS A O 1
ATOM 5476 N N . ASP A 1 674 ? 0.863 -44.637 -10.224 1.00 35.59 674 ASP A N 1
ATOM 5477 C CA . ASP A 1 674 ? -0.260 -44.866 -9.298 1.00 35.59 674 ASP A CA 1
ATOM 5478 C C . ASP A 1 674 ? -1.392 -43.827 -9.429 1.00 35.59 674 ASP A C 1
ATOM 5480 O O . ASP A 1 674 ? -1.899 -43.315 -8.430 1.00 35.59 674 ASP A O 1
ATOM 5484 N N . PHE A 1 675 ? -1.817 -43.493 -10.651 1.00 39.06 675 PHE A N 1
ATOM 5485 C CA . PHE A 1 675 ? -3.039 -42.702 -10.848 1.00 39.06 675 PHE A CA 1
ATOM 5486 C C . PHE A 1 675 ? -4.212 -43.602 -11.232 1.00 39.06 675 PHE A C 1
ATOM 5488 O O . PHE A 1 675 ? -4.293 -44.120 -12.343 1.00 39.06 675 PHE A O 1
ATOM 5495 N N . VAL A 1 676 ? -5.116 -43.773 -10.265 1.00 35.62 676 VAL A N 1
ATOM 5496 C CA . VAL A 1 676 ? -6.410 -44.444 -10.408 1.00 35.62 676 VAL A CA 1
ATOM 5497 C C . VAL A 1 676 ? -7.205 -43.795 -11.540 1.00 35.62 676 VAL A C 1
ATOM 5499 O O . VAL A 1 676 ? -7.424 -42.580 -11.550 1.00 35.62 676 VAL A O 1
ATOM 5502 N N . GLU A 1 677 ? -7.645 -44.639 -12.471 1.00 36.88 677 GLU A N 1
ATOM 5503 C CA . GLU A 1 677 ? -8.570 -44.324 -13.556 1.00 36.88 677 GLU A CA 1
ATOM 5504 C C . GLU A 1 677 ? -9.751 -43.487 -13.041 1.00 36.88 677 GLU A C 1
ATOM 5506 O O . GLU A 1 677 ? -10.587 -43.948 -12.266 1.00 36.88 677 GLU A O 1
ATOM 5511 N N . THR A 1 678 ? -9.829 -42.232 -13.479 1.00 31.86 678 THR A N 1
ATOM 5512 C CA . THR A 1 678 ? -11.046 -41.416 -13.401 1.00 31.86 678 THR A CA 1
ATOM 5513 C C . THR A 1 678 ? -11.282 -40.729 -14.749 1.00 31.86 678 THR A C 1
ATOM 5515 O O . THR A 1 678 ? -10.331 -40.527 -15.506 1.00 31.86 678 THR A O 1
ATOM 5518 N N . PRO A 1 679 ? -12.551 -40.452 -15.105 1.00 34.94 679 PRO A N 1
ATOM 5519 C CA . PRO A 1 679 ? -13.012 -40.445 -16.489 1.00 34.94 679 PRO A CA 1
ATOM 5520 C C . PRO A 1 679 ? -12.610 -39.179 -17.251 1.00 34.94 679 PRO A C 1
ATOM 5522 O O . PRO A 1 679 ? -12.509 -38.105 -16.660 1.00 34.94 679 PRO A O 1
ATOM 5525 N N . GLU A 1 680 ? -12.419 -39.357 -18.564 1.00 38.28 680 GLU A N 1
ATOM 5526 C CA . GLU A 1 680 ? -12.288 -38.363 -19.644 1.00 38.28 680 GLU A CA 1
ATOM 5527 C C . GLU A 1 680 ? -12.198 -36.896 -19.191 1.00 38.28 680 GLU A C 1
ATOM 5529 O O . GLU A 1 680 ? -13.200 -36.196 -19.029 1.00 38.28 680 GLU A O 1
ATOM 5534 N N . ARG A 1 681 ? -10.966 -36.398 -19.041 1.00 41.41 681 ARG A N 1
ATOM 5535 C CA . ARG A 1 681 ? -10.686 -34.958 -19.019 1.00 41.41 681 ARG A CA 1
ATOM 5536 C C . ARG A 1 681 ? -10.047 -34.548 -20.341 1.00 41.41 681 ARG A C 1
ATOM 5538 O O . ARG A 1 681 ? -9.188 -35.248 -20.868 1.00 41.41 681 ARG A O 1
ATOM 5545 N N . MET A 1 682 ? -10.511 -33.421 -20.876 1.00 40.78 682 MET A N 1
ATOM 5546 C CA . MET A 1 682 ? -10.088 -32.853 -22.155 1.00 40.78 682 MET A CA 1
ATOM 5547 C C . MET A 1 682 ? -8.630 -32.379 -22.043 1.00 40.78 682 MET A C 1
ATOM 5549 O O . MET A 1 682 ? -8.334 -31.478 -21.261 1.00 40.78 682 MET A O 1
ATOM 5553 N N . LEU A 1 683 ? -7.722 -33.018 -22.780 1.00 45.06 683 LEU A N 1
ATOM 5554 C CA . LEU A 1 683 ? -6.307 -32.644 -22.834 1.00 45.06 683 LEU A CA 1
ATOM 5555 C C . LEU A 1 683 ? -6.147 -31.427 -23.766 1.00 45.06 683 LEU A C 1
ATOM 5557 O O . LEU A 1 683 ? -6.679 -31.434 -24.876 1.00 45.06 683 LEU A O 1
ATOM 5561 N N . LEU A 1 684 ? -5.439 -30.385 -23.320 1.00 47.47 684 LEU A N 1
ATOM 5562 C CA . LEU A 1 684 ? -5.243 -29.121 -24.050 1.00 47.47 684 LEU A CA 1
ATOM 5563 C C . LEU A 1 684 ? -3.827 -29.063 -24.660 1.00 47.47 684 LEU A C 1
ATOM 5565 O O . LEU A 1 684 ? -2.967 -28.326 -24.180 1.00 47.47 684 LEU A O 1
ATOM 5569 N N . PHE A 1 685 ? -3.566 -29.858 -25.701 1.00 52.75 685 PHE A N 1
ATOM 5570 C CA . PHE A 1 685 ? -2.269 -29.875 -26.394 1.00 52.75 685 PHE A CA 1
ATOM 5571 C C . PHE A 1 685 ? -2.216 -28.918 -27.593 1.00 52.75 685 PHE A C 1
ATOM 5573 O O . PHE A 1 685 ? -3.216 -28.717 -28.286 1.00 52.75 685 PHE A O 1
ATOM 5580 N N . GLU A 1 686 ? -1.019 -28.417 -27.913 1.00 47.91 686 GLU A N 1
ATOM 5581 C CA . GLU A 1 686 ? -0.707 -27.986 -29.281 1.00 47.91 686 GLU A CA 1
ATOM 5582 C C . GLU A 1 686 ? -0.810 -29.201 -30.225 1.00 47.91 686 GLU A C 1
ATOM 5584 O O . GLU A 1 686 ? -0.308 -30.288 -29.921 1.00 47.91 686 GLU A O 1
ATOM 5589 N N . ARG A 1 687 ? -1.483 -29.035 -31.376 1.00 47.69 687 ARG A N 1
ATOM 5590 C CA . ARG A 1 687 ? -1.785 -30.133 -32.323 1.00 47.69 687 ARG A CA 1
ATOM 5591 C C . ARG A 1 687 ? -0.550 -30.927 -32.761 1.00 47.69 687 ARG A C 1
ATOM 5593 O O . ARG A 1 687 ? -0.683 -32.118 -33.044 1.00 47.69 687 ARG A O 1
ATOM 5600 N N . ASP A 1 688 ? 0.614 -30.290 -32.812 1.00 45.28 688 ASP A N 1
ATOM 5601 C CA . ASP A 1 688 ? 1.859 -30.907 -33.273 1.00 45.28 688 ASP A CA 1
ATOM 5602 C C . ASP A 1 688 ? 2.510 -31.764 -32.172 1.00 45.28 688 ASP A C 1
ATOM 5604 O O . ASP A 1 688 ? 2.916 -32.900 -32.427 1.00 45.28 688 ASP A O 1
ATOM 5608 N N . ILE A 1 689 ? 2.463 -31.304 -30.917 1.00 45.41 689 ILE A N 1
ATOM 5609 C CA . ILE A 1 689 ? 2.955 -32.040 -29.741 1.00 45.41 689 ILE A CA 1
ATOM 5610 C C . ILE A 1 689 ? 2.086 -33.274 -29.468 1.00 45.41 689 ILE A C 1
ATOM 5612 O O . ILE A 1 689 ? 2.598 -34.335 -29.114 1.00 45.41 689 ILE A O 1
ATOM 5616 N N . GLU A 1 690 ? 0.768 -33.193 -29.682 1.00 44.19 690 GLU A N 1
ATOM 5617 C CA . GLU A 1 690 ? -0.125 -34.351 -29.535 1.00 44.19 690 GLU A CA 1
ATOM 5618 C C . GLU A 1 690 ? 0.205 -35.460 -30.549 1.00 44.19 690 GLU A C 1
ATOM 5620 O O . GLU A 1 690 ? 0.163 -36.651 -30.218 1.00 44.19 690 GLU A O 1
ATOM 5625 N N . GLN A 1 691 ? 0.548 -35.090 -31.787 1.00 47.44 691 GLN A N 1
ATOM 5626 C CA . GLN A 1 691 ? 0.964 -36.047 -32.813 1.00 47.44 691 GLN A CA 1
ATOM 5627 C C . GLN A 1 691 ? 2.304 -36.689 -32.465 1.00 47.44 691 GLN A C 1
ATOM 5629 O O . GLN A 1 691 ? 2.453 -37.906 -32.611 1.00 47.44 691 GLN A O 1
ATOM 5634 N N . GLU A 1 692 ? 3.251 -35.902 -31.964 1.00 46.44 692 GLU A N 1
ATOM 5635 C CA . GLU A 1 692 ? 4.568 -36.389 -31.576 1.00 46.44 692 GLU A CA 1
ATOM 5636 C C . GLU A 1 692 ? 4.504 -37.272 -30.323 1.00 46.44 692 GLU A C 1
ATOM 5638 O O . GLU A 1 692 ? 5.047 -38.375 -30.316 1.00 46.44 692 GLU A O 1
ATOM 5643 N N . PHE A 1 693 ? 3.716 -36.893 -29.314 1.00 43.06 693 PHE A N 1
ATOM 5644 C CA . PHE A 1 693 ? 3.476 -37.717 -28.130 1.00 43.06 693 PHE A CA 1
ATOM 5645 C C . PHE A 1 693 ? 2.743 -39.020 -28.477 1.00 43.06 693 PHE A C 1
ATOM 5647 O O . PHE A 1 693 ? 3.130 -40.091 -28.008 1.00 43.06 693 PHE A O 1
ATOM 5654 N N . LYS A 1 694 ? 1.727 -38.986 -29.356 1.00 48.59 694 LYS A N 1
ATOM 5655 C CA . LYS A 1 694 ? 1.060 -40.208 -29.854 1.00 48.59 694 LYS A CA 1
ATOM 5656 C C . LYS A 1 694 ? 2.011 -41.103 -30.646 1.00 48.59 694 LYS A C 1
ATOM 5658 O O . LYS A 1 694 ? 1.860 -42.325 -30.597 1.00 48.59 694 LYS A O 1
ATOM 5663 N N . LYS A 1 695 ? 2.967 -40.520 -31.373 1.00 48.25 695 LYS A N 1
ATOM 5664 C CA . LYS A 1 695 ? 4.014 -41.246 -32.098 1.00 48.25 695 LYS A CA 1
ATOM 5665 C C . LYS A 1 695 ? 4.983 -41.913 -31.118 1.00 48.25 695 LYS A C 1
ATOM 5667 O O . LYS A 1 695 ? 5.123 -43.128 -31.169 1.00 48.25 695 LYS A O 1
ATOM 5672 N N . VAL A 1 696 ? 5.511 -41.169 -30.146 1.00 44.56 696 VAL A N 1
ATOM 5673 C CA . VAL A 1 696 ? 6.414 -41.680 -29.099 1.00 44.56 696 VAL A CA 1
ATOM 5674 C C . VAL A 1 696 ? 5.737 -42.742 -28.222 1.00 44.56 696 VAL A C 1
ATOM 5676 O O . VAL A 1 696 ? 6.343 -43.767 -27.932 1.00 44.56 696 VAL A O 1
ATOM 5679 N N . TYR A 1 697 ? 4.464 -42.568 -27.854 1.00 41.56 697 TYR A N 1
ATOM 5680 C CA . TYR A 1 697 ? 3.691 -43.567 -27.103 1.00 41.56 697 TYR A CA 1
ATOM 5681 C C . TYR A 1 697 ? 3.389 -44.834 -27.926 1.00 41.56 697 TYR A C 1
ATOM 5683 O O . TYR A 1 697 ? 3.359 -45.945 -27.394 1.00 41.56 697 TYR A O 1
ATOM 5691 N N . LYS A 1 698 ? 3.171 -44.699 -29.243 1.00 45.41 698 LYS A N 1
ATOM 5692 C CA . LYS A 1 698 ? 3.072 -45.856 -30.150 1.00 45.41 698 LYS A CA 1
ATOM 5693 C C . LYS A 1 698 ? 4.410 -46.576 -30.300 1.00 45.41 698 LYS A C 1
ATOM 5695 O O . LYS A 1 698 ? 4.418 -47.803 -30.373 1.00 45.41 698 LYS A O 1
ATOM 5700 N N . ASP A 1 699 ? 5.509 -45.832 -30.336 1.00 42.59 699 ASP A N 1
ATOM 5701 C CA . ASP A 1 699 ? 6.854 -46.382 -30.478 1.00 42.59 699 ASP A CA 1
ATOM 5702 C C . ASP A 1 699 ? 7.340 -47.040 -29.173 1.00 42.59 699 ASP A C 1
ATOM 5704 O O . ASP A 1 699 ? 7.960 -48.100 -29.223 1.00 42.59 699 ASP A O 1
ATOM 5708 N N . SER A 1 700 ? 6.959 -46.526 -27.996 1.00 36.25 700 SER A N 1
ATOM 5709 C CA . SER A 1 700 ? 7.247 -47.180 -26.710 1.00 36.25 700 SER A CA 1
ATOM 5710 C C . SER A 1 700 ? 6.482 -48.495 -26.542 1.00 36.25 700 SER A C 1
ATOM 5712 O O . SER A 1 700 ? 7.074 -49.493 -26.143 1.00 36.25 700 SER A O 1
ATOM 5714 N N . LYS A 1 701 ? 5.211 -48.558 -26.968 1.00 39.19 701 LYS A N 1
ATOM 5715 C CA . LYS A 1 701 ? 4.443 -49.817 -27.024 1.00 39.19 701 LYS A CA 1
ATOM 5716 C C . LYS A 1 701 ? 4.979 -50.827 -28.043 1.00 39.19 701 LYS A C 1
ATOM 5718 O O . LYS A 1 701 ? 4.742 -52.021 -27.888 1.00 39.19 701 LYS A O 1
ATOM 5723 N N . ARG A 1 702 ? 5.682 -50.376 -29.087 1.00 47.31 702 ARG A N 1
ATOM 5724 C CA . ARG A 1 702 ? 6.370 -51.265 -30.040 1.00 47.31 702 ARG A CA 1
ATOM 5725 C C . ARG A 1 702 ? 7.657 -51.854 -29.462 1.00 47.31 702 ARG A C 1
ATOM 5727 O O . ARG A 1 702 ? 7.999 -52.976 -29.820 1.00 47.31 702 ARG A O 1
ATOM 5734 N N . ASN A 1 703 ? 8.318 -51.144 -28.551 1.00 39.88 703 ASN A N 1
ATOM 5735 C CA . ASN A 1 703 ? 9.586 -51.567 -27.954 1.00 39.88 703 ASN A CA 1
ATOM 5736 C C . ASN A 1 703 ? 9.443 -52.501 -26.735 1.00 39.88 703 ASN A C 1
ATOM 5738 O O . ASN A 1 703 ? 10.444 -53.060 -26.301 1.00 39.88 703 ASN A O 1
ATOM 5742 N N . ASP A 1 704 ? 8.225 -52.765 -26.249 1.00 38.12 704 ASP A N 1
ATOM 5743 C CA . ASP A 1 704 ? 7.959 -53.798 -25.226 1.00 38.12 704 ASP A CA 1
ATOM 5744 C C . ASP A 1 704 ? 7.882 -55.231 -25.801 1.00 38.12 704 ASP A C 1
ATOM 5746 O O . ASP A 1 704 ? 7.586 -56.189 -25.087 1.00 38.12 704 ASP A O 1
ATOM 5750 N N . THR A 1 705 ? 8.190 -55.420 -27.090 1.00 41.12 705 THR A N 1
ATOM 5751 C CA . THR A 1 705 ? 8.339 -56.753 -27.693 1.00 41.12 705 THR A CA 1
ATOM 5752 C C . THR A 1 705 ? 9.737 -56.887 -28.283 1.00 41.12 705 THR A C 1
ATOM 5754 O O . THR A 1 705 ? 9.958 -56.507 -29.424 1.00 41.12 705 THR A O 1
ATOM 5757 N N . ILE A 1 706 ? 10.675 -57.380 -27.472 1.00 36.59 706 ILE A N 1
ATOM 5758 C CA . ILE A 1 706 ? 11.835 -58.243 -27.785 1.00 36.59 706 ILE A CA 1
ATOM 5759 C C . ILE A 1 706 ? 12.827 -58.067 -26.628 1.00 36.59 706 ILE A C 1
ATOM 5761 O O . ILE A 1 706 ? 13.691 -57.201 -26.642 1.00 36.59 706 ILE A O 1
ATOM 5765 N N . LEU A 1 707 ? 12.662 -58.909 -25.610 1.00 29.64 707 LEU A N 1
ATOM 5766 C CA . LEU A 1 707 ? 13.732 -59.445 -24.766 1.00 29.64 707 LEU A CA 1
ATOM 5767 C C . LEU A 1 707 ? 13.200 -60.764 -24.180 1.00 29.64 707 LEU A C 1
ATOM 5769 O O . LEU A 1 707 ? 12.752 -60.846 -23.041 1.00 29.64 707 LEU A O 1
ATOM 5773 N N . ILE A 1 708 ? 13.185 -61.793 -25.031 1.00 30.08 708 ILE A N 1
ATOM 5774 C CA . ILE A 1 708 ? 13.229 -63.203 -24.626 1.00 30.08 708 ILE A CA 1
ATOM 5775 C C . ILE A 1 708 ? 14.438 -63.804 -25.350 1.00 30.08 708 ILE A C 1
ATOM 5777 O O . ILE A 1 708 ? 14.305 -64.314 -26.461 1.00 30.08 708 ILE A O 1
ATOM 5781 N N . PHE A 1 709 ? 15.619 -63.577 -24.778 1.00 30.95 709 PHE A N 1
ATOM 5782 C CA . PHE A 1 709 ? 16.637 -64.553 -24.360 1.00 30.95 709 PHE A CA 1
ATOM 5783 C C . PHE A 1 709 ? 17.911 -63.810 -23.961 1.00 30.95 709 PHE A C 1
ATOM 5785 O O . PHE A 1 709 ? 18.385 -62.981 -24.770 1.00 30.95 709 PHE A O 1
#